Protein AF-A0A2H5PYJ0-F1 (afdb_monomer_lite)

Structure (mmCIF, N/CA/C/O backbone):
data_AF-A0A2H5PYJ0-F1
#
_entry.id   AF-A0A2H5PYJ0-F1
#
loop_
_atom_site.group_PDB
_atom_site.id
_atom_site.type_symbol
_atom_site.label_atom_id
_atom_site.label_alt_id
_atom_site.label_comp_id
_atom_site.label_asym_id
_atom_site.label_entity_id
_atom_site.label_seq_id
_atom_site.pdbx_PDB_ins_code
_atom_site.Cartn_x
_atom_site.Cartn_y
_atom_site.Cartn_z
_atom_site.occupancy
_atom_site.B_iso_or_equiv
_atom_site.auth_seq_id
_atom_site.auth_comp_id
_atom_site.auth_asym_id
_atom_site.auth_atom_id
_atom_site.pdbx_PDB_model_num
ATOM 1 N N . MET A 1 1 ? -25.445 28.664 -11.508 1.00 28.44 1 MET A N 1
ATOM 2 C CA . MET A 1 1 ? -26.867 28.718 -11.900 1.00 28.44 1 MET A CA 1
ATOM 3 C C . MET A 1 1 ? -27.697 28.404 -10.662 1.00 28.44 1 MET A C 1
ATOM 5 O O . MET A 1 1 ? -27.507 27.347 -10.082 1.00 28.44 1 MET A O 1
ATOM 9 N N . SER A 1 2 ? -28.430 29.422 -10.210 1.00 24.03 2 SER A N 1
ATOM 10 C CA . SER A 1 2 ? -29.546 29.495 -9.246 1.00 24.03 2 SER A CA 1
ATOM 11 C C . SER A 1 2 ? -30.008 28.268 -8.427 1.00 24.03 2 SER A C 1
ATOM 13 O O . SER A 1 2 ? -30.405 27.252 -8.981 1.00 24.03 2 SER A O 1
ATOM 15 N N . GLU A 1 3 ? -30.085 28.520 -7.110 1.00 25.08 3 GLU A N 1
ATOM 16 C CA . GLU A 1 3 ? -31.180 28.226 -6.157 1.00 25.08 3 GLU A CA 1
ATOM 17 C C . GLU A 1 3 ? -31.718 26.798 -5.971 1.00 25.08 3 GLU A C 1
ATOM 19 O O . GLU A 1 3 ? -32.471 26.318 -6.803 1.00 25.08 3 GLU A O 1
ATOM 24 N N . ILE A 1 4 ? -31.533 26.249 -4.756 1.00 24.58 4 ILE A N 1
ATOM 25 C CA . ILE A 1 4 ? -32.622 25.641 -3.960 1.00 24.58 4 ILE A CA 1
ATOM 26 C C . ILE A 1 4 ? -32.411 26.008 -2.475 1.00 24.58 4 ILE A C 1
ATOM 28 O O . ILE A 1 4 ? -31.531 25.474 -1.798 1.00 24.58 4 ILE A O 1
ATOM 32 N N . LYS A 1 5 ? -33.220 26.953 -1.976 1.00 25.03 5 LYS A N 1
ATOM 33 C CA . LYS A 1 5 ? -33.470 27.210 -0.545 1.00 25.03 5 LYS A CA 1
ATOM 34 C C . LYS A 1 5 ? -34.418 26.126 -0.017 1.00 25.03 5 LYS A C 1
ATOM 36 O O . LYS A 1 5 ? -35.420 25.846 -0.664 1.00 25.03 5 LYS A O 1
ATOM 41 N N . ALA A 1 6 ? -34.141 25.567 1.160 1.00 24.64 6 ALA A N 1
ATOM 42 C CA . ALA A 1 6 ? -35.077 24.702 1.878 1.00 24.64 6 ALA A CA 1
ATOM 43 C C . ALA A 1 6 ? -35.761 25.493 3.003 1.00 24.64 6 ALA A C 1
ATOM 45 O O . ALA A 1 6 ? -35.098 26.096 3.849 1.00 24.64 6 ALA A O 1
ATOM 46 N N . GLU A 1 7 ? -37.090 25.492 2.958 1.00 23.39 7 GLU A N 1
ATOM 47 C CA . GLU A 1 7 ? -38.014 26.178 3.852 1.00 23.39 7 GLU A CA 1
ATOM 48 C C . GLU A 1 7 ? -37.918 25.686 5.301 1.00 23.39 7 GLU A C 1
ATOM 50 O O . GLU A 1 7 ? -37.944 24.494 5.606 1.00 23.39 7 GLU A O 1
ATOM 55 N N . THR A 1 8 ? -37.871 26.648 6.214 1.00 28.30 8 THR A N 1
ATOM 56 C CA . THR A 1 8 ? -38.185 26.488 7.632 1.00 28.30 8 THR A CA 1
ATOM 57 C C . THR A 1 8 ? -39.586 27.025 7.878 1.00 28.30 8 THR A C 1
ATOM 59 O O . THR A 1 8 ? -39.792 28.216 7.657 1.00 28.30 8 THR A O 1
ATOM 62 N N . THR A 1 9 ? -40.518 26.215 8.388 1.00 26.34 9 THR A N 1
ATOM 63 C CA . THR A 1 9 ? -41.603 26.667 9.291 1.00 26.34 9 THR A CA 1
ATOM 64 C C . THR A 1 9 ? -42.444 25.490 9.802 1.00 26.34 9 THR A C 1
ATOM 66 O O . THR A 1 9 ? -42.980 24.713 9.025 1.00 26.34 9 THR A O 1
ATOM 69 N N . HIS A 1 10 ? -42.533 25.335 11.129 1.00 25.16 10 HIS A N 1
ATOM 70 C CA . HIS A 1 10 ? -43.748 25.585 11.927 1.00 25.16 10 HIS A CA 1
ATOM 71 C C . HIS A 1 10 ? -43.595 24.986 13.339 1.00 25.16 10 HIS A C 1
ATOM 73 O O . HIS A 1 10 ? -43.701 23.783 13.554 1.00 25.16 10 HIS A O 1
ATOM 79 N N . HIS A 1 11 ? -43.359 25.864 14.317 1.00 24.91 11 HIS A N 1
ATOM 80 C CA . HIS A 1 11 ? -43.562 25.606 15.742 1.00 24.91 11 HIS A CA 1
ATOM 81 C C . HIS A 1 11 ? -44.824 26.360 16.178 1.00 24.91 11 HIS A C 1
ATOM 83 O O . HIS A 1 11 ? -44.899 27.572 15.982 1.00 24.91 11 HIS A O 1
ATOM 89 N N . HIS A 1 12 ? -45.785 25.668 16.792 1.00 24.06 12 HIS A N 1
ATOM 90 C CA . HIS A 1 12 ? -46.825 26.303 17.605 1.00 24.06 12 HIS A CA 1
ATOM 91 C C . HIS A 1 12 ? -46.361 26.360 19.074 1.00 24.06 12 HIS A C 1
ATOM 93 O O . HIS A 1 12 ? -45.886 25.342 19.585 1.00 24.06 12 HIS A O 1
ATOM 99 N N . PRO A 1 13 ? -46.473 27.512 19.761 1.00 29.36 13 PRO A N 1
ATOM 100 C CA . PRO A 1 13 ? -46.169 27.638 21.182 1.00 29.36 13 PRO A CA 1
ATOM 101 C C . PRO A 1 13 ? -47.412 27.337 22.034 1.00 29.36 13 PRO A C 1
ATOM 103 O O . PRO A 1 13 ? -48.515 27.761 21.694 1.00 29.36 13 PRO A O 1
ATOM 106 N N . LEU A 1 14 ? -47.232 26.650 23.165 1.00 25.52 14 LEU A N 1
ATOM 107 C CA . LEU A 1 14 ? -48.246 26.543 24.219 1.00 25.52 14 LEU A CA 1
ATOM 108 C C . LEU A 1 14 ? -47.719 27.180 25.509 1.00 25.52 14 LEU A C 1
ATOM 110 O O . LEU A 1 14 ? -46.610 26.895 25.959 1.00 25.52 14 LEU A O 1
ATOM 114 N N . ILE A 1 15 ? -48.540 28.087 26.034 1.00 29.20 15 ILE A N 1
ATOM 115 C CA . ILE A 1 15 ? -48.351 28.941 27.209 1.00 29.20 15 ILE A CA 1
ATOM 116 C C . ILE A 1 15 ? -48.801 28.176 28.460 1.00 29.20 15 ILE A C 1
ATOM 118 O O . ILE A 1 15 ? -49.862 27.556 28.441 1.00 29.20 15 ILE A O 1
ATOM 122 N N . ILE A 1 16 ? -48.054 28.296 29.560 1.00 27.55 16 ILE A N 1
ATOM 123 C CA . ILE A 1 16 ? -48.601 28.199 30.920 1.00 27.55 16 ILE A CA 1
ATOM 124 C C . ILE A 1 16 ? -48.128 29.449 31.673 1.00 27.55 16 ILE A C 1
ATOM 126 O O . ILE A 1 16 ? -46.937 29.757 31.697 1.00 27.55 16 ILE A O 1
ATOM 130 N N . SER A 1 17 ? -49.097 30.191 32.198 1.00 24.03 17 SER A N 1
ATOM 131 C CA . SER A 1 17 ? -49.007 31.473 32.901 1.00 24.03 17 SER A CA 1
ATOM 132 C C . SER A 1 17 ? -48.953 31.294 34.418 1.00 24.03 17 SER A C 1
ATOM 134 O O . SER A 1 17 ? -49.726 30.478 34.906 1.00 24.03 17 SER A O 1
ATOM 136 N N . GLU A 1 18 ? -48.129 32.090 35.124 1.00 25.47 18 GLU A N 1
ATOM 137 C CA . GLU A 1 18 ? -48.447 32.866 36.357 1.00 25.47 18 GLU A CA 1
ATOM 138 C C . GLU A 1 18 ? -47.185 33.579 36.942 1.00 25.47 18 GLU A C 1
ATOM 140 O O . GLU A 1 18 ? -46.086 33.272 36.477 1.00 25.47 18 GLU A O 1
ATOM 145 N N . PRO A 1 19 ? -47.293 34.614 37.816 1.00 30.59 19 PRO A N 1
ATOM 146 C CA . PRO A 1 19 ? -47.070 36.023 37.456 1.00 30.59 19 PRO A CA 1
ATOM 147 C C . PRO A 1 19 ? -45.845 36.708 38.115 1.00 30.59 19 PRO A C 1
ATOM 149 O O . PRO A 1 19 ? -45.272 36.199 39.071 1.00 30.59 19 PRO A O 1
ATOM 152 N N . ASP A 1 20 ? -45.499 37.880 37.558 1.00 24.80 20 ASP A N 1
ATOM 153 C CA . ASP A 1 20 ? -44.769 39.052 38.096 1.00 24.80 20 ASP A CA 1
ATOM 154 C C . ASP A 1 20 ? -43.608 38.873 39.100 1.00 24.80 20 ASP A C 1
ATOM 156 O O . ASP A 1 20 ? -43.788 38.455 40.237 1.00 24.80 20 ASP A O 1
ATOM 160 N N . VAL A 1 21 ? -42.401 39.329 38.729 1.00 28.47 21 VAL A N 1
ATOM 161 C CA . VAL A 1 21 ? -41.906 40.717 38.917 1.00 28.47 21 VAL A CA 1
ATOM 162 C C . VAL A 1 21 ? -40.569 40.867 38.149 1.00 28.47 21 VAL A C 1
ATOM 164 O O . VAL A 1 21 ? -39.747 39.952 38.126 1.00 28.47 21 VAL A O 1
ATOM 167 N N . SER A 1 22 ? -40.408 42.019 37.486 1.00 26.52 22 SER A N 1
ATOM 168 C CA . SER A 1 22 ? -39.234 42.581 36.775 1.00 26.52 22 SER A CA 1
ATOM 169 C C . SER A 1 22 ? -37.854 42.129 37.293 1.00 26.52 22 SER A C 1
ATOM 171 O O . SER A 1 22 ? -37.615 42.141 38.493 1.00 26.52 22 SER A O 1
ATOM 173 N N . ASP A 1 23 ? -36.887 41.754 36.450 1.00 26.88 23 ASP A N 1
ATOM 174 C CA . ASP A 1 23 ? -36.163 42.713 35.606 1.00 26.88 23 ASP A CA 1
ATOM 175 C C . ASP A 1 23 ? -35.525 42.090 34.349 1.00 26.88 23 ASP A C 1
ATOM 177 O O . ASP A 1 23 ? -35.084 40.938 34.318 1.00 26.88 23 ASP A O 1
ATOM 181 N N . GLN A 1 24 ? -35.481 42.897 33.292 1.00 27.41 24 GLN A N 1
ATOM 182 C CA . GLN A 1 24 ? -34.903 42.595 31.986 1.00 27.41 24 GLN A CA 1
ATOM 183 C C . GLN A 1 24 ? -33.370 42.719 32.007 1.00 27.41 24 GLN A C 1
ATOM 185 O O . GLN A 1 24 ? -32.868 43.813 32.219 1.00 27.41 24 GLN A O 1
ATOM 190 N N . GLN A 1 25 ? -32.638 41.650 31.668 1.00 27.12 25 GLN A N 1
ATOM 191 C CA . GLN A 1 25 ? -31.604 41.596 30.609 1.00 27.12 25 GLN A CA 1
ATOM 192 C C . GLN A 1 25 ? -30.800 40.281 30.684 1.00 27.12 25 GLN A C 1
ATOM 194 O O . GLN A 1 25 ? -30.531 39.760 31.754 1.00 27.12 25 GLN A O 1
ATOM 199 N N . GLU A 1 26 ? -30.440 39.756 29.505 1.00 25.61 26 GLU A N 1
ATOM 200 C CA . GLU A 1 26 ? -29.664 38.525 29.231 1.00 25.61 26 GLU A CA 1
ATOM 201 C C . GLU A 1 26 ? -30.399 37.169 29.211 1.00 25.61 26 GLU A C 1
ATOM 203 O O . GLU A 1 26 ? -29.967 36.168 29.779 1.00 25.61 26 GLU A O 1
ATOM 208 N N . LYS A 1 27 ? -31.424 37.051 28.357 1.00 25.94 27 LYS A N 1
ATOM 209 C CA . LYS A 1 27 ? -31.661 35.780 27.644 1.00 25.94 27 LYS A CA 1
ATOM 210 C C . LYS A 1 27 ? -30.723 35.694 26.438 1.00 25.94 27 LYS A C 1
ATOM 212 O O . LYS A 1 27 ? -31.136 35.900 25.299 1.00 25.94 27 LYS A O 1
ATOM 217 N N . SER A 1 28 ? -29.449 35.387 26.684 1.00 25.05 28 SER A N 1
ATOM 218 C CA . SER A 1 28 ? -28.600 34.850 25.621 1.00 25.05 28 SER A CA 1
ATOM 219 C C . SER A 1 28 ? -29.143 33.472 25.228 1.00 25.05 28 SER A C 1
ATOM 221 O O . SER A 1 28 ? -29.499 32.650 26.074 1.00 25.05 28 SER A O 1
ATOM 223 N N . HIS A 1 29 ? -29.273 33.230 23.925 1.00 29.09 29 HIS A N 1
ATOM 224 C CA . HIS A 1 29 ? -29.558 31.914 23.364 1.00 29.09 29 HIS A CA 1
ATOM 225 C C . HIS A 1 29 ? -28.596 30.876 23.971 1.00 29.09 29 HIS A C 1
ATOM 227 O O . HIS A 1 29 ? -27.452 30.760 23.528 1.00 29.09 29 HIS A O 1
ATOM 233 N N . LEU A 1 30 ? -29.050 30.081 24.945 1.00 32.91 30 LEU A N 1
ATOM 234 C CA . LEU A 1 30 ? -28.343 28.882 25.394 1.00 32.91 30 LEU A CA 1
ATOM 235 C C . LEU A 1 30 ? -28.396 27.850 24.259 1.00 32.91 30 LEU A C 1
ATOM 237 O O . LEU A 1 30 ? -29.204 26.923 24.250 1.00 32.91 30 LEU A O 1
ATOM 241 N N . LYS A 1 31 ? -27.528 28.029 23.255 1.00 30.61 31 LYS A N 1
ATOM 242 C CA . LYS A 1 31 ? -27.145 26.977 22.313 1.00 30.61 31 LYS A CA 1
ATOM 243 C C . LYS A 1 31 ? -26.709 25.789 23.159 1.00 30.61 31 LYS A C 1
ATOM 245 O O . LYS A 1 31 ? -25.716 25.881 23.874 1.00 30.61 31 LYS A O 1
ATOM 250 N N . THR A 1 32 ? -27.444 24.684 23.073 1.00 42.75 32 THR A N 1
ATOM 251 C CA . THR A 1 32 ? -27.099 23.410 23.710 1.00 42.75 32 THR A CA 1
ATOM 252 C C . THR A 1 32 ? -25.638 23.068 23.392 1.00 42.75 32 THR A C 1
ATOM 254 O O . THR A 1 32 ? -25.332 22.657 22.270 1.00 42.75 32 THR A O 1
ATOM 257 N N . GLN A 1 33 ? -24.722 23.302 24.338 1.00 54.53 33 GLN A N 1
ATOM 258 C CA . GLN A 1 33 ? -23.288 23.176 24.090 1.00 54.53 33 GLN A CA 1
ATOM 259 C C . GLN A 1 33 ? -22.954 21.710 23.802 1.00 54.53 33 GLN A C 1
ATOM 261 O O . GLN A 1 33 ? -23.284 20.797 24.562 1.00 54.53 33 GLN A O 1
ATOM 266 N N . ARG A 1 34 ? -22.353 21.479 22.639 1.00 69.69 34 ARG A N 1
ATOM 267 C CA . ARG A 1 34 ? -21.836 20.180 22.217 1.00 69.69 34 ARG A CA 1
ATOM 268 C C . ARG A 1 34 ? -20.555 19.904 23.011 1.00 69.69 34 ARG A C 1
ATOM 270 O O . ARG A 1 34 ? -19.746 20.811 23.180 1.00 69.69 34 ARG A O 1
ATOM 277 N N . LEU A 1 35 ? -20.401 18.689 23.537 1.00 84.25 35 LEU A N 1
ATOM 278 C CA . LEU A 1 35 ? -19.254 18.334 24.375 1.00 84.25 35 LEU A CA 1
ATOM 279 C C . LEU A 1 35 ? -17.981 18.269 23.519 1.00 84.25 35 LEU A C 1
ATOM 281 O O . LEU A 1 35 ? -17.879 17.407 22.646 1.00 84.25 35 LEU A O 1
ATOM 285 N N . ALA A 1 36 ? -17.026 19.168 23.763 1.00 86.75 36 ALA A N 1
ATOM 286 C CA . ALA A 1 36 ? -15.850 19.323 22.908 1.00 86.75 36 ALA A CA 1
ATOM 287 C C . ALA A 1 36 ? -14.918 18.103 22.975 1.00 86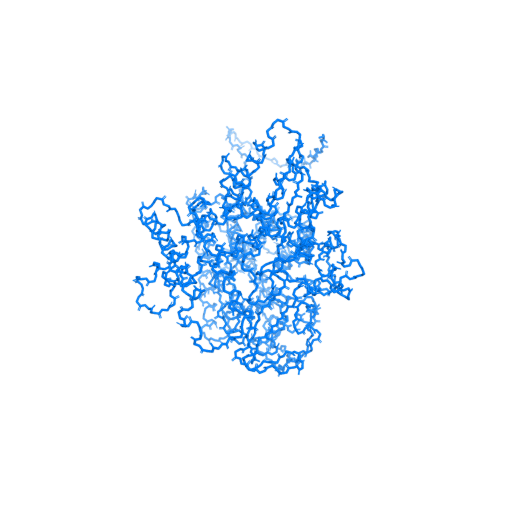.75 36 ALA A C 1
ATOM 289 O O . ALA A 1 36 ? -14.443 17.639 21.938 1.00 86.75 36 ALA A O 1
ATOM 290 N N . SER A 1 37 ? -14.719 17.526 24.165 1.00 90.88 37 SER A N 1
ATOM 291 C CA . SER A 1 37 ? -13.920 16.302 24.335 1.00 90.88 37 SER A CA 1
ATOM 292 C C . SER A 1 37 ? -14.446 15.110 23.537 1.00 90.88 37 SER A C 1
ATOM 294 O O . SER A 1 37 ? -13.651 14.295 23.074 1.00 90.88 37 SER A O 1
ATOM 296 N N . LEU A 1 38 ? -15.763 15.020 23.317 1.00 91.62 38 LEU A N 1
ATOM 297 C CA . LEU A 1 38 ? -16.367 13.944 22.529 1.00 91.62 38 LEU A CA 1
ATOM 298 C C . LEU A 1 38 ? -15.978 14.040 21.055 1.00 91.62 38 LEU A C 1
ATOM 300 O O . LEU A 1 38 ? -15.612 13.033 20.447 1.00 91.62 38 LEU A O 1
ATOM 304 N N . ASP A 1 39 ? -16.041 15.241 20.481 1.00 92.19 39 ASP A N 1
ATOM 305 C CA . ASP A 1 39 ? -15.623 15.453 19.097 1.00 92.19 39 ASP A CA 1
ATOM 306 C C . ASP A 1 39 ? -14.109 15.259 18.944 1.00 92.19 39 ASP A C 1
ATOM 308 O O . ASP A 1 39 ? -13.690 14.577 18.016 1.00 92.19 39 ASP A O 1
ATOM 312 N N . ILE A 1 40 ? -13.296 15.746 19.885 1.00 94.25 40 ILE A N 1
ATOM 313 C CA . ILE A 1 40 ? -11.833 15.587 19.846 1.00 94.25 40 ILE A CA 1
ATOM 314 C C . ILE A 1 40 ? -11.421 14.118 19.958 1.00 94.25 40 ILE A C 1
ATOM 316 O O . ILE A 1 40 ? -10.598 13.664 19.169 1.00 94.25 40 ILE A O 1
ATOM 320 N N . PHE A 1 41 ? -12.002 13.352 20.886 1.00 95.25 41 PHE A N 1
ATOM 321 C CA . PHE A 1 41 ? -11.697 11.925 21.026 1.00 95.25 41 PHE A CA 1
ATOM 322 C C . PHE A 1 41 ? -12.094 11.145 19.767 1.00 95.25 41 PHE A C 1
ATOM 324 O O . PHE A 1 41 ? -11.344 10.299 19.284 1.00 95.25 41 PHE A O 1
ATOM 331 N N . ARG A 1 42 ? -13.259 11.458 19.188 1.00 92.94 42 ARG A N 1
ATOM 332 C CA . ARG A 1 42 ? -13.680 10.868 17.914 1.00 92.94 42 ARG A CA 1
ATOM 333 C C . ARG A 1 42 ? -12.723 11.235 16.778 1.00 92.94 42 ARG A C 1
ATOM 335 O O . ARG A 1 42 ? -12.401 10.374 15.969 1.00 92.94 42 ARG A O 1
ATOM 342 N N . GLY A 1 43 ? -12.259 12.481 16.727 1.00 92.56 43 GLY A N 1
ATOM 343 C CA . GLY A 1 43 ? -11.255 12.921 15.764 1.00 92.56 43 GLY A CA 1
ATOM 344 C C . GLY A 1 43 ? -9.908 12.235 15.945 1.00 92.56 43 GLY A C 1
ATOM 345 O O . GLY A 1 43 ? -9.286 11.874 14.955 1.00 92.56 43 GLY A O 1
ATOM 346 N N . LEU A 1 44 ? -9.495 11.982 17.190 1.00 94.56 44 LEU A N 1
ATOM 347 C CA . LEU A 1 44 ? -8.292 11.213 17.511 1.00 94.56 44 LEU A CA 1
ATOM 348 C C . LEU A 1 44 ? -8.396 9.780 16.990 1.00 94.56 44 LEU A C 1
ATOM 350 O O . LEU A 1 44 ? -7.447 9.293 16.388 1.00 94.56 44 LEU A O 1
ATOM 354 N N . ALA A 1 45 ? -9.545 9.125 17.168 1.00 91.88 45 ALA A N 1
ATOM 355 C CA . ALA A 1 45 ? -9.765 7.782 16.636 1.00 91.88 45 ALA A CA 1
ATOM 356 C C . ALA A 1 45 ? -9.672 7.749 15.096 1.00 91.88 45 ALA A C 1
ATOM 358 O O . ALA A 1 45 ? -9.016 6.866 14.552 1.00 91.88 45 ALA A O 1
ATOM 359 N N . VAL A 1 46 ? -10.251 8.740 14.397 1.00 90.12 46 VAL A N 1
ATOM 360 C CA . VAL A 1 46 ? -10.116 8.881 12.930 1.00 90.12 46 VAL A CA 1
ATOM 361 C C . VAL A 1 46 ? -8.665 9.156 12.531 1.00 90.12 46 VAL A C 1
ATOM 363 O O . VAL A 1 46 ? -8.164 8.537 11.602 1.00 90.12 46 VAL A O 1
ATOM 366 N N . ALA A 1 47 ? -7.968 10.053 13.227 1.00 89.50 47 ALA A N 1
ATOM 367 C CA . ALA A 1 47 ? -6.580 10.389 12.917 1.00 89.50 47 ALA A CA 1
ATOM 368 C C . ALA A 1 47 ? -5.635 9.193 13.119 1.00 89.50 47 ALA A C 1
ATOM 370 O O . ALA A 1 47 ? -4.775 8.947 12.278 1.00 89.50 47 ALA A O 1
ATOM 371 N N . LEU A 1 48 ? -5.821 8.422 14.196 1.00 89.75 48 LEU A N 1
ATOM 372 C CA . LEU A 1 48 ? -5.070 7.189 14.445 1.00 89.75 48 LEU A CA 1
ATOM 373 C C . LEU A 1 48 ? -5.347 6.125 13.382 1.00 89.75 48 LEU A C 1
ATOM 375 O O . LEU A 1 48 ? -4.418 5.445 12.966 1.00 89.75 48 LEU A O 1
ATOM 379 N N . MET A 1 49 ? -6.596 6.001 12.925 1.00 86.62 49 MET A N 1
ATOM 380 C CA . MET A 1 49 ? -6.947 5.116 11.813 1.00 86.62 49 MET A CA 1
ATOM 381 C C . MET A 1 49 ? -6.161 5.483 10.548 1.00 86.62 49 MET A C 1
ATOM 383 O O . MET A 1 49 ? -5.465 4.636 10.008 1.00 86.62 49 MET A O 1
ATOM 387 N N . ILE A 1 50 ? -6.188 6.760 10.144 1.00 80.62 50 ILE A N 1
ATOM 388 C CA . ILE A 1 50 ? -5.459 7.250 8.961 1.00 80.62 50 ILE A CA 1
ATOM 389 C C . ILE A 1 50 ? -3.956 6.995 9.100 1.00 80.62 50 ILE A C 1
ATOM 391 O O . ILE A 1 50 ? -3.326 6.524 8.156 1.00 80.62 50 ILE A O 1
ATOM 395 N N . LEU A 1 51 ? -3.387 7.294 10.273 1.00 81.88 51 LEU A N 1
ATOM 396 C CA . LEU A 1 51 ? -1.970 7.077 10.558 1.00 81.88 51 LEU A CA 1
ATOM 397 C C . LEU A 1 51 ? -1.585 5.606 10.385 1.00 81.88 51 LEU A C 1
ATOM 399 O O . LEU A 1 51 ? -0.586 5.306 9.745 1.00 81.88 51 LEU A O 1
ATOM 403 N N . VAL A 1 52 ? -2.370 4.694 10.954 1.00 81.00 52 VAL A N 1
ATOM 404 C CA . VAL A 1 52 ? -2.103 3.255 10.901 1.00 81.00 52 VAL A CA 1
ATOM 405 C C . VAL A 1 52 ? -2.305 2.699 9.492 1.00 81.00 52 VAL A C 1
ATOM 407 O O . VAL A 1 52 ? -1.515 1.859 9.073 1.00 81.00 52 VAL A O 1
ATOM 410 N N . ASP A 1 53 ? -3.303 3.180 8.749 1.00 74.00 53 ASP A N 1
ATOM 411 C CA . ASP A 1 53 ? -3.558 2.734 7.375 1.00 74.00 53 ASP A CA 1
ATOM 412 C C . ASP A 1 53 ? -2.419 3.132 6.417 1.00 74.00 53 ASP A C 1
ATOM 414 O O . ASP A 1 53 ? -2.118 2.384 5.492 1.00 74.00 53 ASP A O 1
ATOM 418 N N . HIS A 1 54 ? -1.744 4.267 6.658 1.00 66.38 54 HIS A N 1
ATOM 419 C CA . HIS A 1 54 ? -0.645 4.746 5.803 1.00 66.38 54 HIS A CA 1
ATOM 420 C C . HIS A 1 54 ? 0.751 4.338 6.298 1.00 66.38 54 HIS A C 1
ATOM 422 O O . HIS A 1 54 ? 1.615 4.049 5.483 1.00 66.38 54 HIS A O 1
ATOM 428 N N . ALA A 1 55 ? 0.996 4.314 7.613 1.00 67.19 55 ALA A N 1
ATOM 429 C CA . ALA A 1 55 ? 2.316 4.025 8.193 1.00 67.19 55 ALA A CA 1
ATOM 430 C C . ALA A 1 55 ? 2.450 2.594 8.744 1.00 67.19 55 ALA A C 1
ATOM 432 O O . ALA A 1 55 ? 3.547 2.149 9.080 1.00 67.19 55 ALA A O 1
ATOM 433 N N . GLY A 1 56 ? 1.344 1.853 8.871 1.00 59.03 56 GLY A N 1
ATOM 434 C CA . GLY A 1 56 ? 1.331 0.523 9.483 1.00 59.03 56 GLY A CA 1
ATOM 435 C C . GLY A 1 56 ? 1.977 -0.575 8.635 1.00 59.03 56 GLY A C 1
ATOM 436 O O . GLY A 1 56 ? 2.220 -1.659 9.162 1.00 59.03 56 GLY A O 1
ATOM 437 N N . GLY A 1 57 ? 2.245 -0.339 7.348 1.00 60.66 57 GLY A N 1
ATOM 438 C CA . GLY A 1 57 ? 3.039 -1.252 6.517 1.00 60.66 57 GLY A CA 1
ATOM 439 C C . GLY A 1 57 ? 4.527 -1.216 6.872 1.00 60.66 57 GLY A C 1
ATOM 440 O O . GLY A 1 57 ? 5.166 -2.265 6.944 1.00 60.66 57 GLY A O 1
ATOM 441 N N . ASP A 1 58 ? 5.036 -0.021 7.177 1.00 65.50 58 ASP A N 1
ATOM 442 C CA . ASP A 1 58 ? 6.466 0.231 7.375 1.00 65.50 58 ASP A CA 1
ATOM 443 C C . ASP A 1 58 ? 6.910 0.025 8.835 1.00 65.50 58 ASP A C 1
ATOM 445 O O . ASP A 1 58 ? 8.063 -0.315 9.093 1.00 65.50 58 ASP A O 1
ATOM 449 N N . TRP A 1 59 ? 5.991 0.186 9.799 1.00 71.31 59 TRP A N 1
ATOM 450 C CA . TRP A 1 59 ? 6.278 0.118 11.241 1.00 71.31 59 TRP A CA 1
ATOM 451 C C . TRP A 1 59 ? 5.433 -0.972 11.932 1.00 71.31 59 TRP A C 1
ATOM 453 O O . TRP A 1 59 ? 4.236 -0.762 12.180 1.00 71.31 59 TRP A O 1
ATOM 463 N N . PRO A 1 60 ? 6.015 -2.131 12.300 1.00 72.19 60 PRO A N 1
ATOM 464 C CA . PRO A 1 60 ? 5.285 -3.245 12.913 1.00 72.19 60 PRO A CA 1
ATOM 465 C C . PRO A 1 60 ? 4.546 -2.899 14.207 1.00 72.19 60 PRO A C 1
ATOM 467 O O . PRO A 1 60 ? 3.465 -3.433 14.456 1.00 72.19 60 PRO A O 1
ATOM 470 N N . GLU A 1 61 ? 5.104 -2.006 15.024 1.00 79.25 61 GLU A N 1
ATOM 471 C CA . GLU A 1 61 ? 4.539 -1.546 16.297 1.00 79.25 61 GLU A CA 1
ATOM 472 C C . GLU A 1 61 ? 3.281 -0.692 16.095 1.00 79.25 61 GLU A C 1
ATOM 474 O O . GLU A 1 61 ? 2.387 -0.666 16.950 1.00 79.25 61 GLU A O 1
ATOM 479 N N . ILE A 1 62 ? 3.203 -0.000 14.953 1.00 81.50 62 ILE A N 1
ATOM 480 C CA . ILE A 1 62 ? 2.042 0.795 14.551 1.00 81.50 62 ILE A CA 1
ATOM 481 C C . ILE A 1 62 ? 0.995 -0.101 13.881 1.00 81.50 62 ILE A C 1
ATOM 483 O O . ILE A 1 62 ? -0.195 0.156 14.029 1.00 81.50 62 ILE A O 1
ATOM 487 N N . SER A 1 63 ? 1.420 -1.179 13.218 1.00 82.50 63 SER A N 1
ATOM 488 C CA . SER A 1 63 ? 0.567 -2.165 12.548 1.00 82.50 63 SER A CA 1
ATOM 489 C C . SER A 1 63 ? -0.225 -3.073 13.494 1.00 82.50 63 SER A C 1
ATOM 491 O O . SER A 1 63 ? 0.104 -3.204 14.665 1.00 82.50 63 SER A O 1
ATOM 493 N N . HIS A 1 64 ? -1.231 -3.790 12.982 1.00 88.50 64 HIS A N 1
ATOM 494 C CA . HIS A 1 64 ? -1.982 -4.793 13.758 1.00 88.50 64 HIS A CA 1
ATOM 495 C C . HIS A 1 64 ? -1.089 -5.919 14.301 1.00 88.50 64 HIS A C 1
ATOM 497 O O . HIS A 1 64 ? -0.198 -6.394 13.595 1.00 88.50 64 HIS A O 1
ATOM 503 N N . ALA A 1 65 ? -1.378 -6.442 15.496 1.00 88.88 65 ALA A N 1
ATOM 504 C CA . ALA A 1 65 ? -0.722 -7.660 15.969 1.00 88.88 65 ALA A CA 1
ATOM 505 C C . ALA A 1 65 ? -1.053 -8.864 15.045 1.00 88.88 65 ALA A C 1
ATOM 507 O O . ALA A 1 65 ? -2.206 -9.015 14.620 1.00 88.88 65 ALA A O 1
ATOM 508 N N . PRO A 1 66 ? -0.095 -9.767 14.732 1.00 87.00 66 PRO A N 1
ATOM 509 C CA . PRO A 1 66 ? -0.352 -10.897 13.831 1.00 87.00 66 PRO A CA 1
ATOM 510 C C . PRO A 1 66 ? -1.455 -11.853 14.313 1.00 87.00 66 PRO A C 1
ATOM 512 O O . PRO A 1 66 ? -2.206 -12.384 13.497 1.00 87.00 66 PRO A O 1
ATOM 515 N N . TRP A 1 67 ? -1.565 -12.090 15.627 1.00 90.69 67 TRP A N 1
ATOM 516 C CA . TRP A 1 67 ? -2.668 -12.871 16.202 1.00 90.69 67 TRP A CA 1
ATOM 517 C C . TRP A 1 67 ? -2.965 -12.487 17.655 1.00 90.69 67 TRP A C 1
ATOM 519 O O . TRP A 1 67 ? -3.941 -11.793 17.926 1.00 90.69 67 TRP A O 1
ATOM 529 N N . ASN A 1 68 ? -2.111 -12.930 18.582 1.00 91.56 68 ASN A N 1
ATOM 530 C CA . ASN A 1 68 ? -2.170 -12.541 19.988 1.00 91.56 68 ASN A CA 1
ATOM 531 C C . ASN A 1 68 ? -1.271 -11.322 20.216 1.00 91.56 68 ASN A C 1
ATOM 533 O O . ASN A 1 68 ? -0.198 -11.233 19.620 1.00 91.56 68 ASN A O 1
ATOM 537 N N . GLY A 1 69 ? -1.698 -10.430 21.102 1.00 90.12 69 GLY A N 1
ATOM 538 C CA . GLY A 1 69 ? -1.047 -9.150 21.362 1.00 90.12 69 GLY A CA 1
ATOM 539 C C . GLY A 1 69 ? -1.974 -7.974 21.072 1.00 90.12 69 GLY A C 1
ATOM 540 O O . GLY A 1 69 ? -3.137 -8.152 20.706 1.00 90.12 69 GLY A O 1
ATOM 541 N N . CYS A 1 70 ? -1.458 -6.769 21.288 1.00 90.25 70 CYS A N 1
ATOM 542 C CA . CYS A 1 70 ? -2.165 -5.524 21.028 1.00 90.25 70 CYS A CA 1
ATOM 543 C C . CYS A 1 70 ? -1.135 -4.456 20.656 1.00 90.25 70 CYS A C 1
ATOM 545 O O . CYS A 1 70 ? -0.326 -4.071 21.499 1.00 90.25 70 CYS A O 1
ATOM 547 N N . ASN A 1 71 ? -1.181 -3.993 19.412 1.00 91.56 71 ASN A N 1
ATOM 548 C CA . ASN A 1 71 ? -0.357 -2.902 18.897 1.00 91.56 71 ASN A CA 1
ATOM 549 C C . ASN A 1 71 ? -1.195 -1.619 18.761 1.00 91.56 71 ASN A C 1
ATOM 551 O O . ASN A 1 71 ? -2.390 -1.624 19.069 1.00 91.56 71 ASN A O 1
ATOM 555 N N . LEU A 1 72 ? -0.602 -0.513 18.296 1.00 90.19 72 LEU A N 1
ATOM 556 C CA . LEU A 1 72 ? -1.302 0.778 18.215 1.00 90.19 72 LEU A CA 1
ATOM 557 C C . LEU A 1 72 ? -2.569 0.711 17.340 1.00 90.19 72 LEU A C 1
ATOM 559 O O . LEU A 1 72 ? -3.629 1.180 17.762 1.00 90.19 72 LEU A O 1
ATOM 563 N N . ALA A 1 73 ? -2.488 0.052 16.179 1.00 89.25 73 ALA A N 1
ATOM 564 C CA . ALA A 1 73 ? -3.623 -0.215 15.290 1.00 89.25 73 ALA A CA 1
ATOM 565 C C . ALA A 1 73 ? -4.828 -0.853 15.992 1.00 89.25 73 ALA A C 1
ATOM 567 O O . ALA A 1 73 ? -5.986 -0.580 15.665 1.00 89.25 73 ALA A O 1
ATOM 568 N N . ASP A 1 74 ? -4.566 -1.716 16.973 1.00 92.88 74 ASP A N 1
ATOM 569 C CA . ASP A 1 74 ? -5.594 -2.516 17.626 1.00 92.88 74 ASP A CA 1
ATOM 570 C C . ASP A 1 74 ? -6.448 -1.690 18.605 1.00 92.88 74 ASP A C 1
ATOM 572 O O . ASP A 1 74 ? -7.480 -2.176 19.059 1.00 92.88 74 ASP A O 1
ATOM 576 N N . PHE A 1 75 ? -6.092 -0.434 18.901 1.00 94.44 75 PHE A N 1
ATOM 577 C CA . PHE A 1 75 ? -6.901 0.465 19.739 1.00 94.44 75 PHE A CA 1
ATOM 578 C C . PHE A 1 75 ? -7.944 1.272 18.959 1.00 94.44 75 PHE A C 1
ATOM 580 O O . PHE A 1 75 ? -8.936 1.712 19.545 1.00 94.44 75 PHE A O 1
ATOM 587 N N . VAL A 1 76 ? -7.760 1.442 17.646 1.00 92.88 76 VAL A N 1
ATOM 588 C CA . VAL A 1 76 ? -8.580 2.331 16.805 1.00 92.88 76 VAL A CA 1
ATOM 589 C C . VAL A 1 76 ? -10.064 1.962 16.876 1.00 92.88 76 VAL A C 1
ATOM 591 O O . VAL A 1 76 ? -10.908 2.790 17.225 1.00 92.88 76 VAL A O 1
ATOM 594 N N . MET A 1 77 ? -10.396 0.699 16.595 1.00 92.38 77 MET A N 1
ATOM 595 C CA . MET A 1 77 ? -11.790 0.254 16.517 1.00 92.38 77 MET A CA 1
ATOM 596 C C . MET A 1 77 ? -12.518 0.273 17.878 1.00 92.38 77 MET A C 1
ATOM 598 O O . MET A 1 77 ? -13.617 0.832 17.957 1.00 92.38 77 MET A O 1
ATOM 602 N N . PRO A 1 78 ? -11.936 -0.241 18.980 1.00 94.56 78 PRO A N 1
ATOM 603 C CA . PRO A 1 78 ? -12.541 -0.098 20.304 1.00 94.56 78 PRO A CA 1
ATOM 604 C C . PRO A 1 78 ? -12.759 1.356 20.731 1.00 94.56 78 PRO A C 1
ATOM 606 O O . PRO A 1 78 ? -13.786 1.656 21.340 1.00 94.56 78 PRO A O 1
ATOM 609 N N . PHE A 1 79 ? -11.846 2.276 20.388 1.00 95.44 79 PHE A N 1
ATOM 610 C CA . PHE A 1 79 ? -12.013 3.703 20.686 1.00 95.44 79 PHE A CA 1
ATOM 611 C C . PHE A 1 79 ? -13.240 4.273 19.961 1.00 95.44 79 PHE A C 1
ATOM 613 O O . PHE A 1 79 ? -14.048 4.979 20.572 1.00 95.44 79 PHE A O 1
ATOM 620 N N . PHE A 1 80 ? -13.446 3.907 18.693 1.00 92.88 80 PHE A N 1
ATOM 621 C CA . PHE A 1 80 ? -14.655 4.275 17.955 1.00 92.88 80 PHE A CA 1
ATOM 622 C C . PHE A 1 80 ? -15.934 3.718 18.584 1.00 92.88 80 PHE A C 1
ATOM 624 O O . PHE A 1 80 ? -16.895 4.461 18.788 1.00 92.88 80 PHE A O 1
ATOM 631 N N . LEU A 1 81 ? -15.967 2.428 18.920 1.00 95.25 81 LEU A N 1
ATOM 632 C CA . LEU A 1 81 ? -17.155 1.806 19.513 1.00 95.25 81 LEU A CA 1
ATOM 633 C C . LEU A 1 81 ? -17.491 2.393 20.887 1.00 95.25 81 LEU A C 1
ATOM 635 O O . LEU A 1 81 ? -18.668 2.616 21.186 1.00 95.25 81 LEU A O 1
ATOM 639 N N . PHE A 1 82 ? -16.468 2.696 21.687 1.00 96.69 82 PHE A N 1
ATOM 640 C CA . PHE A 1 82 ? -16.609 3.370 22.971 1.00 96.69 82 PHE A CA 1
ATOM 641 C C . PHE A 1 82 ? -17.224 4.766 22.804 1.00 96.69 82 PHE A C 1
ATOM 643 O O . PHE A 1 82 ? -18.236 5.075 23.437 1.00 96.69 82 PHE A O 1
ATOM 650 N N . ILE A 1 83 ? -16.685 5.606 21.909 1.00 94.62 83 ILE A N 1
ATOM 651 C CA . ILE A 1 83 ? -17.198 6.975 21.736 1.00 94.62 83 ILE A CA 1
ATOM 652 C C . ILE A 1 83 ? -18.588 7.007 21.086 1.00 94.62 83 ILE A C 1
ATOM 654 O O . ILE A 1 83 ? -19.399 7.878 21.409 1.00 94.62 83 ILE A O 1
ATOM 658 N N . VAL A 1 84 ? -18.908 6.033 20.222 1.00 94.06 84 VAL A N 1
ATOM 659 C CA . VAL A 1 84 ? -20.274 5.818 19.719 1.00 94.06 84 VAL A CA 1
ATOM 660 C C . VAL A 1 84 ? -21.227 5.550 20.883 1.00 94.06 84 VAL A C 1
ATOM 662 O O . VAL A 1 84 ? -22.293 6.162 20.928 1.00 94.06 84 VAL A O 1
ATOM 665 N N . GLY A 1 85 ? -20.827 4.727 21.856 1.00 94.62 85 GLY A N 1
ATOM 666 C CA . GLY A 1 85 ? -21.594 4.488 23.080 1.00 94.62 85 GLY A CA 1
ATOM 667 C C . GLY A 1 85 ? -21.878 5.770 23.867 1.00 94.62 85 GLY A C 1
ATOM 668 O O . GLY A 1 85 ? -23.035 6.073 24.158 1.00 94.62 85 GLY A O 1
ATOM 669 N N . VAL A 1 86 ? -20.850 6.585 24.130 1.00 93.56 86 VAL A N 1
ATOM 670 C CA . VAL A 1 86 ? -21.017 7.878 24.828 1.00 93.56 86 VAL A CA 1
ATOM 671 C C . VAL A 1 86 ? -22.017 8.775 24.084 1.00 93.56 86 VAL A C 1
ATOM 673 O O . VAL A 1 86 ? -22.877 9.415 24.694 1.00 93.56 86 VAL A O 1
ATOM 676 N N . ALA A 1 87 ? -21.933 8.808 22.751 1.00 91.81 87 ALA A N 1
ATOM 677 C CA . ALA A 1 87 ? -22.810 9.615 21.913 1.00 91.81 87 ALA A CA 1
ATOM 678 C C . ALA A 1 87 ? -24.270 9.125 21.901 1.00 91.81 87 ALA A C 1
ATOM 680 O O . ALA A 1 87 ? -25.167 9.966 21.830 1.00 91.81 87 ALA A O 1
ATOM 681 N N . ILE A 1 88 ? -24.526 7.810 21.980 1.00 92.00 88 ILE A N 1
ATOM 682 C CA . ILE A 1 88 ? -25.884 7.230 22.038 1.00 92.00 88 ILE A CA 1
ATOM 683 C C . ILE A 1 88 ? -26.651 7.801 23.235 1.00 92.00 88 ILE A C 1
ATOM 685 O O . ILE A 1 88 ? -27.718 8.389 23.042 1.00 92.00 88 ILE A O 1
ATOM 689 N N . ALA A 1 89 ? -26.068 7.713 24.435 1.00 89.44 89 ALA A N 1
ATOM 690 C CA . ALA A 1 89 ? -26.690 8.193 25.671 1.00 89.44 89 ALA A CA 1
ATOM 691 C C . ALA A 1 89 ? -27.048 9.691 25.593 1.00 89.44 89 ALA A C 1
ATOM 693 O O . ALA A 1 89 ? -28.140 10.117 25.970 1.00 89.44 89 ALA A O 1
ATOM 694 N N . LEU A 1 90 ? -26.148 10.516 25.041 1.00 88.12 90 LEU A N 1
ATOM 695 C CA . LEU A 1 90 ? -26.369 11.962 24.912 1.00 88.12 90 LEU A CA 1
ATOM 696 C C . LEU A 1 90 ? -27.383 12.327 23.817 1.00 88.12 90 LEU A C 1
ATOM 698 O O . LEU A 1 90 ? -28.126 13.300 23.969 1.00 88.12 90 LEU A O 1
ATOM 702 N N . ALA A 1 91 ? -27.396 11.595 22.700 1.00 86.81 91 ALA A N 1
ATOM 703 C CA . ALA A 1 91 ? -28.248 11.897 21.554 1.00 86.81 91 ALA A CA 1
ATOM 704 C C . ALA A 1 91 ? -29.703 11.468 21.785 1.00 86.81 91 ALA A C 1
ATOM 706 O O . ALA A 1 91 ? -30.615 12.252 21.519 1.00 86.81 91 ALA A O 1
ATOM 707 N N . LEU A 1 92 ? -29.926 10.254 22.297 1.00 86.06 92 LEU A N 1
ATOM 708 C CA . LEU A 1 92 ? -31.271 9.700 22.482 1.00 86.06 92 LEU A CA 1
ATOM 709 C C . LEU A 1 92 ? -32.025 10.354 23.639 1.00 86.06 92 LEU A C 1
ATOM 711 O O . LEU A 1 92 ? -33.241 10.519 23.549 1.00 86.06 92 LEU A O 1
ATOM 715 N N . LYS A 1 93 ? -31.315 10.856 24.659 1.00 81.38 93 LYS A N 1
ATOM 716 C CA . LYS A 1 93 ? -31.927 11.668 25.720 1.00 81.38 93 LYS A CA 1
ATOM 717 C C . LYS A 1 93 ? -32.709 12.871 25.169 1.00 81.38 93 LYS A C 1
ATOM 719 O O . LYS A 1 93 ? -33.703 13.278 25.762 1.00 81.38 93 LYS A O 1
ATOM 724 N N . ARG A 1 94 ? -32.280 13.445 24.038 1.00 77.81 94 ARG A N 1
ATOM 725 C CA . ARG A 1 94 ? -32.887 14.652 23.446 1.00 77.81 94 ARG A CA 1
ATOM 726 C C . ARG A 1 94 ? -34.170 14.386 22.659 1.00 77.81 94 ARG A C 1
ATOM 728 O O . ARG A 1 94 ? -34.842 15.344 22.294 1.00 77.81 94 ARG A O 1
ATOM 735 N N . ILE A 1 95 ? -34.490 13.129 22.354 1.00 82.62 95 ILE A N 1
ATOM 736 C CA . ILE A 1 95 ? -35.656 12.775 21.538 1.00 82.62 95 ILE A CA 1
ATOM 737 C C . ILE A 1 95 ? -36.760 12.289 22.484 1.00 82.62 95 ILE A C 1
ATOM 739 O O . ILE A 1 95 ? -36.576 11.244 23.110 1.00 82.62 95 ILE A O 1
ATOM 743 N N . PRO A 1 96 ? -37.870 13.032 22.645 1.00 76.00 96 PRO A N 1
ATOM 744 C CA . PRO A 1 96 ? -38.935 12.651 23.567 1.00 76.00 96 PRO A CA 1
ATOM 745 C C . PRO A 1 96 ? -39.713 11.431 23.062 1.00 76.00 96 PRO A C 1
ATOM 747 O O . PRO A 1 96 ? -39.912 10.499 23.838 1.00 76.00 96 PRO A O 1
ATOM 750 N N . ASP A 1 97 ? -40.070 11.406 21.775 1.00 87.44 97 ASP A N 1
ATOM 751 C CA . ASP A 1 97 ? -40.866 10.334 21.178 1.00 87.44 97 ASP A CA 1
ATOM 752 C C . ASP A 1 97 ? -40.041 9.083 20.820 1.00 87.44 97 ASP A C 1
ATOM 754 O O . ASP A 1 97 ? -38.952 9.153 20.242 1.00 87.44 97 ASP A O 1
ATOM 758 N N . ARG A 1 98 ? -40.592 7.914 21.156 1.00 86.88 98 ARG A N 1
ATOM 759 C CA . ARG A 1 98 ? -39.954 6.610 20.941 1.00 86.88 98 ARG A CA 1
ATOM 760 C C . ARG A 1 98 ? -39.981 6.199 19.476 1.00 86.88 98 ARG A C 1
ATOM 762 O O . ARG A 1 98 ? -38.978 5.679 18.989 1.00 86.88 98 ARG A O 1
ATOM 769 N N . ALA A 1 99 ? -41.094 6.423 18.779 1.00 88.25 99 ALA A N 1
ATOM 770 C CA . ALA A 1 99 ? -41.228 6.014 17.383 1.00 88.25 99 ALA A CA 1
ATOM 771 C C . ALA A 1 99 ? -40.247 6.796 16.496 1.00 88.25 99 ALA A C 1
ATOM 773 O O . ALA A 1 99 ? -39.516 6.204 15.697 1.00 88.25 99 ALA A O 1
ATOM 774 N N . ASP A 1 100 ? -40.133 8.104 16.722 1.00 88.31 100 ASP A N 1
ATOM 775 C CA . ASP A 1 100 ? -39.156 8.965 16.061 1.00 88.31 100 ASP A CA 1
ATOM 776 C C . ASP A 1 100 ? -37.706 8.578 16.375 1.00 88.31 100 ASP A C 1
ATOM 778 O O . ASP A 1 100 ? -36.845 8.605 15.485 1.00 88.31 100 ASP A O 1
ATOM 782 N N . ALA A 1 101 ? -37.413 8.198 17.623 1.00 90.50 101 ALA A N 1
ATOM 783 C CA . ALA A 1 101 ? -36.089 7.716 18.009 1.00 90.50 101 ALA A CA 1
ATOM 784 C C . ALA A 1 101 ? -35.726 6.423 17.261 1.00 90.50 101 ALA A C 1
ATOM 786 O O . ALA A 1 101 ? -34.653 6.350 16.657 1.00 90.50 101 ALA A O 1
ATOM 787 N N . VAL A 1 102 ? -36.637 5.442 17.222 1.00 93.75 102 VAL A N 1
ATOM 788 C CA . VAL A 1 102 ? -36.445 4.176 16.493 1.00 93.75 102 VAL A CA 1
ATOM 789 C C . VAL A 1 102 ? -36.249 4.435 15.000 1.00 93.75 102 VAL A C 1
ATOM 791 O O . VAL A 1 102 ? -35.290 3.934 14.413 1.00 93.75 102 VAL A O 1
ATOM 794 N N . LYS A 1 103 ? -37.085 5.282 14.386 1.00 92.44 103 LYS A N 1
ATOM 795 C CA . LYS A 1 103 ? -36.974 5.641 12.965 1.00 92.44 103 LYS A CA 1
ATOM 796 C C . LYS A 1 103 ? -35.609 6.252 12.633 1.00 92.44 103 LYS A C 1
ATOM 798 O O . LYS A 1 103 ? -34.979 5.858 11.650 1.00 92.44 103 LYS A O 1
ATOM 803 N N . LYS A 1 104 ? -35.120 7.184 13.461 1.00 90.81 104 LYS A N 1
ATOM 804 C CA . LYS A 1 104 ? -33.795 7.809 13.285 1.00 90.81 104 LYS A CA 1
ATOM 805 C C . LYS A 1 104 ? -32.656 6.805 13.429 1.00 90.81 104 LYS A C 1
ATOM 807 O O . LYS A 1 104 ? -31.713 6.857 12.637 1.00 90.81 104 LYS A O 1
ATOM 812 N N . VAL A 1 105 ? -32.743 5.904 14.409 1.00 94.06 105 VAL A N 1
ATOM 813 C CA . VAL A 1 105 ? -31.747 4.845 14.617 1.00 94.06 105 VAL A CA 1
ATOM 814 C C . VAL A 1 105 ? -31.702 3.922 13.402 1.00 94.06 105 VAL A C 1
ATOM 816 O O . VAL A 1 105 ? -30.632 3.766 12.823 1.00 94.06 105 VAL A O 1
ATOM 819 N N . ILE A 1 106 ? -32.848 3.400 12.951 1.00 94.19 106 ILE A N 1
ATOM 820 C CA . ILE A 1 106 ? -32.932 2.502 11.786 1.00 94.19 106 ILE A CA 1
ATOM 821 C C . ILE A 1 106 ? -32.337 3.166 10.542 1.00 94.19 106 ILE A C 1
ATOM 823 O O . ILE A 1 106 ? -31.477 2.585 9.885 1.00 94.19 106 ILE A O 1
ATOM 827 N N . PHE A 1 107 ? -32.738 4.401 10.234 1.00 93.19 107 PHE A N 1
ATOM 828 C CA . PHE A 1 107 ? -32.249 5.093 9.042 1.00 93.19 107 PHE A CA 1
ATOM 829 C C . PHE A 1 107 ? -30.736 5.339 9.084 1.00 93.19 107 PHE A C 1
ATOM 831 O O . PHE A 1 107 ? -30.045 5.204 8.073 1.00 93.19 107 PHE A O 1
ATOM 838 N N . ARG A 1 108 ? -30.192 5.667 10.261 1.00 90.75 108 ARG A N 1
ATOM 839 C CA . ARG A 1 108 ? -28.746 5.815 10.439 1.00 90.75 108 ARG A CA 1
ATOM 840 C C . ARG A 1 108 ? -28.017 4.480 10.288 1.00 90.75 108 ARG A C 1
ATOM 842 O O . ARG A 1 108 ? -26.985 4.451 9.626 1.00 90.75 108 ARG A O 1
ATOM 849 N N . THR A 1 109 ? -28.553 3.398 10.847 1.00 93.62 109 THR A N 1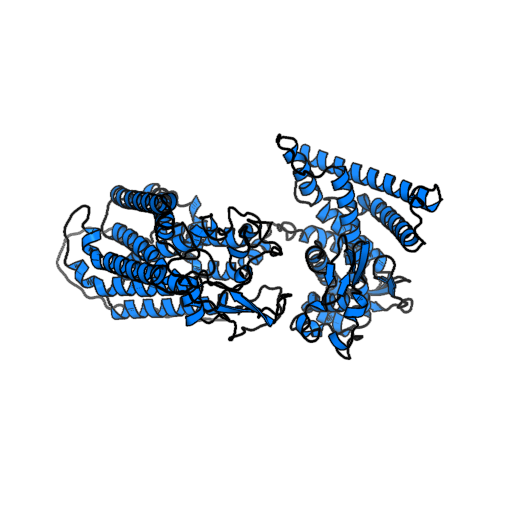
ATOM 850 C CA . THR A 1 109 ? -28.002 2.045 10.690 1.00 93.62 109 THR A CA 1
ATOM 851 C C . THR A 1 109 ? -27.973 1.629 9.220 1.00 93.62 109 THR A C 1
ATOM 853 O O . THR A 1 109 ? -26.931 1.195 8.743 1.00 93.62 109 THR A O 1
ATOM 856 N N . LEU A 1 110 ? -29.061 1.842 8.471 1.00 93.94 110 LEU A N 1
ATOM 857 C CA . LEU A 1 110 ? -29.119 1.537 7.036 1.00 93.94 110 LEU A CA 1
ATOM 858 C C . LEU A 1 110 ? -28.084 2.329 6.229 1.00 93.94 110 LEU A C 1
ATOM 860 O O . LEU A 1 110 ? -27.422 1.762 5.366 1.00 93.94 110 LEU A O 1
ATOM 864 N N . LYS A 1 111 ? -27.883 3.616 6.545 1.00 90.00 111 LYS A N 1
ATOM 865 C CA . LYS A 1 111 ? -26.820 4.422 5.922 1.00 90.00 111 LYS A CA 1
ATOM 866 C C . LYS A 1 111 ? -25.431 3.849 6.188 1.00 90.00 111 LYS A C 1
ATOM 868 O O . LYS A 1 111 ? -24.630 3.783 5.265 1.00 90.00 111 LYS A O 1
ATOM 873 N N . LEU A 1 112 ? -25.141 3.453 7.428 1.00 89.94 112 LEU A N 1
ATOM 874 C CA . LEU A 1 112 ? -23.847 2.861 7.783 1.00 89.94 112 LEU A CA 1
ATOM 875 C C . LEU A 1 112 ? -23.613 1.534 7.052 1.00 89.94 112 LEU A C 1
ATOM 877 O O . LEU A 1 112 ? -22.520 1.319 6.544 1.00 89.94 112 LEU A O 1
ATOM 881 N N . LEU A 1 113 ? -24.638 0.682 6.956 1.00 91.25 113 LEU A N 1
ATOM 882 C CA . LEU A 1 113 ? -24.562 -0.573 6.205 1.00 91.25 113 LEU A CA 1
ATOM 883 C C . LEU A 1 113 ? -24.321 -0.326 4.711 1.00 91.25 113 LEU A C 1
ATOM 885 O O . LEU A 1 113 ? -23.447 -0.959 4.130 1.00 91.25 113 LEU A O 1
ATOM 889 N N . PHE A 1 114 ? -25.046 0.623 4.112 1.00 88.81 114 PHE A N 1
ATOM 890 C CA . PHE A 1 114 ? -24.887 0.989 2.704 1.00 88.81 114 PHE A CA 1
ATOM 891 C C . PHE A 1 114 ? -23.469 1.485 2.394 1.00 88.81 114 PHE A C 1
ATOM 893 O O . PHE A 1 114 ? -22.808 0.931 1.520 1.00 88.81 114 PHE A O 1
ATOM 900 N N . TRP A 1 115 ? -22.976 2.478 3.143 1.00 85.00 115 TRP A N 1
ATOM 901 C CA . TRP A 1 115 ? -21.616 2.995 2.953 1.00 85.00 115 TRP A CA 1
ATOM 902 C C . TRP A 1 115 ? -20.548 1.939 3.262 1.00 85.00 115 TRP A C 1
ATOM 904 O O . TRP A 1 115 ? -19.530 1.899 2.584 1.00 85.00 115 TRP A O 1
ATOM 914 N N . GLY A 1 116 ? -20.791 1.052 4.232 1.00 85.12 116 GLY A N 1
ATOM 915 C CA . GLY A 1 116 ? -19.909 -0.078 4.529 1.00 85.12 116 GLY A CA 1
ATOM 916 C C . GLY A 1 116 ? -19.740 -1.023 3.347 1.00 85.12 116 GLY A C 1
ATOM 917 O O . GLY A 1 116 ? -18.613 -1.343 2.984 1.00 85.12 116 GLY A O 1
ATOM 918 N N . ILE A 1 117 ? -20.846 -1.425 2.720 1.00 85.69 117 ILE A N 1
ATOM 919 C CA . ILE A 1 117 ? -20.820 -2.302 1.543 1.00 85.69 117 ILE A CA 1
ATOM 920 C C . ILE A 1 117 ? -20.177 -1.587 0.350 1.00 85.69 117 ILE A C 1
ATOM 922 O O . ILE A 1 117 ? -19.414 -2.211 -0.377 1.00 85.69 117 ILE A O 1
ATOM 926 N N . LEU A 1 118 ? -20.444 -0.292 0.162 1.00 81.81 118 LEU A N 1
ATOM 927 C CA . LEU A 1 118 ? -19.888 0.475 -0.953 1.00 81.81 118 LEU A CA 1
ATOM 928 C C . LEU A 1 118 ? -18.356 0.586 -0.872 1.00 81.81 118 LEU A C 1
ATOM 930 O O . LEU A 1 118 ? -17.666 0.228 -1.821 1.00 81.81 118 LEU A O 1
ATOM 934 N N . LEU A 1 119 ? -17.834 1.040 0.271 1.00 76.44 119 LEU A N 1
ATOM 935 C CA . LEU A 1 119 ? -16.399 1.294 0.456 1.00 76.44 119 LEU A CA 1
ATOM 936 C C . LEU A 1 119 ? -15.592 -0.007 0.507 1.00 76.44 119 LEU A C 1
ATOM 938 O O . LEU A 1 119 ? -14.507 -0.107 -0.048 1.00 76.44 119 LEU A O 1
ATOM 942 N N . GLN A 1 120 ? -16.118 -1.028 1.182 1.00 73.94 120 GLN A N 1
ATOM 943 C CA . GLN A 1 120 ? -15.395 -2.279 1.402 1.00 73.94 120 GLN A CA 1
ATOM 944 C C . GLN A 1 120 ? -15.628 -3.317 0.303 1.00 73.94 120 GLN A C 1
ATOM 946 O O . GLN A 1 120 ? -14.816 -4.224 0.122 1.00 73.94 120 GLN A O 1
ATOM 951 N N . GLY A 1 121 ? -16.745 -3.204 -0.415 1.00 63.72 121 GLY A N 1
ATOM 952 C CA . GLY A 1 121 ? -17.090 -4.079 -1.525 1.00 63.72 121 GLY A CA 1
ATOM 953 C C . GLY A 1 121 ? -16.250 -3.847 -2.778 1.00 63.72 121 GLY A C 1
ATOM 954 O O . GLY A 1 121 ? -16.465 -4.551 -3.755 1.00 63.72 121 GLY A O 1
ATOM 955 N N . GLY A 1 122 ? -15.310 -2.894 -2.757 1.00 59.53 122 GLY A N 1
ATOM 956 C CA . GLY A 1 122 ? -14.442 -2.587 -3.893 1.00 59.53 122 GLY A CA 1
ATOM 957 C C . GLY A 1 122 ? -15.156 -1.802 -4.991 1.00 59.53 122 GLY A C 1
ATOM 958 O O . GLY A 1 122 ? -14.866 -2.002 -6.162 1.00 59.53 122 GLY A O 1
ATOM 959 N N . PHE A 1 123 ? -16.142 -0.961 -4.645 1.00 59.84 123 PHE A N 1
ATOM 960 C CA . PHE A 1 123 ? -16.801 -0.103 -5.640 1.00 59.84 123 PHE A CA 1
ATOM 961 C C . PHE A 1 123 ? -15.884 1.033 -6.112 1.00 59.84 123 PHE A C 1
ATOM 963 O O . PHE A 1 123 ? -15.948 1.440 -7.270 1.00 59.84 123 PHE A O 1
ATOM 970 N N . SER A 1 124 ? -15.011 1.497 -5.221 1.00 51.94 124 SER A N 1
ATOM 971 C CA . SER A 1 124 ? -13.927 2.417 -5.521 1.00 51.94 124 SER A CA 1
ATOM 972 C C . SER A 1 124 ? -12.604 1.673 -5.404 1.00 51.94 124 SER A C 1
ATOM 974 O O . SER A 1 124 ? -12.165 1.342 -4.303 1.00 51.94 124 SER A O 1
ATOM 976 N N . HIS A 1 125 ? -11.995 1.356 -6.542 1.00 46.50 125 HIS A N 1
ATOM 977 C CA . HIS A 1 125 ? -10.638 0.816 -6.573 1.00 46.50 125 HIS A CA 1
ATOM 978 C C . HIS A 1 125 ? -9.623 1.936 -6.341 1.00 46.50 125 HIS A C 1
ATOM 980 O O . HIS A 1 125 ? -9.951 3.120 -6.475 1.00 46.50 125 HIS A O 1
ATOM 986 N N . ALA A 1 126 ? -8.385 1.572 -5.997 1.00 44.41 126 ALA A N 1
ATOM 987 C CA . ALA A 1 126 ? -7.277 2.521 -6.041 1.00 44.41 126 ALA A CA 1
ATOM 988 C C . ALA A 1 126 ? -7.267 3.235 -7.413 1.00 44.41 126 ALA A C 1
ATOM 990 O O . ALA A 1 126 ? -7.652 2.614 -8.408 1.00 44.41 126 ALA A O 1
ATOM 991 N N . PRO A 1 127 ? -6.793 4.494 -7.510 1.00 41.47 127 PRO A N 1
ATOM 992 C CA . PRO A 1 127 ? -6.716 5.241 -8.777 1.00 41.47 127 PRO A CA 1
ATOM 993 C C . PRO A 1 127 ? -5.960 4.522 -9.913 1.00 41.47 127 PRO A C 1
ATOM 995 O O . PRO A 1 127 ? -5.966 4.985 -11.054 1.00 41.47 127 PRO A O 1
ATOM 998 N N . ASP A 1 128 ? -5.300 3.413 -9.584 1.00 37.75 128 ASP A N 1
ATOM 999 C CA . ASP A 1 128 ? -4.366 2.660 -10.404 1.00 37.75 128 ASP A CA 1
ATOM 1000 C C . ASP A 1 128 ? -5.006 1.415 -11.067 1.00 37.75 128 ASP A C 1
ATOM 1002 O O . ASP A 1 128 ? -4.396 0.828 -11.962 1.00 37.75 128 ASP A O 1
ATOM 1006 N N . GLU A 1 129 ? -6.232 1.017 -10.685 1.00 41.81 129 GLU A N 1
ATOM 1007 C CA . GLU A 1 129 ? -6.959 -0.131 -11.260 1.00 41.81 129 GLU A CA 1
ATOM 1008 C C . GLU A 1 129 ? -8.161 0.327 -12.113 1.00 41.81 129 GLU A C 1
ATOM 1010 O O . GLU A 1 129 ? -9.141 0.881 -11.624 1.00 41.81 129 GLU A O 1
ATOM 1015 N N . LEU A 1 130 ? -8.094 0.079 -13.426 1.00 36.97 130 LEU A N 1
ATOM 1016 C CA . LEU A 1 130 ? -9.053 0.567 -14.436 1.00 36.97 130 LEU A CA 1
ATOM 1017 C C . LEU A 1 130 ? -10.373 -0.235 -14.526 1.00 36.97 130 LEU A C 1
ATOM 1019 O O . LEU A 1 130 ? -11.202 0.029 -15.397 1.00 36.97 130 LEU A O 1
ATOM 1023 N N . THR A 1 131 ? -10.611 -1.226 -13.662 1.00 42.62 131 THR A N 1
ATOM 1024 C CA . THR A 1 131 ? -11.850 -2.024 -13.689 1.00 42.62 131 THR A CA 1
ATOM 1025 C C . THR A 1 131 ? -12.953 -1.383 -12.852 1.00 42.62 131 THR A C 1
ATOM 1027 O O . THR A 1 131 ? -12.996 -1.563 -11.644 1.00 42.62 131 THR A O 1
ATOM 1030 N N . TYR A 1 132 ? -13.900 -0.683 -13.478 1.00 47.25 132 TYR A N 1
ATOM 1031 C CA . TYR A 1 132 ? -15.075 -0.152 -12.775 1.00 47.25 132 TYR A CA 1
ATOM 1032 C C . TYR A 1 132 ? -16.119 -1.258 -12.524 1.00 47.25 132 TYR A C 1
ATOM 1034 O O . TYR A 1 132 ? -16.699 -1.795 -13.469 1.00 47.25 132 TYR A O 1
ATOM 1042 N N . GLY A 1 133 ? -16.371 -1.613 -11.259 1.00 53.34 133 GLY A N 1
ATOM 1043 C CA . GLY A 1 133 ? -17.407 -2.580 -10.872 1.00 53.34 133 GLY A CA 1
ATOM 1044 C C . GLY A 1 133 ? -17.056 -3.434 -9.649 1.00 53.34 133 GLY A C 1
ATOM 1045 O O . GLY A 1 133 ? -15.900 -3.519 -9.245 1.00 53.34 133 GLY A O 1
ATOM 1046 N N . VAL A 1 134 ? -18.075 -4.084 -9.074 1.00 66.88 134 VAL A N 1
ATOM 1047 C CA . VAL A 1 134 ? -17.962 -4.974 -7.904 1.00 66.88 134 VAL A CA 1
ATOM 1048 C C . VAL A 1 134 ? -18.359 -6.394 -8.293 1.00 66.88 134 VAL A C 1
ATOM 1050 O O . VAL A 1 134 ? -19.481 -6.615 -8.755 1.00 66.88 134 VAL A O 1
ATOM 1053 N N . ASP A 1 135 ? -17.482 -7.375 -8.059 1.00 72.69 135 ASP A N 1
ATOM 1054 C CA . ASP A 1 135 ? -17.869 -8.785 -8.147 1.00 72.69 135 ASP A CA 1
ATOM 1055 C C . ASP A 1 135 ? -18.746 -9.157 -6.946 1.00 72.69 135 ASP A C 1
ATOM 1057 O O . ASP A 1 135 ? -18.276 -9.442 -5.843 1.00 72.69 135 ASP A O 1
ATOM 1061 N N . VAL A 1 136 ? -20.059 -9.184 -7.176 1.00 79.88 136 VAL A N 1
ATOM 1062 C CA . VAL A 1 136 ? -21.068 -9.523 -6.165 1.00 79.88 136 VAL A CA 1
ATOM 1063 C C . VAL A 1 136 ? -20.846 -10.921 -5.567 1.00 79.88 136 VAL A C 1
ATOM 1065 O O . VAL A 1 136 ? -21.255 -11.162 -4.434 1.00 79.88 136 VAL A O 1
ATOM 1068 N N . ARG A 1 137 ? -20.179 -11.848 -6.273 1.00 80.69 137 ARG A N 1
ATOM 1069 C CA . ARG A 1 137 ? -19.886 -13.199 -5.757 1.00 80.69 137 ARG A CA 1
ATOM 1070 C C . ARG A 1 137 ? -18.724 -13.232 -4.766 1.00 80.69 137 ARG A C 1
ATOM 1072 O O . ARG A 1 137 ? -18.609 -14.206 -4.027 1.00 80.69 137 ARG A O 1
ATOM 1079 N N . MET A 1 138 ? -17.891 -12.195 -4.759 1.00 78.44 138 MET A N 1
ATOM 1080 C CA . MET A 1 138 ? -16.684 -12.083 -3.932 1.00 78.44 138 MET A CA 1
ATOM 1081 C C . MET A 1 138 ? -16.718 -10.847 -3.020 1.00 78.44 138 MET A C 1
ATOM 1083 O O . MET A 1 138 ? -15.741 -10.536 -2.342 1.00 78.44 138 MET A O 1
ATOM 1087 N N . ILE A 1 139 ? -17.844 -10.127 -2.989 1.00 84.75 139 ILE A N 1
ATOM 1088 C CA . ILE A 1 139 ? -17.988 -8.909 -2.196 1.00 84.75 139 ILE A CA 1
ATOM 1089 C C . ILE A 1 139 ? -17.801 -9.214 -0.705 1.00 84.75 139 ILE A C 1
ATOM 1091 O O . ILE A 1 139 ? -18.418 -10.133 -0.157 1.00 84.75 139 ILE A O 1
ATOM 1095 N N . ARG A 1 140 ? -16.967 -8.426 -0.024 1.00 86.31 140 ARG A N 1
ATOM 1096 C CA . ARG A 1 140 ? -16.776 -8.544 1.423 1.00 86.31 140 ARG A CA 1
ATOM 1097 C C . ARG A 1 140 ? -17.972 -7.936 2.152 1.00 86.31 140 ARG A C 1
ATOM 1099 O O . ARG A 1 140 ? -18.200 -6.732 2.093 1.00 86.31 140 ARG A O 1
ATOM 1106 N N . LEU A 1 141 ? -18.741 -8.775 2.846 1.00 85.38 141 LEU A N 1
ATOM 1107 C CA . LEU A 1 141 ? -20.007 -8.360 3.468 1.00 85.38 141 LEU A CA 1
ATOM 1108 C C . LEU A 1 141 ? -19.827 -7.703 4.844 1.00 85.38 141 LEU A C 1
ATOM 1110 O O . LEU A 1 141 ? -20.594 -6.808 5.206 1.00 85.38 141 LEU A O 1
ATOM 1114 N N . CYS A 1 142 ? -18.835 -8.148 5.618 1.00 88.12 142 CYS A N 1
ATOM 1115 C CA . CYS A 1 142 ? -18.597 -7.685 6.984 1.00 88.12 142 CYS A CA 1
ATOM 1116 C C . CYS A 1 142 ? -17.342 -6.810 7.078 1.00 88.12 142 CYS A C 1
ATOM 1118 O O . CYS A 1 142 ? -16.258 -7.194 6.641 1.00 88.12 142 CYS A O 1
ATOM 1120 N N . GLY A 1 143 ? -17.485 -5.650 7.719 1.00 88.25 143 GLY A N 1
ATOM 1121 C CA . GLY A 1 143 ? -16.407 -4.697 7.953 1.00 88.25 143 GLY A CA 1
ATOM 1122 C C . GLY A 1 143 ? -16.667 -3.744 9.097 1.00 88.25 143 GLY A C 1
ATOM 1123 O O . GLY A 1 143 ? -17.601 -3.905 9.885 1.00 88.25 143 GLY A O 1
ATOM 1124 N N . VAL A 1 144 ? -15.818 -2.719 9.160 1.00 88.25 144 VAL A N 1
ATOM 1125 C CA . VAL A 1 144 ? -15.786 -1.729 10.241 1.00 88.25 144 VAL A CA 1
ATOM 1126 C C . VAL A 1 144 ? -17.138 -1.022 10.381 1.00 88.25 144 VAL A C 1
ATOM 1128 O O . VAL A 1 144 ? -17.713 -0.986 11.471 1.00 88.25 144 VAL A O 1
ATOM 1131 N N . LEU A 1 145 ? -17.704 -0.505 9.285 1.00 88.94 145 LEU A N 1
ATOM 1132 C CA . LEU A 1 145 ? -18.981 0.213 9.331 1.00 88.94 145 LEU A CA 1
ATOM 1133 C C . LEU A 1 145 ? -20.159 -0.702 9.694 1.00 88.94 145 LEU A C 1
ATOM 1135 O O . LEU A 1 145 ? -21.048 -0.282 10.433 1.00 88.94 145 LEU A O 1
ATOM 1139 N N . GLN A 1 146 ? -20.147 -1.956 9.246 1.00 91.25 146 GLN A N 1
ATOM 1140 C CA . GLN A 1 146 ? -21.171 -2.956 9.542 1.00 91.25 146 GLN A CA 1
ATOM 1141 C C . GLN A 1 146 ? -21.142 -3.350 11.021 1.00 91.25 146 GLN A C 1
ATOM 1143 O O . GLN A 1 146 ? -22.191 -3.395 11.669 1.00 91.25 146 GLN A O 1
ATOM 1148 N N . ARG A 1 147 ? -19.945 -3.545 11.588 1.00 93.19 147 ARG A N 1
ATOM 1149 C CA . ARG A 1 147 ? -19.756 -3.776 13.025 1.00 93.19 147 ARG A CA 1
ATOM 1150 C C . ARG A 1 147 ? -20.278 -2.598 13.851 1.00 93.19 147 ARG A C 1
ATOM 1152 O O . ARG A 1 147 ? -21.037 -2.801 14.798 1.00 93.19 147 ARG A O 1
ATOM 1159 N N . ILE A 1 148 ? -19.935 -1.363 13.469 1.00 92.56 148 ILE A N 1
ATOM 1160 C CA . ILE A 1 148 ? -20.443 -0.153 14.138 1.00 92.56 148 ILE A CA 1
ATOM 1161 C C . ILE A 1 148 ? -21.970 -0.071 14.025 1.00 92.56 148 ILE A C 1
ATOM 1163 O O . ILE A 1 148 ? -22.631 0.257 15.009 1.00 92.56 148 ILE A O 1
ATOM 1167 N N . ALA A 1 149 ? -22.540 -0.383 12.859 1.00 93.94 149 ALA A N 1
ATOM 1168 C CA . ALA A 1 149 ? -23.981 -0.360 12.628 1.00 93.94 149 ALA A CA 1
ATOM 1169 C C . ALA A 1 149 ? -24.726 -1.357 13.532 1.00 93.94 149 ALA A C 1
ATOM 1171 O O . ALA A 1 149 ? -25.735 -0.987 14.138 1.00 93.94 149 ALA A O 1
ATOM 1172 N N . LEU A 1 150 ? -24.210 -2.584 13.673 1.00 94.25 150 LEU A N 1
ATOM 1173 C CA . LEU A 1 150 ? -24.777 -3.616 14.545 1.00 94.25 150 LEU A CA 1
ATOM 1174 C C . LEU A 1 150 ? -24.770 -3.177 16.015 1.00 94.25 150 LEU A C 1
ATOM 1176 O O . LEU A 1 150 ? -25.816 -3.183 16.670 1.00 94.25 150 LEU A O 1
ATOM 1180 N N . SER A 1 151 ? -23.609 -2.750 16.518 1.00 94.81 151 SER A N 1
ATOM 1181 C CA . SER A 1 151 ? -23.461 -2.296 17.905 1.00 94.81 151 SER A CA 1
ATOM 1182 C C . SER A 1 151 ? -24.312 -1.056 18.189 1.00 94.81 151 SER A C 1
ATOM 1184 O O . SER A 1 151 ? -24.984 -0.988 19.218 1.00 94.81 151 SER A O 1
ATOM 1186 N N . TYR A 1 152 ? -24.358 -0.101 17.254 1.00 95.12 152 TYR A N 1
ATOM 1187 C CA . TYR A 1 152 ? -25.199 1.089 17.361 1.00 95.12 152 TYR A CA 1
ATOM 1188 C C . TYR A 1 152 ? -26.686 0.736 17.437 1.00 95.12 152 TYR A C 1
ATOM 1190 O O . TYR A 1 152 ? -27.379 1.255 18.313 1.00 95.12 152 TYR A O 1
ATOM 1198 N N . LEU A 1 153 ? -27.177 -0.142 16.555 1.00 95.62 153 LEU A N 1
ATOM 1199 C CA . LEU A 1 153 ? -28.584 -0.538 16.511 1.00 95.62 153 LEU A CA 1
ATOM 1200 C C . LEU A 1 153 ? -29.016 -1.193 17.825 1.00 95.62 153 LEU A C 1
ATOM 1202 O O . LEU A 1 153 ? -29.966 -0.730 18.451 1.00 95.62 153 LEU A O 1
ATOM 1206 N N . LEU A 1 154 ? -28.311 -2.242 18.255 1.00 94.50 154 LEU A N 1
ATOM 1207 C CA . LEU A 1 154 ? -28.722 -3.036 19.413 1.00 94.50 154 LEU A CA 1
ATOM 1208 C C . LEU A 1 154 ? -28.696 -2.216 20.706 1.00 94.50 154 LEU A C 1
ATOM 1210 O O . LEU A 1 154 ? -29.667 -2.222 21.461 1.00 94.50 154 LEU A O 1
ATOM 1214 N N . VAL A 1 155 ? -27.621 -1.457 20.931 1.00 95.25 155 VAL A N 1
ATOM 1215 C CA . VAL A 1 155 ? -27.484 -0.637 22.141 1.00 95.25 155 VAL A CA 1
ATOM 1216 C C . VAL A 1 155 ? -28.476 0.531 22.140 1.00 95.25 155 VAL A C 1
ATOM 1218 O O . VAL A 1 155 ? -29.077 0.824 23.170 1.00 95.25 155 VAL A O 1
ATOM 1221 N N . SER A 1 156 ? -28.724 1.161 20.986 1.00 94.25 156 SER A N 1
ATOM 1222 C CA . SER A 1 156 ? -29.710 2.248 20.889 1.00 94.25 156 SER A CA 1
ATOM 1223 C C . SER A 1 156 ? -31.138 1.772 21.147 1.00 94.25 156 SER A C 1
ATOM 1225 O O . SER A 1 156 ? -31.910 2.494 21.771 1.00 94.25 156 SER A O 1
ATOM 1227 N N . LEU A 1 157 ? -31.511 0.571 20.687 1.00 92.94 157 LEU A N 1
ATOM 1228 C CA . LEU A 1 157 ? -32.839 0.012 20.956 1.00 92.94 157 LEU A CA 1
ATOM 1229 C C . LEU A 1 157 ? -33.043 -0.230 22.455 1.00 92.94 157 LEU A C 1
ATOM 1231 O O . LEU A 1 157 ? -34.083 0.150 22.988 1.00 92.94 157 LEU A O 1
ATOM 1235 N N . VAL A 1 158 ? -32.047 -0.788 23.151 1.00 91.88 158 VAL A N 1
ATOM 1236 C CA . VAL A 1 158 ? -32.122 -0.971 24.610 1.00 91.88 158 VAL A CA 1
ATOM 1237 C C . VAL A 1 158 ? -32.262 0.369 25.330 1.00 91.88 158 VAL A C 1
ATOM 1239 O O . VAL A 1 158 ? -33.140 0.499 26.183 1.00 91.88 158 VAL A O 1
ATOM 1242 N N . GLU A 1 159 ? -31.491 1.389 24.949 1.00 90.25 159 GLU A N 1
ATOM 1243 C CA . GLU A 1 159 ? -31.613 2.737 25.524 1.00 90.25 159 GLU A CA 1
ATOM 1244 C C . GLU A 1 159 ? -33.022 3.331 25.313 1.00 90.25 159 GLU A C 1
ATOM 1246 O O . GLU A 1 159 ? -33.600 3.899 26.237 1.00 90.25 159 GLU A O 1
ATOM 1251 N N . ILE A 1 160 ? -33.628 3.153 24.130 1.00 90.06 160 ILE A N 1
ATOM 1252 C CA . ILE A 1 160 ? -34.984 3.657 23.839 1.00 90.06 160 ILE A CA 1
ATOM 1253 C C . ILE A 1 160 ? -36.048 2.932 24.669 1.00 90.06 160 ILE A C 1
ATOM 1255 O O . ILE A 1 160 ? -36.918 3.578 25.256 1.00 90.06 160 ILE A O 1
ATOM 1259 N N . PHE A 1 161 ? -36.009 1.598 24.713 1.00 87.50 161 PHE A N 1
ATOM 1260 C CA . PHE A 1 161 ? -37.064 0.811 25.359 1.00 87.50 161 PHE A CA 1
ATOM 1261 C C . PHE A 1 161 ? -36.983 0.836 26.887 1.00 87.50 161 PHE A C 1
ATOM 1263 O O . PHE A 1 161 ? -37.996 0.640 27.558 1.00 87.50 161 PHE A O 1
ATOM 1270 N N . THR A 1 162 ? -35.808 1.118 27.451 1.00 83.50 162 THR A N 1
ATOM 1271 C CA . THR A 1 162 ? -35.608 1.167 28.908 1.00 83.50 162 THR A CA 1
ATOM 1272 C C . THR A 1 162 ? -35.836 2.557 29.512 1.00 83.50 162 THR A C 1
ATOM 1274 O O . THR A 1 162 ? -35.852 2.693 30.736 1.00 83.50 162 THR A O 1
ATOM 1277 N N . LYS A 1 163 ? -36.100 3.572 28.678 1.00 75.00 163 LYS A N 1
ATOM 1278 C CA . LYS A 1 163 ? -36.233 4.986 29.062 1.00 75.00 163 LYS A CA 1
ATOM 1279 C C . LYS A 1 163 ? -37.294 5.261 30.145 1.00 75.00 163 LYS A C 1
ATOM 1281 O O . LYS A 1 163 ? -37.017 5.987 31.090 1.00 75.00 163 LYS A O 1
ATOM 1286 N N . ASP A 1 164 ? -38.471 4.628 30.081 1.00 64.12 164 ASP A N 1
ATOM 1287 C CA . ASP A 1 164 ? -39.572 4.902 31.041 1.00 64.12 164 ASP A CA 1
ATOM 1288 C C . ASP A 1 164 ? -39.326 4.308 32.436 1.00 64.12 164 ASP A C 1
ATOM 1290 O O . ASP A 1 164 ? -39.898 4.769 33.423 1.00 64.12 164 ASP A O 1
ATOM 1294 N N . VAL A 1 165 ? -38.501 3.260 32.529 1.00 61.91 165 VAL A N 1
ATOM 1295 C CA . VAL A 1 165 ? -38.117 2.657 33.816 1.00 61.91 165 VAL A CA 1
ATOM 1296 C C . VAL A 1 165 ? -37.133 3.574 34.548 1.00 61.91 165 VAL A C 1
ATOM 1298 O O . VAL A 1 165 ? -37.138 3.636 35.774 1.00 61.91 165 VAL A O 1
ATOM 1301 N N . GLN A 1 166 ? -36.329 4.329 33.797 1.00 60.72 166 GLN A N 1
ATOM 1302 C CA . GLN A 1 166 ? -35.268 5.187 34.322 1.00 60.72 166 GLN A CA 1
ATOM 1303 C C . GLN A 1 166 ? -35.796 6.504 34.909 1.00 60.72 166 GLN A C 1
ATOM 1305 O O . GLN A 1 166 ? -35.260 6.981 35.905 1.00 60.72 166 GLN A O 1
ATOM 1310 N N . ASP A 1 167 ? -36.874 7.076 34.365 1.00 59.09 167 ASP A N 1
ATOM 1311 C CA . ASP A 1 167 ? -37.455 8.318 34.908 1.00 59.09 167 ASP A CA 1
ATOM 1312 C C . ASP A 1 167 ? -38.119 8.125 36.291 1.00 59.09 167 ASP A C 1
ATOM 1314 O O . ASP A 1 167 ? -38.367 9.100 36.999 1.00 59.09 167 ASP A O 1
ATOM 1318 N N . LYS A 1 168 ? -38.374 6.875 36.712 1.00 54.06 168 LYS A N 1
ATOM 1319 C CA . LYS A 1 168 ? -39.062 6.545 37.974 1.00 54.06 168 LYS A CA 1
ATOM 1320 C C . LYS A 1 168 ? -38.141 6.270 39.174 1.00 54.06 168 LYS A C 1
ATOM 1322 O O . LYS A 1 168 ? -38.635 6.288 40.297 1.00 54.06 168 LYS A O 1
ATOM 1327 N N . ASP A 1 169 ? -36.839 6.029 38.983 1.00 53.34 169 ASP A N 1
ATOM 1328 C CA . ASP A 1 169 ? -35.942 5.508 40.037 1.00 53.34 169 ASP A CA 1
ATOM 1329 C C . ASP A 1 169 ? -34.819 6.515 40.402 1.00 53.34 169 ASP A C 1
ATOM 1331 O O . ASP A 1 169 ? -33.647 6.349 40.067 1.00 53.34 169 ASP A O 1
ATOM 1335 N N . GLN A 1 170 ? -35.168 7.617 41.083 1.00 54.66 170 GLN A N 1
ATOM 1336 C CA . GLN A 1 170 ? -34.218 8.639 41.565 1.00 54.66 170 GLN A CA 1
ATOM 1337 C C . GLN A 1 170 ? -33.694 8.319 42.979 1.00 54.66 170 GLN A C 1
ATOM 1339 O O . GLN A 1 170 ? -34.020 9.005 43.945 1.00 54.66 170 GLN A O 1
ATOM 1344 N N . SER A 1 171 ? -32.855 7.291 43.135 1.00 50.66 171 SER A N 1
ATOM 1345 C CA . SER A 1 171 ? -32.133 7.063 44.402 1.00 50.66 171 SER A CA 1
ATOM 1346 C C . SER A 1 171 ? -30.666 7.513 44.325 1.00 50.66 171 SER A C 1
ATOM 1348 O O . SER A 1 171 ? -29.953 7.250 43.356 1.00 50.66 171 SER A O 1
ATOM 1350 N N . VAL A 1 172 ? -30.198 8.229 45.355 1.00 53.88 172 VAL A N 1
ATOM 1351 C CA . VAL A 1 172 ? -28.860 8.846 45.415 1.00 53.88 172 VAL A CA 1
ATOM 1352 C C . VAL A 1 172 ? -27.887 7.910 46.141 1.00 53.88 172 VAL A C 1
ATOM 1354 O O . VAL A 1 172 ? -27.917 7.789 47.361 1.00 53.88 172 VAL A O 1
ATOM 1357 N N . GLY A 1 173 ? -26.998 7.247 45.397 1.00 59.00 173 GLY A N 1
ATOM 1358 C CA . GLY A 1 173 ? -25.938 6.394 45.948 1.00 59.00 173 GLY A CA 1
ATOM 1359 C C . GLY A 1 173 ? -24.786 6.193 44.959 1.00 59.00 173 GLY A C 1
ATOM 1360 O O . GLY A 1 173 ? -24.958 6.363 43.759 1.00 59.00 173 GLY A O 1
ATOM 1361 N N . ARG A 1 174 ? -23.589 5.808 45.432 1.00 56.97 174 ARG A N 1
ATOM 1362 C CA . ARG A 1 174 ? -22.376 5.657 44.585 1.00 56.97 174 ARG A CA 1
ATOM 1363 C C . ARG A 1 174 ? -22.554 4.657 43.425 1.00 56.97 174 ARG A C 1
ATOM 1365 O O . ARG A 1 174 ? -21.905 4.811 42.396 1.00 56.97 174 ARG A O 1
ATOM 1372 N N . PHE A 1 175 ? -23.443 3.675 43.590 1.00 64.31 175 PHE A N 1
ATOM 1373 C CA . PHE A 1 175 ? -23.797 2.658 42.591 1.00 64.31 175 PHE A CA 1
ATOM 1374 C C . PHE A 1 175 ? -25.162 2.897 41.920 1.00 64.31 175 PHE A C 1
ATOM 1376 O O . PHE A 1 175 ? -25.633 2.033 41.183 1.00 64.31 175 PHE A O 1
ATOM 1383 N N . SER A 1 176 ? -25.812 4.045 42.148 1.00 70.25 176 SER A N 1
ATOM 1384 C CA . SER A 1 176 ? -27.170 4.283 41.639 1.00 70.25 176 SER A CA 1
ATOM 1385 C C . SER A 1 176 ? -27.244 4.238 40.115 1.00 70.25 176 SER A C 1
ATOM 1387 O O . SER A 1 176 ? -28.197 3.691 39.581 1.00 70.25 176 SER A O 1
ATOM 1389 N N . ILE A 1 177 ? -26.204 4.696 39.409 1.00 76.81 177 ILE A N 1
ATOM 1390 C CA . ILE A 1 177 ? -26.136 4.651 37.939 1.00 76.81 177 ILE A CA 1
ATOM 1391 C C . ILE A 1 177 ? -26.131 3.201 37.425 1.00 76.81 177 ILE A C 1
ATOM 1393 O O . ILE A 1 177 ? -26.798 2.897 36.442 1.00 76.81 177 ILE A O 1
ATOM 1397 N N . PHE A 1 178 ? -25.436 2.277 38.100 1.00 75.50 178 PHE A N 1
ATOM 1398 C CA . PHE A 1 178 ? -25.441 0.858 37.710 1.00 75.50 178 PHE A CA 1
ATOM 1399 C C . PHE A 1 178 ? -26.814 0.220 37.901 1.00 75.50 178 PHE A C 1
ATOM 1401 O O . PHE A 1 178 ? -27.234 -0.587 37.076 1.00 75.50 178 PHE A O 1
ATOM 1408 N N . ARG A 1 179 ? -27.516 0.600 38.973 1.00 73.94 179 ARG A N 1
ATOM 1409 C CA . ARG A 1 179 ? -28.870 0.122 39.258 1.00 73.94 179 ARG A CA 1
ATOM 1410 C C . ARG A 1 179 ? -29.894 0.707 38.283 1.00 73.94 179 ARG A C 1
ATOM 1412 O O . ARG A 1 179 ? -30.715 -0.039 37.766 1.00 73.94 179 ARG A O 1
ATOM 1419 N N . LEU A 1 180 ? -29.792 2.002 37.987 1.00 75.25 180 LEU A N 1
ATOM 1420 C CA . LEU A 1 180 ? -30.676 2.723 37.068 1.00 75.25 180 LEU A CA 1
ATOM 1421 C C . LEU A 1 180 ?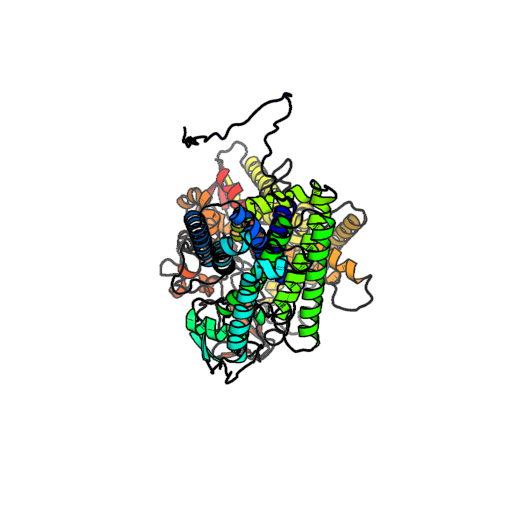 -30.575 2.190 35.633 1.00 75.25 180 LEU A C 1
ATOM 1423 O O . LEU A 1 180 ? -31.574 2.072 34.930 1.00 75.25 180 LEU A O 1
ATOM 1427 N N . TYR A 1 181 ? -29.365 1.812 35.219 1.00 82.25 181 TYR A N 1
ATOM 1428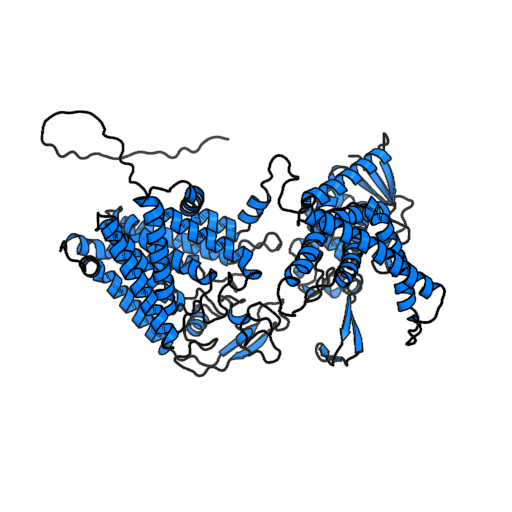 C CA . TYR A 1 181 ? -29.078 1.273 33.890 1.00 82.25 181 TYR A CA 1
ATOM 1429 C C . TYR A 1 181 ? -28.776 -0.230 33.915 1.00 82.25 181 TYR A C 1
ATOM 1431 O O . TYR A 1 181 ? -28.007 -0.730 33.091 1.00 82.25 181 TYR A O 1
ATOM 1439 N N . CYS A 1 182 ? -29.400 -0.972 34.837 1.00 84.50 182 CYS A N 1
ATOM 1440 C CA . CYS A 1 182 ? -29.179 -2.410 35.012 1.00 84.50 182 CYS A CA 1
ATOM 1441 C C . CYS A 1 182 ? -29.441 -3.218 33.731 1.00 84.50 182 CYS A C 1
ATOM 1443 O O . CYS A 1 182 ? -28.728 -4.180 33.465 1.00 84.50 182 CYS A O 1
ATOM 1445 N N . TRP A 1 183 ? -30.391 -2.789 32.895 1.00 87.19 183 TRP A N 1
ATOM 1446 C CA . TRP A 1 183 ? -30.719 -3.437 31.624 1.00 87.19 183 TRP A CA 1
ATOM 1447 C C . TRP A 1 183 ? -29.563 -3.438 30.615 1.00 87.19 183 TRP A C 1
ATOM 1449 O O . TRP A 1 183 ? -29.392 -4.419 29.896 1.00 87.19 183 TRP A O 1
ATOM 1459 N N . HIS A 1 184 ? -28.723 -2.397 30.598 1.00 89.81 184 HIS A N 1
ATOM 1460 C CA . HIS A 1 184 ? -27.527 -2.364 29.748 1.00 89.81 184 HIS A CA 1
ATOM 1461 C C . HIS A 1 184 ? -26.492 -3.395 30.208 1.00 89.81 184 HIS A C 1
ATOM 1463 O O . HIS A 1 184 ? -25.910 -4.106 29.392 1.00 89.81 184 HIS A O 1
ATOM 1469 N N . TRP A 1 185 ? -26.300 -3.525 31.521 1.00 91.19 185 TRP A N 1
ATOM 1470 C CA . TRP A 1 185 ? -25.390 -4.515 32.099 1.00 91.19 185 TRP A CA 1
ATOM 1471 C C . TRP A 1 185 ? -25.935 -5.942 32.003 1.00 91.19 185 TRP A C 1
ATOM 1473 O O . TRP A 1 185 ? -25.159 -6.870 31.786 1.00 91.19 185 TRP A O 1
ATOM 1483 N N . LEU A 1 186 ? -27.256 -6.122 32.083 1.00 92.00 186 LEU A N 1
ATOM 1484 C CA . LEU A 1 186 ? -27.912 -7.401 31.820 1.00 92.00 186 LEU A CA 1
ATOM 1485 C C . LEU A 1 186 ? -27.708 -7.817 30.360 1.00 92.00 186 LEU A C 1
ATOM 1487 O O . LEU A 1 186 ? -27.298 -8.944 30.104 1.00 92.00 186 LEU A O 1
ATOM 1491 N N . MET A 1 187 ? -27.906 -6.896 29.412 1.00 92.00 187 MET A N 1
ATOM 1492 C CA . MET A 1 187 ? -27.605 -7.134 28.000 1.00 92.00 187 MET A CA 1
ATOM 1493 C C . MET A 1 187 ? -26.128 -7.492 27.801 1.00 92.00 187 MET A C 1
ATOM 1495 O O . MET A 1 187 ? -25.836 -8.463 27.108 1.00 92.00 187 MET A O 1
ATOM 1499 N N . ALA A 1 188 ? -25.199 -6.764 28.431 1.00 93.44 188 ALA A N 1
ATOM 1500 C CA . ALA A 1 188 ? -23.772 -7.078 28.371 1.00 93.44 188 ALA A CA 1
ATOM 1501 C C . ALA A 1 188 ? -23.473 -8.489 28.902 1.00 93.44 188 ALA A C 1
ATOM 1503 O O . ALA A 1 188 ? -22.742 -9.240 28.261 1.00 93.44 188 ALA A O 1
ATOM 1504 N N . ALA A 1 189 ? -24.072 -8.880 30.031 1.00 94.44 189 ALA A N 1
ATOM 1505 C CA . ALA A 1 189 ? -23.926 -10.222 30.585 1.00 94.44 189 ALA A CA 1
ATOM 1506 C C . ALA A 1 189 ? -24.492 -11.293 29.639 1.00 94.44 189 ALA A C 1
ATOM 1508 O O . ALA A 1 189 ? -23.821 -12.289 29.382 1.00 94.44 189 ALA A O 1
ATOM 1509 N N . CYS A 1 190 ? -25.677 -11.074 29.060 1.00 95.12 190 CYS A N 1
ATOM 1510 C CA . CYS A 1 190 ? -26.269 -11.982 28.076 1.00 95.12 190 CYS A CA 1
ATOM 1511 C C . CYS A 1 190 ? -25.384 -12.130 26.832 1.00 95.12 190 CYS A C 1
ATOM 1513 O O . CYS A 1 190 ? -25.086 -13.251 26.428 1.00 95.12 190 CYS A O 1
ATOM 1515 N N . VAL A 1 191 ? -24.922 -11.016 26.255 1.00 94.75 191 VAL A N 1
ATOM 1516 C CA . VAL A 1 191 ? -24.014 -11.006 25.096 1.00 94.75 191 VAL A CA 1
ATOM 1517 C C . VAL A 1 191 ? -22.722 -11.749 25.420 1.00 94.75 191 VAL A C 1
ATOM 1519 O O . VAL A 1 191 ? -22.284 -12.577 24.626 1.00 94.75 191 VAL A O 1
ATOM 1522 N N . LEU A 1 192 ? -22.138 -11.509 26.597 1.00 95.19 192 LEU A N 1
ATOM 1523 C CA . LEU A 1 192 ? -20.911 -12.170 27.024 1.00 95.19 192 LEU A CA 1
ATOM 1524 C C . LEU A 1 192 ? -21.105 -13.678 27.214 1.00 95.19 192 LEU A C 1
ATOM 1526 O O . LEU A 1 192 ? -20.278 -14.455 26.749 1.00 95.19 192 LEU A O 1
ATOM 1530 N N . VAL A 1 193 ? -22.192 -14.103 27.861 1.00 95.94 193 VAL A N 1
ATOM 1531 C CA . VAL A 1 193 ? -22.503 -15.526 28.060 1.00 95.94 193 VAL A CA 1
ATOM 1532 C C . VAL A 1 193 ? -22.709 -16.220 26.718 1.00 95.94 193 VAL A C 1
ATOM 1534 O O . VAL A 1 193 ? -22.117 -17.271 26.492 1.00 95.94 193 VAL A O 1
ATOM 1537 N N . VAL A 1 194 ? -23.483 -15.622 25.808 1.00 95.25 194 VAL A N 1
ATOM 1538 C CA . VAL A 1 194 ? -23.696 -16.163 24.457 1.00 95.25 194 VAL A CA 1
ATOM 1539 C C . VAL A 1 194 ? -22.374 -16.238 23.695 1.00 95.25 194 VAL A C 1
ATOM 1541 O O . VAL A 1 194 ? -22.060 -17.276 23.116 1.00 95.25 194 VAL A O 1
ATOM 1544 N N . TYR A 1 195 ? -21.567 -15.178 23.736 1.00 95.69 195 TYR A N 1
ATOM 1545 C CA . TYR A 1 195 ? -20.263 -15.142 23.083 1.00 95.69 195 TYR A CA 1
ATOM 1546 C C . TYR A 1 195 ? -19.322 -16.226 23.623 1.00 95.69 195 TYR A C 1
ATOM 1548 O O . TYR A 1 195 ? -18.760 -16.980 22.836 1.00 95.69 195 TYR A O 1
ATOM 1556 N N . LEU A 1 196 ? -19.186 -16.365 24.945 1.00 95.00 196 LEU A N 1
ATOM 1557 C CA . LEU A 1 196 ? -18.331 -17.385 25.561 1.00 95.00 196 LEU A CA 1
ATOM 1558 C C . LEU A 1 196 ? -18.851 -18.804 25.296 1.00 95.00 196 LEU A C 1
ATOM 1560 O O . LEU A 1 196 ? -18.059 -19.695 24.987 1.00 95.00 196 LEU A O 1
ATOM 1564 N N . ALA A 1 197 ? -20.169 -19.013 25.359 1.00 95.44 197 ALA A N 1
ATOM 1565 C CA . ALA A 1 197 ? -20.788 -20.296 25.047 1.00 95.44 197 ALA A CA 1
ATOM 1566 C C . ALA A 1 197 ? -20.524 -20.708 23.593 1.00 95.44 197 ALA A C 1
ATOM 1568 O O . ALA A 1 197 ? -20.158 -21.853 23.340 1.00 95.44 197 ALA A O 1
ATOM 1569 N N . LEU A 1 198 ? -20.634 -19.780 22.638 1.00 95.19 198 LEU A N 1
ATOM 1570 C CA . LEU A 1 198 ? -20.313 -20.048 21.237 1.00 95.19 198 LEU A CA 1
ATOM 1571 C C . LEU A 1 198 ? -18.806 -20.227 21.021 1.00 95.19 198 LEU A C 1
ATOM 1573 O O . LEU A 1 198 ? -18.401 -21.165 20.335 1.00 95.19 198 LEU A O 1
ATOM 1577 N N . LEU A 1 199 ? -17.972 -19.380 21.627 1.00 94.06 199 LEU A N 1
ATOM 1578 C CA . LEU A 1 199 ? -16.520 -19.399 21.458 1.00 94.06 199 LEU A CA 1
ATOM 1579 C C . LEU A 1 199 ? -15.894 -20.710 21.954 1.00 94.06 199 LEU A C 1
ATOM 1581 O O . LEU A 1 199 ? -15.053 -21.289 21.267 1.00 94.06 199 LEU A O 1
ATOM 1585 N N . TYR A 1 200 ? -16.309 -21.183 23.133 1.00 94.25 200 TYR A N 1
ATOM 1586 C CA . TYR A 1 200 ? -15.748 -22.381 23.762 1.00 94.25 200 TYR A CA 1
ATOM 1587 C C . TYR A 1 200 ? -16.568 -23.650 23.499 1.00 94.25 200 TYR A C 1
ATOM 1589 O O . TYR A 1 200 ? -16.003 -24.744 23.444 1.00 94.25 200 TYR A O 1
ATOM 1597 N N . GLY A 1 201 ? -17.884 -23.522 23.311 1.00 93.75 201 GLY A N 1
ATOM 1598 C CA . GLY A 1 201 ? -18.797 -24.650 23.133 1.00 93.75 201 GLY A CA 1
ATOM 1599 C C . GLY A 1 201 ? -18.901 -25.164 21.698 1.00 93.75 201 GLY A C 1
ATOM 1600 O O . GLY A 1 201 ? -19.213 -26.340 21.513 1.00 93.75 201 GLY A O 1
ATOM 1601 N N . THR A 1 202 ? -18.615 -24.351 20.677 1.00 95.12 202 THR A N 1
ATOM 1602 C CA . THR A 1 202 ? -18.744 -24.776 19.271 1.00 95.12 202 THR A CA 1
ATOM 1603 C C . THR A 1 202 ? -17.639 -25.758 18.875 1.00 95.12 202 THR A C 1
ATOM 1605 O O . THR A 1 202 ? -16.457 -25.537 19.143 1.00 95.12 202 THR A O 1
ATOM 1608 N N . TYR A 1 203 ? -18.023 -26.854 18.216 1.00 95.75 203 TYR A N 1
ATOM 1609 C CA . TYR A 1 203 ? -17.083 -27.794 17.604 1.00 95.75 203 TYR A CA 1
ATOM 1610 C C . TYR A 1 203 ? -16.667 -27.320 16.220 1.00 95.75 203 TYR A C 1
ATOM 1612 O O . TYR A 1 203 ? -17.524 -27.006 15.395 1.00 95.75 203 TYR A O 1
ATOM 1620 N N . VAL A 1 204 ? -15.359 -27.303 15.966 1.00 95.44 204 VAL A N 1
ATOM 1621 C CA . VAL A 1 204 ? -14.791 -26.917 14.676 1.00 95.44 204 VAL A CA 1
ATOM 1622 C C . VAL A 1 204 ? -14.318 -28.181 13.952 1.00 95.44 204 VAL A C 1
ATOM 1624 O O . VAL A 1 204 ? -13.267 -28.723 14.315 1.00 95.44 204 VAL A O 1
ATOM 1627 N N . PRO A 1 205 ? -15.080 -28.670 12.953 1.00 94.62 205 PRO A N 1
ATOM 1628 C CA . PRO A 1 205 ? -14.669 -29.799 12.133 1.00 94.62 205 PRO A CA 1
ATOM 1629 C C . PRO A 1 205 ? -13.546 -29.405 11.168 1.00 94.62 205 PRO A C 1
ATOM 1631 O O . PRO A 1 205 ? -13.264 -28.222 10.948 1.00 94.62 205 PRO A O 1
ATOM 1634 N N . ASP A 1 206 ? -12.937 -30.420 10.566 1.00 93.75 206 ASP A N 1
ATOM 1635 C CA . ASP A 1 206 ? -12.004 -30.252 9.456 1.00 93.75 206 ASP A CA 1
ATOM 1636 C C . ASP A 1 206 ? -12.713 -29.598 8.269 1.00 93.75 206 ASP A C 1
ATOM 1638 O O . ASP A 1 206 ? -13.918 -29.769 8.055 1.00 93.75 206 ASP A O 1
ATOM 1642 N N . TRP A 1 207 ? -11.973 -28.802 7.508 1.00 92.50 207 TRP A N 1
ATOM 1643 C CA . TRP A 1 207 ? -12.537 -28.051 6.396 1.00 92.50 207 TRP A CA 1
ATOM 1644 C C . TRP A 1 207 ? -11.515 -27.870 5.281 1.00 92.50 207 TRP A C 1
ATOM 1646 O O . TRP A 1 207 ? -10.310 -28.018 5.484 1.00 92.50 207 TRP A O 1
ATOM 1656 N N . GLN A 1 208 ? -12.020 -27.549 4.096 1.00 91.44 208 GLN A N 1
ATOM 1657 C CA . GLN A 1 208 ? -11.218 -27.323 2.903 1.00 91.44 208 GLN A CA 1
ATOM 1658 C C . GLN A 1 208 ? -11.573 -25.980 2.275 1.00 91.44 208 GLN A C 1
ATOM 1660 O O . GLN A 1 208 ? -12.704 -25.505 2.412 1.00 91.44 208 GLN A O 1
ATOM 1665 N N . PHE A 1 209 ? -10.613 -25.375 1.587 1.00 89.56 209 PHE A N 1
ATOM 1666 C CA . PHE A 1 209 ? -10.834 -24.164 0.808 1.00 89.56 209 PHE A CA 1
ATOM 1667 C C . PHE A 1 209 ? -10.010 -24.179 -0.467 1.00 89.56 209 PHE A C 1
ATOM 1669 O O . PHE A 1 209 ? -8.943 -24.789 -0.527 1.00 89.56 209 PHE A O 1
ATOM 1676 N N . THR A 1 210 ? -10.516 -23.473 -1.467 1.00 85.44 210 THR A N 1
ATOM 1677 C CA . THR A 1 210 ? -9.851 -23.290 -2.752 1.00 85.44 210 THR A CA 1
ATOM 1678 C C . THR A 1 210 ? -9.349 -21.861 -2.835 1.00 85.44 210 THR A C 1
ATOM 1680 O O . THR A 1 210 ? -10.028 -20.939 -2.377 1.00 85.44 210 THR A O 1
ATOM 1683 N N . ILE A 1 211 ? -8.166 -21.651 -3.402 1.00 81.44 211 ILE A N 1
ATOM 1684 C CA . ILE A 1 211 ? -7.671 -20.294 -3.640 1.00 81.44 211 ILE A CA 1
ATOM 1685 C C . ILE A 1 211 ? -8.306 -19.762 -4.920 1.00 81.44 211 ILE A C 1
ATOM 1687 O O . ILE A 1 211 ? -8.134 -20.329 -5.994 1.00 81.44 211 ILE A O 1
ATOM 1691 N N . ILE A 1 212 ? -9.076 -18.684 -4.772 1.00 69.00 212 ILE A N 1
ATOM 1692 C CA . ILE A 1 212 ? -9.868 -18.063 -5.847 1.00 69.00 212 ILE A CA 1
ATOM 1693 C C . ILE A 1 212 ? -9.167 -16.811 -6.397 1.00 69.00 212 ILE A C 1
ATOM 1695 O O . ILE A 1 212 ? -9.543 -16.302 -7.447 1.00 69.00 212 ILE A O 1
ATOM 1699 N N . ASN A 1 213 ? -8.114 -16.334 -5.726 1.00 65.69 213 ASN A N 1
ATOM 1700 C CA . ASN A 1 213 ? -7.290 -15.253 -6.251 1.00 65.69 213 ASN A CA 1
ATOM 1701 C C . ASN A 1 213 ? -6.523 -15.757 -7.486 1.00 65.69 213 ASN A C 1
ATOM 1703 O O . ASN A 1 213 ? -5.651 -16.617 -7.344 1.00 65.69 213 ASN A O 1
ATOM 1707 N N . LYS A 1 214 ? -6.881 -15.228 -8.662 1.00 60.31 214 LYS A N 1
ATOM 1708 C CA . LYS A 1 214 ? -6.311 -15.592 -9.968 1.00 60.31 214 LYS A CA 1
ATOM 1709 C C . LYS A 1 214 ? -4.822 -15.255 -10.078 1.00 60.31 214 LYS A C 1
ATOM 1711 O O . LYS A 1 214 ? -4.109 -15.941 -10.799 1.00 60.31 214 LYS A O 1
ATOM 1716 N N . ASP A 1 215 ? -4.351 -14.300 -9.283 1.00 46.78 215 ASP A N 1
ATOM 1717 C CA . ASP A 1 215 ? -2.972 -13.801 -9.299 1.00 46.78 215 ASP A CA 1
ATOM 1718 C C . ASP A 1 215 ? -2.060 -14.630 -8.370 1.00 46.78 215 ASP A C 1
ATOM 1720 O O . ASP A 1 215 ? -0.847 -14.427 -8.288 1.00 46.78 215 ASP A O 1
ATOM 1724 N N . SER A 1 216 ? -2.635 -15.587 -7.627 1.00 59.88 216 SER A N 1
ATOM 1725 C CA . SER A 1 216 ? -1.895 -16.486 -6.744 1.00 59.88 216 SER A CA 1
ATOM 1726 C C . SER A 1 216 ? -1.370 -17.706 -7.503 1.00 59.88 216 SER A C 1
ATOM 1728 O O . SER A 1 216 ? -2.127 -18.410 -8.163 1.00 59.88 216 SER A O 1
ATOM 1730 N N . ALA A 1 217 ? -0.099 -18.064 -7.289 1.00 66.38 217 ALA A N 1
ATOM 1731 C CA . ALA A 1 217 ? 0.505 -19.303 -7.809 1.00 66.38 217 ALA A CA 1
ATOM 1732 C C . ALA A 1 217 ? -0.204 -20.600 -7.349 1.00 66.38 217 ALA A C 1
ATOM 1734 O O . ALA A 1 217 ? 0.071 -21.695 -7.847 1.00 66.38 217 ALA A O 1
ATOM 1735 N N . ASP A 1 218 ? -1.091 -20.487 -6.360 1.00 72.44 218 ASP A N 1
ATOM 1736 C CA . ASP A 1 218 ? -1.902 -21.575 -5.838 1.00 72.44 218 ASP A CA 1
ATOM 1737 C C . ASP A 1 218 ? -3.380 -21.486 -6.292 1.00 72.44 218 ASP A C 1
ATOM 1739 O O . ASP A 1 218 ? -4.218 -22.198 -5.738 1.00 72.44 218 ASP A O 1
ATOM 1743 N N . TYR A 1 219 ? -3.717 -20.653 -7.291 1.00 79.62 219 TYR A N 1
ATOM 1744 C CA . TYR A 1 219 ? -5.075 -20.537 -7.839 1.00 79.62 219 TYR A CA 1
ATOM 1745 C C . TYR A 1 219 ? -5.652 -21.907 -8.223 1.00 79.62 219 TYR A C 1
ATOM 1747 O O . TYR A 1 219 ? -4.987 -22.744 -8.833 1.00 79.62 219 TYR A O 1
ATOM 1755 N N . GLY A 1 220 ? -6.893 -22.165 -7.810 1.00 79.81 220 GLY A N 1
ATOM 1756 C CA . GLY A 1 220 ? -7.582 -23.434 -8.046 1.00 79.81 220 GLY A CA 1
ATOM 1757 C C . GLY A 1 220 ? -7.110 -24.605 -7.173 1.00 79.81 220 GLY A C 1
ATOM 1758 O O . GLY A 1 220 ? -7.778 -25.639 -7.154 1.00 79.81 220 GLY A O 1
ATOM 1759 N N . LYS A 1 221 ? -6.019 -24.473 -6.400 1.00 84.44 221 LYS A N 1
ATOM 1760 C CA . LYS A 1 221 ? -5.583 -25.531 -5.476 1.00 84.44 221 LYS A CA 1
ATOM 1761 C C . LYS A 1 221 ? -6.502 -25.605 -4.264 1.00 84.44 221 LYS A C 1
ATOM 1763 O O . LYS A 1 221 ? -6.852 -24.586 -3.663 1.00 84.44 221 LYS A O 1
ATOM 1768 N N . VAL A 1 222 ? -6.844 -26.834 -3.887 1.00 88.06 222 VAL A N 1
ATOM 1769 C CA . VAL A 1 222 ? -7.631 -27.143 -2.691 1.00 88.06 222 VAL A CA 1
ATOM 1770 C C . VAL A 1 222 ? -6.685 -27.446 -1.536 1.00 88.06 222 VAL A C 1
ATOM 1772 O O . VAL A 1 222 ? -5.819 -28.315 -1.635 1.00 88.06 222 VAL A O 1
ATOM 1775 N N . PHE A 1 223 ? -6.864 -26.738 -0.427 1.00 88.62 223 PHE A N 1
ATOM 1776 C CA . PHE A 1 223 ? -6.121 -26.947 0.806 1.00 88.62 223 PHE A CA 1
ATOM 1777 C C . PHE A 1 223 ? -7.032 -27.522 1.880 1.00 88.62 223 PHE A C 1
ATOM 1779 O O . PHE A 1 223 ? -8.111 -26.991 2.139 1.00 88.62 223 PHE A O 1
ATOM 1786 N N . ASN A 1 224 ? -6.547 -28.564 2.554 1.00 90.31 224 ASN A N 1
ATOM 1787 C CA . ASN A 1 224 ? -7.222 -29.166 3.697 1.00 90.31 224 ASN A CA 1
ATOM 1788 C C . ASN A 1 224 ? -6.650 -28.622 5.007 1.00 90.31 224 ASN A C 1
ATOM 1790 O O . ASN A 1 224 ? -5.434 -28.470 5.169 1.00 90.31 224 ASN A O 1
ATOM 1794 N N . VAL A 1 225 ? -7.540 -28.344 5.953 1.00 90.81 225 VAL A N 1
ATOM 1795 C CA . VAL A 1 225 ? -7.219 -27.868 7.295 1.00 90.81 225 VAL A CA 1
ATOM 1796 C C . VAL A 1 225 ? -7.820 -28.833 8.309 1.00 90.81 225 VAL A C 1
ATOM 1798 O O . VAL A 1 225 ? -9.038 -28.922 8.461 1.00 90.81 225 VAL A O 1
ATOM 1801 N N . THR A 1 226 ? -6.943 -29.528 9.029 1.00 89.50 226 THR A N 1
ATOM 1802 C CA . THR A 1 226 ? -7.311 -30.444 10.110 1.00 89.50 226 THR A CA 1
ATOM 1803 C C . THR A 1 226 ? -7.459 -29.674 11.419 1.00 89.50 226 THR A C 1
ATOM 1805 O O . THR A 1 226 ? -6.496 -29.084 11.916 1.00 89.50 226 THR A O 1
ATOM 1808 N N . CYS A 1 227 ? -8.664 -29.680 11.975 1.00 90.00 227 CYS A N 1
ATOM 1809 C CA . CYS A 1 227 ? -9.033 -29.024 13.216 1.00 90.00 227 CYS A CA 1
ATOM 1810 C C . CYS A 1 227 ? -9.481 -30.039 14.266 1.00 90.00 227 CYS A C 1
ATOM 1812 O O . CYS A 1 227 ? -8.790 -30.194 15.270 1.00 90.00 227 CYS A O 1
ATOM 1814 N N . GLY A 1 228 ? -10.631 -30.688 14.059 1.00 90.62 228 GLY A N 1
ATOM 1815 C CA . GLY A 1 228 ? -11.222 -31.674 14.969 1.00 90.62 228 GLY A CA 1
ATOM 1816 C C . GLY A 1 228 ? -11.323 -31.266 16.450 1.00 90.62 228 GLY A C 1
ATOM 1817 O O . GLY A 1 228 ? -11.173 -32.124 17.317 1.00 90.62 228 GLY A O 1
ATOM 1818 N N . VAL A 1 229 ? -11.537 -29.984 16.779 1.00 93.25 229 VAL A N 1
ATOM 1819 C CA . VAL A 1 229 ? -11.335 -29.437 18.144 1.00 93.25 229 VAL A CA 1
ATOM 1820 C C . VAL A 1 229 ? -12.518 -28.618 18.676 1.00 93.25 229 VAL A C 1
ATOM 1822 O O . VAL A 1 229 ? -13.325 -28.084 17.917 1.00 93.25 229 VAL A O 1
ATOM 1825 N N . ARG A 1 230 ? -12.584 -28.471 20.008 1.00 93.62 230 ARG A N 1
ATOM 1826 C CA . ARG A 1 230 ? -13.384 -27.455 20.725 1.00 93.62 230 ARG A CA 1
ATOM 1827 C C . ARG A 1 230 ? -12.458 -26.510 21.489 1.00 93.62 230 ARG A C 1
ATOM 1829 O O . ARG A 1 230 ? -11.316 -26.874 21.768 1.00 93.62 230 ARG A O 1
ATOM 1836 N N . ALA A 1 231 ? -12.952 -25.324 21.843 1.00 88.81 231 ALA A N 1
ATOM 1837 C CA . ALA A 1 231 ? -12.290 -24.394 22.767 1.00 88.81 231 ALA A CA 1
ATOM 1838 C C . ALA A 1 231 ? -10.876 -23.897 22.373 1.00 88.81 231 ALA A C 1
ATOM 1840 O O . ALA A 1 231 ? -10.186 -23.299 23.200 1.00 88.81 231 ALA A O 1
ATOM 1841 N N . LYS A 1 232 ? -10.423 -24.088 21.124 1.00 90.25 232 LYS A N 1
ATOM 1842 C CA . LYS A 1 232 ? -9.145 -23.531 20.651 1.00 90.25 232 LYS A CA 1
ATOM 1843 C C . LYS A 1 232 ? -9.320 -22.097 20.147 1.00 90.25 232 LYS A C 1
ATOM 1845 O O . LYS A 1 232 ? -10.170 -21.824 19.307 1.00 90.25 232 LYS A O 1
ATOM 1850 N N . LEU A 1 233 ? -8.454 -21.198 20.620 1.00 90.44 233 LEU A N 1
ATOM 1851 C CA . LEU A 1 233 ? -8.391 -19.788 20.197 1.00 90.44 233 LEU A CA 1
ATOM 1852 C C . LEU A 1 233 ? -7.275 -19.515 19.173 1.00 90.44 233 LEU A C 1
ATOM 1854 O O . LEU A 1 233 ? -7.161 -18.417 18.635 1.00 90.44 233 LEU A O 1
ATOM 1858 N N . ASN A 1 234 ? -6.430 -20.507 18.898 1.00 88.06 234 ASN A N 1
ATOM 1859 C CA . ASN A 1 234 ? -5.367 -20.387 17.905 1.00 88.06 234 ASN A CA 1
ATOM 1860 C C . ASN A 1 234 ? -5.937 -20.468 16.478 1.00 88.06 234 ASN A C 1
ATOM 1862 O O . ASN A 1 234 ? -6.992 -21.076 16.256 1.00 88.06 234 ASN A O 1
ATOM 1866 N N . PRO A 1 235 ? -5.257 -19.864 15.495 1.00 85.44 235 PRO A N 1
ATOM 1867 C CA . PRO A 1 235 ? -5.693 -19.942 14.117 1.00 85.44 235 PRO A CA 1
ATOM 1868 C C . PRO A 1 235 ? -5.428 -21.344 13.555 1.00 85.44 235 PRO A C 1
ATOM 1870 O O . PRO A 1 235 ? -4.512 -22.029 14.019 1.00 85.44 235 PRO A O 1
ATOM 1873 N N . PRO A 1 236 ? -6.221 -21.817 12.581 1.00 81.88 236 PRO A N 1
ATOM 1874 C CA . PRO A 1 236 ? -7.476 -21.269 12.041 1.00 81.88 236 PRO A CA 1
ATOM 1875 C C . PRO A 1 236 ? -8.724 -21.914 12.689 1.00 81.88 236 PRO A C 1
ATOM 1877 O O . PRO A 1 236 ? -9.861 -21.661 12.280 1.00 81.88 236 PRO A O 1
ATOM 1880 N N . CYS A 1 237 ? -8.500 -22.821 13.644 1.00 89.00 237 CYS A N 1
ATOM 1881 C CA . CYS A 1 237 ? -9.473 -23.774 14.176 1.00 89.00 237 CYS A CA 1
ATOM 1882 C C . CYS A 1 237 ? -10.243 -23.217 15.376 1.00 89.00 237 CYS A C 1
ATOM 1884 O O . CYS A 1 237 ? -10.446 -23.910 16.372 1.00 89.00 237 CYS A O 1
ATOM 1886 N N . ASN A 1 238 ? -10.635 -21.949 15.284 1.00 92.75 238 ASN A N 1
ATOM 1887 C CA . ASN A 1 238 ? -11.434 -21.267 16.292 1.00 92.75 238 ASN A CA 1
ATOM 1888 C C . ASN A 1 238 ? -12.896 -21.145 15.843 1.00 92.75 238 ASN A C 1
ATOM 1890 O O . ASN A 1 238 ? -13.205 -21.149 14.648 1.00 92.75 238 ASN A O 1
ATOM 1894 N N . ALA A 1 239 ? -13.796 -21.037 16.822 1.00 94.25 239 ALA A N 1
ATOM 1895 C CA . ALA A 1 239 ? -15.234 -20.963 16.586 1.00 94.25 239 ALA A CA 1
ATOM 1896 C C . ALA A 1 239 ? -15.652 -19.710 15.797 1.00 94.25 239 ALA A C 1
ATOM 1898 O O . ALA A 1 239 ? -16.563 -19.801 14.979 1.00 94.25 239 ALA A O 1
ATOM 1899 N N . VAL A 1 240 ? -14.963 -18.575 15.994 1.00 93.44 240 VAL A N 1
ATOM 1900 C CA . VAL A 1 240 ? -15.238 -17.305 15.290 1.00 93.44 240 VAL A CA 1
ATOM 1901 C C . VAL A 1 240 ? -15.126 -17.507 13.782 1.00 93.44 240 VAL A C 1
ATOM 1903 O O . VAL A 1 240 ? -16.121 -17.398 13.072 1.00 93.44 240 VAL A O 1
ATOM 1906 N N . GLY A 1 241 ? -13.959 -17.948 13.308 1.00 92.25 241 GLY A N 1
ATOM 1907 C CA . GLY A 1 241 ? -13.748 -18.193 11.885 1.00 92.25 241 GLY A CA 1
ATOM 1908 C C . GLY A 1 241 ? -14.652 -19.295 11.326 1.00 92.25 241 GLY A C 1
ATOM 1909 O O . GLY A 1 241 ? -15.030 -19.238 10.160 1.00 92.25 241 GLY A O 1
ATOM 1910 N N . TYR A 1 242 ? -15.016 -20.304 12.125 1.00 94.12 242 TYR A N 1
ATOM 1911 C CA . TYR A 1 242 ? -15.937 -21.356 11.680 1.00 94.12 242 TYR A CA 1
ATOM 1912 C C . TYR A 1 242 ? -17.350 -20.826 11.418 1.00 94.12 242 TYR A C 1
ATOM 1914 O O . TYR A 1 242 ? -17.922 -21.122 10.368 1.00 94.12 242 TYR A O 1
ATOM 1922 N N . ILE A 1 243 ? -17.897 -20.041 12.349 1.00 94.12 243 ILE A N 1
ATOM 1923 C CA . ILE A 1 243 ? -19.232 -19.449 12.216 1.00 94.12 243 ILE A CA 1
ATOM 1924 C C . ILE A 1 243 ? -19.257 -18.492 11.025 1.00 94.12 243 ILE A C 1
ATOM 1926 O O . ILE A 1 243 ? -20.150 -18.599 10.188 1.00 94.12 243 ILE A O 1
ATOM 1930 N N . ASP A 1 244 ? -18.240 -17.641 10.887 1.00 93.38 244 ASP A N 1
ATOM 1931 C CA . ASP A 1 244 ? -18.152 -16.695 9.773 1.00 93.38 244 ASP A CA 1
ATOM 1932 C C . ASP A 1 244 ? -18.103 -17.427 8.421 1.00 93.38 244 ASP A C 1
ATOM 1934 O O . ASP A 1 244 ? -18.884 -17.114 7.525 1.00 93.38 244 ASP A O 1
ATOM 1938 N N . ARG A 1 245 ? -17.299 -18.496 8.296 1.00 92.12 245 ARG A N 1
ATOM 1939 C CA . ARG A 1 245 ? -17.260 -19.344 7.087 1.00 92.12 245 ARG A CA 1
ATOM 1940 C C . ARG A 1 245 ? -18.605 -19.980 6.749 1.00 92.12 245 ARG A C 1
ATOM 1942 O O . ARG A 1 245 ? -18.911 -20.158 5.573 1.00 92.12 245 ARG A O 1
ATOM 1949 N N . LYS A 1 246 ? -19.374 -20.389 7.761 1.00 92.69 246 LYS A N 1
ATOM 1950 C CA . LYS A 1 246 ? -20.656 -21.078 7.571 1.00 92.69 246 LYS A CA 1
ATOM 1951 C C . LYS A 1 246 ? -21.793 -20.131 7.222 1.00 92.69 246 LYS A C 1
ATOM 1953 O O . LYS A 1 246 ? -22.659 -20.526 6.451 1.00 92.69 246 LYS A O 1
ATOM 1958 N N . VAL A 1 247 ? -21.792 -18.927 7.787 1.00 93.38 247 VAL A N 1
ATOM 1959 C CA . VAL A 1 247 ? -22.870 -17.954 7.583 1.00 93.38 247 VAL A CA 1
ATOM 1960 C C . VAL A 1 247 ? -22.593 -17.054 6.383 1.00 93.38 247 VAL A C 1
ATOM 1962 O O . VAL A 1 247 ? -23.482 -16.864 5.562 1.00 93.38 247 VAL A O 1
ATOM 1965 N N . LEU A 1 248 ? -21.377 -16.512 6.265 1.00 90.50 248 LEU A N 1
ATOM 1966 C CA . LEU A 1 248 ? -21.014 -15.597 5.177 1.00 90.50 248 LEU A CA 1
ATOM 1967 C C . LEU A 1 248 ? -20.603 -16.347 3.909 1.00 90.50 248 LEU A C 1
ATOM 1969 O O . LEU A 1 248 ? -20.794 -15.840 2.812 1.00 90.50 248 LEU A O 1
ATOM 1973 N N . GLY A 1 249 ? -20.048 -17.552 4.049 1.00 89.69 249 GLY A N 1
ATOM 1974 C CA . GLY A 1 249 ? -19.398 -18.263 2.951 1.00 89.69 249 GLY A CA 1
ATOM 1975 C C . GLY A 1 249 ? -17.954 -17.798 2.743 1.00 89.69 249 GLY A C 1
ATOM 1976 O O . GLY A 1 249 ? -17.596 -16.656 3.013 1.00 89.69 249 GLY A O 1
ATOM 1977 N N . ILE A 1 250 ? -17.099 -18.704 2.260 1.00 86.69 250 ILE A N 1
ATOM 1978 C CA . ILE A 1 250 ? -15.646 -18.472 2.162 1.00 86.69 250 ILE A CA 1
ATOM 1979 C C . ILE A 1 250 ? -15.295 -17.325 1.202 1.00 86.69 250 ILE A C 1
ATOM 1981 O O . ILE A 1 250 ? -14.334 -16.602 1.450 1.00 86.69 250 ILE A O 1
ATOM 1985 N N . ASN A 1 251 ? -16.094 -17.142 0.151 1.00 85.75 251 ASN A N 1
ATOM 1986 C CA . ASN A 1 251 ? -15.882 -16.142 -0.899 1.00 85.75 251 ASN A CA 1
ATOM 1987 C C . ASN A 1 251 ? -16.115 -14.700 -0.430 1.00 85.75 251 ASN A C 1
ATOM 1989 O O . ASN A 1 251 ? -15.612 -13.771 -1.044 1.00 85.75 251 ASN A O 1
ATOM 1993 N N . HIS A 1 252 ? -16.879 -14.517 0.648 1.00 87.50 252 HIS A N 1
ATOM 1994 C CA . HIS A 1 252 ? -17.245 -13.203 1.179 1.00 87.50 252 HIS A CA 1
ATOM 1995 C C . HIS A 1 252 ? -16.387 -12.794 2.386 1.00 87.50 252 HIS A C 1
ATOM 1997 O O . HIS A 1 252 ? -16.702 -11.820 3.075 1.00 87.50 252 HIS A O 1
ATOM 2003 N N . MET A 1 253 ? -15.325 -13.556 2.672 1.00 87.88 253 MET A N 1
ATOM 2004 C CA . MET A 1 253 ? -14.397 -13.296 3.770 1.00 87.88 253 MET A CA 1
ATOM 2005 C C . MET A 1 253 ? -13.166 -12.526 3.300 1.00 87.88 253 MET A C 1
ATOM 2007 O O . MET A 1 253 ? -12.738 -12.622 2.154 1.00 87.88 253 MET A O 1
ATOM 2011 N N . TYR A 1 254 ? -12.518 -11.830 4.228 1.00 86.38 254 TYR A N 1
ATOM 2012 C CA . TYR A 1 254 ? -11.242 -11.182 3.957 1.00 86.38 254 TYR A CA 1
ATOM 2013 C C . TYR A 1 254 ? -10.108 -12.172 3.615 1.00 86.38 254 TYR A C 1
ATOM 2015 O O . TYR A 1 254 ? -9.808 -13.102 4.371 1.00 86.38 254 TYR A O 1
ATOM 2023 N N . HIS A 1 255 ? -9.437 -11.935 2.484 1.00 82.00 255 HIS A N 1
ATOM 2024 C CA . HIS A 1 255 ? -8.403 -12.820 1.929 1.00 82.00 255 HIS A CA 1
ATOM 2025 C C . HIS A 1 255 ? -6.962 -12.512 2.387 1.00 82.00 255 HIS A C 1
ATOM 2027 O O . HIS A 1 255 ? -6.068 -13.332 2.171 1.00 82.00 255 HIS A O 1
ATOM 2033 N N . HIS A 1 256 ? -6.723 -11.382 3.064 1.00 79.38 256 HIS A N 1
ATOM 2034 C CA . HIS A 1 256 ? -5.388 -10.958 3.525 1.00 79.38 256 HIS A CA 1
ATOM 2035 C C . HIS A 1 256 ? -5.285 -10.864 5.060 1.00 79.38 256 HIS A C 1
ATOM 2037 O O . HIS A 1 256 ? -4.985 -9.807 5.608 1.00 79.38 256 HIS A O 1
ATOM 2043 N N . PRO A 1 257 ? -5.551 -11.948 5.809 1.00 86.38 257 PRO A N 1
ATOM 2044 C CA . PRO A 1 257 ? -5.581 -11.884 7.266 1.00 86.38 257 PRO A CA 1
ATOM 2045 C C . PRO A 1 257 ? -4.205 -11.604 7.885 1.00 86.38 257 PRO A C 1
ATOM 2047 O O . PRO A 1 257 ? -3.181 -12.143 7.460 1.00 86.38 257 PRO A O 1
ATOM 2050 N N . ALA A 1 258 ? -4.203 -10.840 8.983 1.00 83.56 258 ALA A N 1
ATOM 2051 C CA . ALA A 1 258 ? -2.993 -10.417 9.697 1.00 83.56 258 ALA A CA 1
ATOM 2052 C C . ALA A 1 258 ? -2.090 -11.581 10.153 1.00 83.56 258 ALA A C 1
ATOM 2054 O O . ALA A 1 258 ? -0.877 -11.399 10.286 1.00 83.56 258 ALA A O 1
ATOM 2055 N N . TRP A 1 259 ? -2.651 -12.786 10.339 1.00 88.06 259 TRP A N 1
ATOM 2056 C CA . TRP A 1 259 ? -1.898 -13.979 10.736 1.00 88.06 259 TRP A CA 1
ATOM 2057 C C . TRP A 1 259 ? -0.878 -14.448 9.698 1.00 88.06 259 TRP A C 1
ATOM 2059 O O . TRP A 1 259 ? -0.001 -15.244 10.037 1.00 88.06 259 TRP A O 1
ATOM 2069 N N . ARG A 1 260 ? -0.938 -13.945 8.453 1.00 87.12 260 ARG A N 1
ATOM 2070 C CA . ARG A 1 260 ? 0.046 -14.250 7.401 1.00 87.12 260 ARG A CA 1
ATOM 2071 C C . ARG A 1 260 ? 1.449 -13.786 7.786 1.00 87.12 260 ARG A C 1
ATOM 2073 O O . ARG A 1 260 ? 2.426 -14.401 7.383 1.00 87.12 260 ARG A O 1
ATOM 2080 N N . ARG A 1 261 ? 1.525 -12.770 8.647 1.00 87.50 261 ARG A N 1
ATOM 2081 C CA . ARG A 1 261 ? 2.756 -12.199 9.213 1.00 87.50 261 ARG A CA 1
ATOM 2082 C C . ARG A 1 261 ? 3.234 -12.907 10.482 1.00 87.50 261 ARG A C 1
ATOM 2084 O O . ARG A 1 261 ? 4.173 -12.472 11.150 1.00 87.50 261 ARG A O 1
ATOM 2091 N N . SER A 1 262 ? 2.549 -13.976 10.887 1.00 88.75 262 SER A N 1
ATOM 2092 C CA . SER A 1 262 ? 2.956 -14.760 12.049 1.00 88.75 262 SER A CA 1
ATOM 2093 C C . SER A 1 262 ? 4.211 -15.578 11.741 1.00 88.75 262 SER A C 1
ATOM 2095 O O . SER A 1 262 ? 4.424 -16.017 10.610 1.00 88.75 262 SER A O 1
ATOM 2097 N N . LYS A 1 263 ? 5.000 -15.869 12.780 1.00 89.31 263 LYS A N 1
ATOM 2098 C CA . LYS A 1 263 ? 6.196 -16.731 12.700 1.00 89.31 263 LYS A CA 1
ATOM 2099 C C . LYS A 1 263 ? 5.914 -18.134 12.140 1.00 89.31 263 LYS A C 1
ATOM 2101 O O . LYS A 1 263 ? 6.826 -18.794 11.654 1.00 89.31 263 LYS A O 1
ATOM 2106 N N . ALA A 1 264 ? 4.661 -18.595 12.220 1.00 88.56 264 ALA A N 1
ATOM 2107 C CA . ALA A 1 264 ? 4.231 -19.867 11.642 1.00 88.56 264 ALA A CA 1
ATOM 2108 C C . ALA A 1 264 ? 4.102 -19.807 10.110 1.00 88.56 264 ALA A C 1
ATOM 2110 O O . ALA A 1 264 ? 4.227 -20.834 9.447 1.00 88.56 264 ALA A O 1
ATOM 2111 N N . CYS A 1 265 ? 3.858 -18.619 9.554 1.00 89.44 265 CYS A N 1
ATOM 2112 C CA . CYS A 1 265 ? 3.568 -18.427 8.139 1.00 89.44 265 CYS A CA 1
ATOM 2113 C C . CYS A 1 265 ? 4.748 -17.859 7.351 1.00 89.44 265 CYS A C 1
ATOM 2115 O O . CYS A 1 265 ? 4.963 -18.317 6.237 1.00 89.44 265 CYS A O 1
ATOM 2117 N N . THR A 1 266 ? 5.539 -16.939 7.911 1.00 88.31 266 THR A N 1
ATOM 2118 C CA . THR A 1 266 ? 6.678 -16.292 7.228 1.00 88.31 266 THR A CA 1
ATOM 2119 C C . THR A 1 266 ? 7.929 -16.257 8.116 1.00 88.31 266 THR A C 1
ATOM 2121 O O . THR A 1 266 ? 7.827 -16.294 9.346 1.00 88.31 266 THR A O 1
ATOM 2124 N N . GLN A 1 267 ? 9.116 -16.222 7.497 1.00 86.81 267 GLN A N 1
ATOM 2125 C CA . GLN A 1 267 ? 10.380 -15.968 8.205 1.00 86.81 267 GLN A CA 1
ATOM 2126 C C . GLN A 1 267 ? 10.567 -14.482 8.538 1.00 86.81 267 GLN A C 1
ATOM 2128 O O . GLN A 1 267 ? 11.246 -14.178 9.512 1.00 86.81 267 GLN A O 1
ATOM 2133 N N . ASP A 1 268 ? 9.884 -13.592 7.816 1.00 81.31 268 ASP A N 1
ATOM 2134 C CA . ASP A 1 268 ? 10.020 -12.134 7.940 1.00 81.31 268 ASP A CA 1
ATOM 2135 C C . ASP A 1 268 ? 9.135 -11.539 9.047 1.00 81.31 268 ASP A C 1
ATOM 2137 O O . ASP A 1 268 ? 9.003 -10.327 9.169 1.00 81.31 268 ASP A O 1
ATOM 2141 N N . SER A 1 269 ? 8.511 -12.382 9.878 1.00 80.81 269 SER A N 1
ATOM 2142 C CA . SER A 1 269 ? 7.657 -11.938 10.985 1.00 80.81 269 SER A CA 1
ATOM 2143 C C . SER A 1 269 ? 8.407 -10.943 11.889 1.00 80.81 269 SER A C 1
ATOM 2145 O O . SER A 1 269 ? 9.504 -11.269 12.351 1.00 80.81 269 SER A O 1
ATOM 2147 N N . PRO A 1 270 ? 7.826 -9.768 12.207 1.00 75.06 270 PRO A N 1
ATOM 2148 C CA . PRO A 1 270 ? 6.404 -9.404 12.110 1.00 75.06 270 PRO A CA 1
ATOM 2149 C C . PRO A 1 270 ? 5.945 -8.788 10.774 1.00 75.06 270 PRO A C 1
ATOM 2151 O O . PRO A 1 270 ? 4.777 -8.409 10.667 1.00 75.06 270 PRO A O 1
ATOM 2154 N N . PHE A 1 271 ? 6.815 -8.690 9.773 1.00 76.31 271 PHE A N 1
ATOM 2155 C CA . PHE A 1 271 ? 6.480 -8.184 8.444 1.00 76.31 271 PHE A CA 1
ATOM 2156 C C . PHE A 1 271 ? 5.766 -9.242 7.595 1.00 76.31 271 PHE A C 1
ATOM 2158 O O . PHE A 1 271 ? 5.761 -10.440 7.904 1.00 76.31 271 PHE A O 1
ATOM 2165 N N . GLU A 1 272 ? 5.109 -8.789 6.527 1.00 67.12 272 GLU A N 1
ATOM 2166 C CA . GLU A 1 272 ? 4.633 -9.701 5.490 1.00 67.12 272 GLU A CA 1
ATOM 2167 C C . GLU A 1 272 ? 5.799 -10.126 4.599 1.00 67.12 272 GLU A C 1
ATOM 2169 O O . GLU A 1 272 ? 6.675 -9.334 4.275 1.00 67.12 272 GLU A O 1
ATOM 2174 N N . GLY A 1 273 ? 5.806 -11.399 4.221 1.00 72.38 273 GLY A N 1
ATOM 2175 C CA . GLY A 1 273 ? 6.846 -11.988 3.394 1.00 72.38 273 GLY A CA 1
ATOM 2176 C C . GLY A 1 273 ? 6.368 -13.298 2.774 1.00 72.38 273 GLY A C 1
ATOM 2177 O O . GLY A 1 273 ? 5.239 -13.734 3.045 1.00 72.38 273 GLY A O 1
ATOM 2178 N N . PRO A 1 274 ? 7.188 -13.941 1.930 1.00 82.88 274 PRO A N 1
ATOM 2179 C CA . PRO A 1 274 ? 6.847 -15.219 1.327 1.00 82.88 274 PRO A CA 1
ATOM 2180 C C . PRO A 1 274 ? 6.507 -16.268 2.390 1.00 82.88 274 PRO A C 1
ATOM 2182 O O . PRO A 1 274 ? 7.176 -16.405 3.417 1.00 82.88 274 PRO A O 1
ATOM 2185 N N . LEU A 1 275 ? 5.465 -17.057 2.113 1.00 85.88 275 LEU A N 1
ATOM 2186 C CA . LEU A 1 275 ? 5.095 -18.160 2.989 1.00 85.88 275 LEU A CA 1
ATOM 2187 C C . LEU A 1 275 ? 6.244 -19.167 3.088 1.00 85.88 275 LEU A C 1
ATOM 2189 O O . LEU A 1 275 ? 6.854 -19.546 2.083 1.00 85.88 275 LEU A O 1
ATOM 2193 N N . ARG A 1 276 ? 6.514 -19.642 4.304 1.00 86.88 276 ARG A N 1
ATOM 2194 C CA . ARG A 1 276 ? 7.509 -20.686 4.539 1.00 86.88 276 ARG A CA 1
ATOM 2195 C C . ARG A 1 276 ? 7.154 -21.945 3.746 1.00 86.88 276 ARG A C 1
ATOM 2197 O O . ARG A 1 276 ? 5.985 -22.256 3.519 1.00 86.88 276 ARG A O 1
ATOM 2204 N N . LYS A 1 277 ? 8.169 -22.726 3.376 1.00 83.44 277 LYS A N 1
ATOM 2205 C CA . LYS A 1 277 ? 7.963 -24.009 2.680 1.00 83.44 277 LYS A CA 1
ATOM 2206 C C . LYS A 1 277 ? 7.215 -25.032 3.540 1.00 83.44 277 LYS A C 1
ATOM 2208 O O . LYS A 1 277 ? 6.456 -25.829 3.008 1.00 83.44 277 LYS A O 1
ATOM 2213 N N . ASP A 1 278 ? 7.429 -24.979 4.851 1.00 88.12 278 ASP A N 1
ATOM 2214 C CA . ASP A 1 278 ? 6.749 -25.762 5.886 1.00 88.12 278 ASP A CA 1
ATOM 2215 C C . ASP A 1 278 ? 5.525 -25.031 6.471 1.00 88.12 278 ASP A C 1
ATOM 2217 O O . ASP A 1 278 ? 4.981 -25.468 7.484 1.00 88.12 278 ASP A O 1
ATOM 2221 N N . ALA A 1 279 ? 5.093 -23.913 5.866 1.00 86.69 279 ALA A N 1
ATOM 2222 C CA . ALA A 1 279 ? 3.966 -23.144 6.376 1.00 86.69 279 ALA A CA 1
ATOM 2223 C C . ALA A 1 279 ? 2.697 -24.010 6.382 1.00 86.69 279 ALA A C 1
ATOM 2225 O O . ALA A 1 279 ? 2.357 -24.610 5.353 1.00 86.69 279 ALA A O 1
ATOM 2226 N N . PRO A 1 280 ? 1.950 -24.035 7.497 1.00 89.06 280 PRO A N 1
ATOM 2227 C CA . PRO A 1 280 ? 0.673 -24.724 7.554 1.00 89.06 280 PRO A CA 1
ATOM 2228 C C . PRO A 1 280 ? -0.281 -24.272 6.442 1.00 89.06 280 PRO A C 1
ATOM 2230 O O . PRO A 1 280 ? -0.311 -23.096 6.070 1.00 89.06 280 PRO A O 1
ATOM 2233 N N . SER A 1 281 ? -1.121 -25.187 5.951 1.00 86.94 281 SER A N 1
ATOM 2234 C CA . SER A 1 281 ? -2.098 -24.909 4.882 1.00 86.94 281 SER A CA 1
ATOM 2235 C C . SER A 1 281 ? -2.982 -23.697 5.191 1.00 86.94 281 SER A C 1
ATOM 2237 O O . SER A 1 281 ? -3.287 -22.889 4.315 1.00 86.94 281 SER A O 1
ATOM 2239 N N . TRP A 1 282 ? -3.311 -23.504 6.466 1.00 88.38 282 TRP A N 1
ATOM 2240 C CA . TRP A 1 282 ? -4.132 -22.403 6.946 1.00 88.38 282 TRP A CA 1
ATOM 2241 C C . TRP A 1 282 ? -3.495 -21.017 6.857 1.00 88.38 282 TRP A C 1
ATOM 2243 O O . TRP A 1 282 ? -4.215 -20.028 6.939 1.00 88.38 282 TRP A O 1
ATOM 2253 N N . CYS A 1 283 ? -2.188 -20.900 6.628 1.00 89.56 283 CYS A N 1
ATOM 2254 C CA . CYS A 1 283 ? -1.570 -19.600 6.366 1.00 89.56 283 CYS A CA 1
ATOM 2255 C C . CYS A 1 283 ? -2.131 -18.926 5.103 1.00 89.56 283 CYS A C 1
ATOM 2257 O O . CYS A 1 283 ? -2.059 -17.708 4.977 1.00 89.56 283 CYS A O 1
ATOM 2259 N N . ARG A 1 284 ? -2.720 -19.710 4.189 1.00 86.19 284 ARG A N 1
ATOM 2260 C CA . ARG A 1 284 ? -3.392 -19.236 2.969 1.00 86.19 284 ARG A CA 1
ATOM 2261 C C . ARG A 1 284 ? -4.904 -19.067 3.138 1.00 86.19 284 ARG A C 1
ATOM 2263 O O . ARG A 1 284 ? -5.576 -18.623 2.214 1.00 86.19 284 ARG A O 1
ATOM 2270 N N . ALA A 1 285 ? -5.448 -19.464 4.288 1.00 88.31 285 ALA A N 1
ATOM 2271 C CA . ALA A 1 285 ? -6.880 -19.428 4.529 1.00 88.31 285 ALA A CA 1
ATOM 2272 C C . ALA A 1 285 ? -7.376 -17.983 4.685 1.00 88.31 285 ALA A C 1
ATOM 2274 O O . ALA A 1 285 ? -6.749 -17.216 5.421 1.00 88.31 285 ALA A O 1
ATOM 2275 N N . PRO A 1 286 ? -8.527 -17.633 4.087 1.00 89.25 286 PRO A N 1
ATOM 2276 C CA . PRO A 1 286 ? -9.205 -16.383 4.395 1.00 89.25 286 PRO A CA 1
ATOM 2277 C C . PRO A 1 286 ? -9.753 -16.400 5.829 1.00 89.25 286 PRO A C 1
ATOM 2279 O O . PRO A 1 286 ? -10.115 -17.452 6.372 1.00 89.25 286 PRO A O 1
ATOM 2282 N N . PHE A 1 287 ? -9.823 -15.224 6.448 1.00 91.44 287 PHE A N 1
ATOM 2283 C CA . PHE A 1 287 ? -10.350 -15.044 7.798 1.00 91.44 287 PHE A CA 1
ATOM 2284 C C . PHE A 1 287 ? -10.898 -13.637 7.963 1.00 91.44 287 PHE A C 1
ATOM 2286 O O . PHE A 1 287 ? -10.215 -12.671 7.637 1.00 91.44 287 PHE A O 1
ATOM 2293 N N . GLU A 1 288 ? -12.111 -13.533 8.501 1.00 91.50 288 GLU A N 1
ATOM 2294 C CA . GLU A 1 288 ? -12.820 -12.267 8.618 1.00 91.50 288 GLU A CA 1
ATOM 2295 C C . GLU A 1 288 ? -12.587 -11.615 10.002 1.00 91.50 288 GLU A C 1
ATOM 2297 O O . GLU A 1 288 ? -13.219 -12.013 10.983 1.00 91.50 288 GLU A O 1
ATOM 2302 N N . PRO A 1 289 ? -11.693 -10.608 10.122 1.00 87.38 289 PRO A N 1
ATOM 2303 C CA . PRO A 1 289 ? -11.436 -9.906 11.387 1.00 87.38 289 PRO A CA 1
ATOM 2304 C C . PRO A 1 289 ? -12.665 -9.177 11.936 1.00 87.38 289 PRO A C 1
ATOM 2306 O O . PRO A 1 289 ? -12.788 -8.972 13.147 1.00 87.38 289 PRO A O 1
ATOM 2309 N N . GLU A 1 290 ? -13.555 -8.744 11.041 1.00 89.94 290 GLU A N 1
ATOM 2310 C CA . GLU A 1 290 ? -14.738 -7.943 11.348 1.00 89.94 290 GLU A CA 1
ATOM 2311 C C . GLU A 1 290 ? -16.031 -8.782 11.290 1.00 89.94 290 GLU A C 1
ATOM 2313 O O . GLU A 1 290 ? -17.118 -8.249 11.084 1.00 89.94 290 GLU A O 1
ATOM 2318 N N . GLY A 1 291 ? -15.906 -10.103 11.480 1.00 90.69 291 GLY A N 1
ATOM 2319 C CA . GLY A 1 291 ? -16.972 -11.095 11.318 1.00 90.69 291 GLY A CA 1
ATOM 2320 C C . GLY A 1 291 ? -18.118 -11.005 12.327 1.00 90.69 291 GLY A C 1
ATOM 2321 O O . GLY A 1 291 ? -18.176 -10.114 13.179 1.00 90.69 291 GLY A O 1
ATOM 2322 N N . LEU A 1 292 ? -19.063 -11.940 12.241 1.00 92.12 292 LEU A N 1
ATOM 2323 C CA . LEU A 1 292 ? -20.319 -11.898 12.991 1.00 92.12 292 LEU A CA 1
ATOM 2324 C C . LEU A 1 292 ? -20.084 -12.098 14.488 1.00 92.12 292 LEU A C 1
ATOM 2326 O O . LEU A 1 292 ? -20.511 -11.272 15.295 1.00 92.12 292 LEU A O 1
ATOM 2330 N N . LEU A 1 293 ? -19.382 -13.171 14.872 1.00 91.56 293 LEU A N 1
ATOM 2331 C CA . LEU A 1 293 ? -19.206 -13.503 16.291 1.00 91.56 293 LEU A CA 1
ATOM 2332 C C . LEU A 1 293 ? -18.299 -12.489 17.008 1.00 91.56 293 LEU A C 1
ATOM 2334 O O . LEU A 1 293 ? -18.583 -12.098 18.141 1.00 91.56 293 LEU A O 1
ATOM 2338 N N . SER A 1 294 ? -17.244 -12.011 16.344 1.00 92.62 294 SER A N 1
ATOM 2339 C CA . SER A 1 294 ? -16.382 -10.953 16.884 1.00 92.62 294 SER A CA 1
ATOM 2340 C C . SER A 1 294 ? -17.134 -9.619 17.004 1.00 92.62 294 SER A C 1
ATOM 2342 O O . SER A 1 294 ? -16.969 -8.899 17.990 1.00 92.62 294 SER A O 1
ATOM 2344 N N . SER A 1 295 ? -18.043 -9.315 16.070 1.00 93.81 295 SER A N 1
ATOM 2345 C CA . SER A 1 295 ? -18.919 -8.140 16.157 1.00 93.81 295 SER A CA 1
ATOM 2346 C C . SER A 1 295 ? -19.925 -8.224 17.309 1.00 93.81 295 SER A C 1
ATOM 2348 O O . SER A 1 295 ? -20.196 -7.199 17.933 1.00 93.81 295 SER A O 1
ATOM 2350 N N . VAL A 1 296 ? -20.413 -9.418 17.668 1.00 93.12 296 VAL A N 1
ATOM 2351 C CA . VAL A 1 296 ? -21.251 -9.615 18.869 1.00 93.12 296 VAL A CA 1
ATOM 2352 C C . VAL A 1 296 ? -20.488 -9.235 20.141 1.00 93.12 296 VAL A C 1
ATOM 2354 O O . VAL A 1 296 ? -21.008 -8.483 20.961 1.00 93.12 296 VAL A O 1
ATOM 2357 N N . SER A 1 297 ? -19.235 -9.676 20.289 1.00 93.31 297 SER A N 1
ATOM 2358 C CA . SER A 1 297 ? -18.391 -9.273 21.427 1.00 93.31 297 SER A CA 1
ATOM 2359 C C . SER A 1 297 ? -18.133 -7.757 21.446 1.00 93.31 297 SER A C 1
ATOM 2361 O O . SER A 1 297 ? -18.120 -7.132 22.508 1.00 93.31 297 SER A O 1
ATOM 2363 N N . SER A 1 298 ? -18.024 -7.127 20.270 1.00 94.31 298 SER A N 1
ATOM 2364 C CA . SER A 1 298 ? -17.788 -5.682 20.139 1.00 94.31 298 SER A CA 1
ATOM 2365 C C . SER A 1 298 ? -18.883 -4.789 20.736 1.00 94.31 298 SER A C 1
ATOM 2367 O O . SER A 1 298 ? -18.598 -3.662 21.150 1.00 94.31 298 SER A O 1
ATOM 2369 N N . ILE A 1 299 ? -20.107 -5.312 20.887 1.00 95.81 299 ILE A N 1
ATOM 2370 C CA . ILE A 1 299 ? -21.228 -4.629 21.550 1.00 95.81 299 ILE A CA 1
ATOM 2371 C C . ILE A 1 299 ? -20.849 -4.222 22.984 1.00 95.81 299 ILE A C 1
ATOM 2373 O O . ILE A 1 299 ? -21.250 -3.154 23.452 1.00 95.81 299 ILE A O 1
ATOM 2377 N N . LEU A 1 300 ? -20.027 -5.028 23.669 1.00 95.94 300 LEU A N 1
ATOM 2378 C CA . LEU A 1 300 ? -19.565 -4.757 25.033 1.00 95.94 300 LEU A CA 1
ATOM 2379 C C . LEU A 1 300 ? -18.806 -3.423 25.128 1.00 95.94 300 LEU A C 1
ATOM 2381 O O . LEU A 1 300 ? -19.053 -2.652 26.055 1.00 95.94 300 LEU A O 1
ATOM 2385 N N . SER A 1 301 ? -17.947 -3.102 24.151 1.00 96.38 301 SER A N 1
ATOM 2386 C CA . SER A 1 301 ? -17.224 -1.820 24.102 1.00 96.38 301 SER A CA 1
ATOM 2387 C C . SER A 1 301 ? -18.181 -0.628 23.995 1.00 96.38 301 SER A C 1
ATOM 2389 O O . SER A 1 301 ? -17.978 0.399 24.646 1.00 96.38 301 SER A O 1
ATOM 2391 N N . THR A 1 302 ? -19.263 -0.767 23.221 1.00 96.50 302 THR A N 1
ATOM 2392 C CA . THR A 1 302 ? -20.294 0.273 23.088 1.00 96.50 302 THR A CA 1
ATOM 2393 C C . THR A 1 302 ? -21.125 0.425 24.362 1.00 96.50 302 THR A C 1
ATOM 2395 O O . THR A 1 302 ? -21.392 1.555 24.766 1.00 96.50 302 THR A O 1
ATOM 2398 N N . ILE A 1 303 ? -21.480 -0.671 25.044 1.00 95.69 303 ILE A N 1
ATOM 2399 C CA . ILE A 1 303 ? -22.195 -0.616 26.334 1.00 95.69 303 ILE A CA 1
ATOM 2400 C C . ILE A 1 303 ? -21.348 0.090 27.405 1.00 95.69 303 ILE A C 1
ATOM 2402 O O . ILE A 1 303 ? -21.860 0.944 28.133 1.00 95.69 303 ILE A O 1
ATOM 2406 N N . ILE A 1 304 ? -20.042 -0.198 27.468 1.00 95.38 304 ILE A N 1
ATOM 2407 C CA . ILE A 1 304 ? -19.116 0.502 28.373 1.00 95.38 304 ILE A CA 1
ATOM 2408 C C . ILE A 1 304 ? -19.095 2.008 28.057 1.00 95.38 304 ILE A C 1
ATOM 2410 O O . ILE A 1 304 ? -19.151 2.830 28.970 1.00 95.38 304 ILE A O 1
ATOM 2414 N N . GLY A 1 305 ? -19.086 2.387 26.776 1.00 95.38 305 GLY A N 1
ATOM 2415 C CA . GLY A 1 305 ? -19.192 3.787 26.357 1.00 95.38 305 GLY A CA 1
ATOM 2416 C C . GLY A 1 305 ? -20.509 4.459 26.767 1.00 95.38 305 GLY A C 1
ATOM 2417 O O . GLY A 1 305 ? -20.508 5.597 27.238 1.00 95.38 305 GLY A O 1
ATOM 2418 N N . VAL A 1 306 ? -21.641 3.759 26.651 1.00 93.94 306 VAL A N 1
ATOM 2419 C CA . VAL A 1 306 ? -22.955 4.265 27.091 1.00 93.94 306 VAL A CA 1
ATOM 2420 C C . VAL A 1 306 ? -22.946 4.615 28.578 1.00 93.94 306 VAL A C 1
ATOM 2422 O O . VAL A 1 306 ? -23.394 5.702 28.947 1.00 93.94 306 VAL A O 1
ATOM 2425 N N . HIS A 1 307 ? -22.341 3.768 29.417 1.00 92.94 307 HIS A N 1
ATOM 2426 C CA . HIS A 1 307 ? -22.190 4.052 30.845 1.00 92.94 307 HIS A CA 1
ATOM 2427 C C . HIS A 1 307 ? -21.478 5.391 31.098 1.00 92.94 307 HIS A C 1
ATOM 2429 O O . HIS A 1 307 ? -21.899 6.173 31.953 1.00 92.94 307 HIS A O 1
ATOM 2435 N N . PHE A 1 308 ? -20.438 5.707 30.321 1.00 93.44 308 PHE A N 1
ATOM 2436 C CA . PHE A 1 308 ? -19.743 6.990 30.427 1.00 93.44 308 PHE A CA 1
ATOM 2437 C C . PHE A 1 308 ? -20.666 8.157 30.074 1.00 93.44 308 PHE A C 1
ATOM 2439 O O . PHE A 1 308 ? -20.684 9.148 30.803 1.00 93.44 308 PHE A O 1
ATOM 2446 N N . GLY A 1 309 ? -21.482 8.024 29.026 1.00 90.56 309 GLY A N 1
ATOM 2447 C CA . GLY A 1 309 ? -22.500 9.012 28.668 1.00 90.56 309 GLY A CA 1
ATOM 2448 C C . GLY A 1 309 ? -23.558 9.218 29.761 1.00 90.56 309 GLY A C 1
ATOM 2449 O O . GLY A 1 309 ? -23.914 10.358 30.066 1.00 90.56 309 GLY A O 1
ATOM 2450 N N . HIS A 1 310 ? -24.002 8.150 30.429 1.00 89.19 310 HIS A N 1
ATOM 2451 C CA . HIS A 1 310 ? -24.928 8.240 31.566 1.00 89.19 310 HIS A CA 1
ATOM 2452 C C . HIS A 1 310 ? -24.325 8.975 32.767 1.00 89.19 310 HIS A C 1
ATOM 2454 O O . HIS A 1 310 ? -25.006 9.786 33.398 1.00 89.19 310 HIS A O 1
ATOM 2460 N N . VAL A 1 311 ? -23.034 8.776 33.046 1.00 89.00 311 VAL A N 1
ATOM 2461 C CA . VAL A 1 311 ? -22.313 9.537 34.081 1.00 89.00 311 VAL A CA 1
ATOM 2462 C C . VAL A 1 311 ? -22.293 11.040 33.764 1.00 89.00 311 VAL A C 1
ATOM 2464 O O . VAL A 1 311 ? -22.469 11.848 34.676 1.00 89.00 311 VAL A O 1
ATOM 2467 N N . ILE A 1 312 ? -22.157 11.443 32.491 1.00 87.81 312 ILE A N 1
ATOM 2468 C CA . ILE A 1 312 ? -22.250 12.865 32.079 1.00 87.81 312 ILE A CA 1
ATOM 2469 C C . ILE A 1 312 ? -23.633 13.430 32.395 1.00 87.81 312 ILE A C 1
ATOM 2471 O O . ILE A 1 312 ? -23.754 14.560 32.872 1.00 87.81 312 ILE A O 1
ATOM 2475 N N . ILE A 1 313 ? -24.666 12.641 32.107 1.00 84.44 313 ILE A N 1
ATOM 2476 C CA . ILE A 1 313 ? -26.064 13.041 32.222 1.00 84.44 313 ILE A CA 1
ATOM 2477 C C . ILE A 1 313 ? -26.484 13.252 33.681 1.00 84.44 313 ILE A C 1
ATOM 2479 O O . ILE A 1 313 ? -27.169 14.236 33.970 1.00 84.44 313 ILE A O 1
ATOM 2483 N N . HIS A 1 314 ? -26.101 12.341 34.578 1.00 82.00 314 HIS A N 1
ATOM 2484 C CA . HIS A 1 314 ? -26.606 12.310 35.957 1.00 82.00 314 HIS A CA 1
ATOM 2485 C C . HIS A 1 314 ? -25.684 12.984 36.972 1.00 82.00 314 HIS A C 1
ATOM 2487 O O . HIS A 1 314 ? -26.153 13.525 37.973 1.00 82.00 314 HIS A O 1
ATOM 2493 N N . THR A 1 315 ? -24.376 13.019 36.719 1.00 82.00 315 THR A N 1
ATOM 2494 C CA . THR A 1 315 ? -23.409 13.622 37.643 1.00 82.00 315 THR A CA 1
ATOM 2495 C C . THR A 1 315 ? -23.090 15.045 37.195 1.00 82.00 315 THR A C 1
ATOM 2497 O O . THR A 1 315 ? -22.528 15.241 36.122 1.00 82.00 315 THR A O 1
ATOM 2500 N N . LYS A 1 316 ? -23.403 16.069 38.003 1.00 77.69 316 LYS A N 1
ATOM 2501 C CA . LYS A 1 316 ? -23.134 17.481 37.644 1.00 77.69 316 LYS A CA 1
ATOM 2502 C C . LYS A 1 316 ? -21.667 17.912 37.837 1.00 77.69 316 LYS A C 1
ATOM 2504 O O . LYS A 1 316 ? -21.198 18.774 37.105 1.00 77.69 316 LYS A O 1
ATOM 2509 N N . GLY A 1 317 ? -20.930 17.321 38.783 1.00 84.06 317 GLY A N 1
ATOM 2510 C CA . GLY A 1 317 ? -19.558 17.740 39.121 1.00 84.06 317 GLY A CA 1
ATOM 2511 C C . GLY A 1 317 ? -18.460 17.085 38.270 1.00 84.06 317 GLY A C 1
ATOM 2512 O O . GLY A 1 317 ? -18.401 15.860 38.177 1.00 84.06 317 GLY A O 1
ATOM 2513 N N . HIS A 1 318 ? -17.533 17.883 37.722 1.00 87.62 318 HIS A N 1
ATOM 2514 C CA . HIS A 1 318 ? -16.417 17.405 36.883 1.00 87.62 318 HIS A CA 1
ATOM 2515 C C . HIS A 1 318 ? -15.509 16.389 37.597 1.00 87.62 318 HIS A C 1
ATOM 2517 O O . HIS A 1 318 ? -15.204 15.338 37.038 1.00 87.62 318 HIS A O 1
ATOM 2523 N N . LEU A 1 319 ? -15.128 16.659 38.851 1.00 87.75 319 LEU A N 1
ATOM 2524 C CA . LEU A 1 319 ? -14.272 15.761 39.636 1.00 87.75 319 LEU A CA 1
ATOM 2525 C C . LEU A 1 319 ? -14.968 14.427 39.956 1.00 87.75 319 LEU A C 1
ATOM 2527 O O . LEU A 1 319 ? -14.338 13.372 39.942 1.00 87.75 319 LEU A O 1
ATOM 2531 N N . ALA A 1 320 ? -16.280 14.462 40.202 1.00 87.31 320 ALA A N 1
ATOM 2532 C CA . ALA A 1 320 ? -17.071 13.261 40.454 1.00 87.31 320 ALA A CA 1
ATOM 2533 C C . ALA A 1 320 ? -17.194 12.381 39.195 1.00 87.31 320 ALA A C 1
ATOM 2535 O O . ALA A 1 320 ? -17.067 11.161 39.307 1.00 87.31 320 ALA A O 1
ATOM 2536 N N . ARG A 1 321 ? -17.359 12.993 38.008 1.00 90.25 321 ARG A N 1
ATOM 2537 C CA . ARG A 1 321 ? -17.321 12.289 36.710 1.00 90.25 321 ARG A CA 1
ATOM 2538 C C . ARG A 1 321 ? -15.976 11.597 36.502 1.00 90.25 321 ARG A C 1
ATOM 2540 O O . ARG A 1 321 ? -15.939 10.385 36.310 1.00 90.25 321 ARG A O 1
ATOM 2547 N N . LEU A 1 322 ? -14.877 12.348 36.634 1.00 91.94 322 LEU A N 1
ATOM 2548 C CA . LEU A 1 322 ? -13.521 11.818 36.471 1.00 91.94 322 LEU A CA 1
ATOM 2549 C C . LEU A 1 322 ? -13.231 10.670 37.438 1.00 91.94 322 LEU A C 1
ATOM 2551 O O . LEU A 1 322 ? -12.679 9.657 37.026 1.00 91.94 322 LEU A O 1
ATOM 2555 N N . LYS A 1 323 ? -13.647 10.778 38.704 1.00 91.25 323 LYS A N 1
ATOM 2556 C CA . LYS A 1 323 ? -13.436 9.710 39.689 1.00 91.25 323 LYS A CA 1
ATOM 2557 C C . LYS A 1 323 ? -14.115 8.400 39.280 1.00 91.25 323 LYS A C 1
ATOM 2559 O O . LYS A 1 323 ? -13.508 7.346 39.432 1.00 91.25 323 LYS A O 1
ATOM 2564 N N . GLN A 1 324 ? -15.347 8.452 38.769 1.00 90.50 324 GLN A N 1
ATOM 2565 C CA . GLN A 1 324 ? -16.058 7.255 38.299 1.00 90.50 324 GLN A CA 1
ATOM 2566 C C . GLN A 1 324 ? -15.417 6.675 37.033 1.00 90.50 324 GLN A C 1
ATOM 2568 O O . GLN A 1 324 ? -15.187 5.469 36.959 1.00 90.50 324 GLN A O 1
ATOM 2573 N N . TRP A 1 325 ? -15.077 7.529 36.068 1.00 93.94 325 TRP A N 1
ATOM 2574 C CA . TRP A 1 325 ? -14.464 7.119 34.804 1.00 93.94 325 TRP A CA 1
ATOM 2575 C C . TRP A 1 325 ? -13.079 6.516 34.963 1.00 93.94 325 TRP A C 1
ATOM 2577 O O . TRP A 1 325 ? -12.819 5.437 34.439 1.00 93.94 325 TRP A O 1
ATOM 2587 N N . VAL A 1 326 ? -12.205 7.180 35.717 1.00 95.12 326 VAL A N 1
ATOM 2588 C CA . VAL A 1 326 ? -10.837 6.717 35.957 1.00 95.12 326 VAL A CA 1
ATOM 2589 C C . VAL A 1 326 ? -10.847 5.431 36.783 1.00 95.12 326 VAL A C 1
ATOM 2591 O O . VAL A 1 326 ? -10.118 4.499 36.454 1.00 95.12 326 VAL A O 1
ATOM 2594 N N . ALA A 1 327 ? -11.717 5.324 37.797 1.00 93.88 327 ALA A N 1
ATOM 2595 C CA . ALA A 1 327 ? -11.859 4.092 38.574 1.00 93.88 327 ALA A CA 1
ATOM 2596 C C . ALA A 1 327 ? -12.321 2.909 37.708 1.00 93.88 327 ALA A C 1
ATOM 2598 O O . ALA A 1 327 ? -11.735 1.832 37.792 1.00 93.88 327 ALA A O 1
ATOM 2599 N N . MET A 1 328 ? -13.324 3.112 36.846 1.00 92.81 328 MET A N 1
ATOM 2600 C CA . MET A 1 328 ? -13.768 2.084 35.899 1.00 92.81 328 MET A CA 1
ATOM 2601 C C . MET A 1 328 ? -12.672 1.741 34.880 1.00 92.81 328 MET A C 1
ATOM 2603 O O . MET A 1 328 ? -12.433 0.567 34.611 1.00 92.81 328 MET A O 1
ATOM 2607 N N . GLY A 1 329 ? -11.975 2.748 34.346 1.00 95.56 329 GLY A N 1
ATOM 2608 C CA . GLY A 1 329 ? -10.887 2.569 33.386 1.00 95.56 329 GLY A CA 1
ATOM 2609 C C . GLY A 1 329 ? -9.762 1.693 33.937 1.00 95.56 329 GLY A C 1
ATOM 2610 O O . GLY A 1 329 ? -9.391 0.707 33.303 1.00 95.56 329 GLY A O 1
ATOM 2611 N N . PHE A 1 330 ? -9.280 1.986 35.150 1.00 97.25 330 PHE A N 1
ATOM 2612 C CA . PHE A 1 330 ? -8.276 1.153 35.817 1.00 97.25 330 PHE A CA 1
ATOM 2613 C C . PHE A 1 330 ? -8.804 -0.237 36.177 1.00 97.25 330 PHE A C 1
ATOM 2615 O O . PHE A 1 330 ? -8.080 -1.210 35.991 1.00 97.25 330 PHE A O 1
ATOM 2622 N N . ALA A 1 331 ? -10.050 -0.361 36.646 1.00 96.31 331 ALA A N 1
ATOM 2623 C CA . ALA A 1 331 ? -10.634 -1.664 36.967 1.00 96.31 331 ALA A CA 1
ATOM 2624 C C . ALA A 1 331 ? -10.698 -2.585 35.736 1.00 96.31 331 ALA A C 1
ATOM 2626 O O . ALA A 1 331 ? -10.287 -3.741 35.814 1.00 96.31 331 ALA A O 1
ATOM 2627 N N . LEU A 1 332 ? -11.152 -2.063 34.590 1.00 96.44 332 LEU A N 1
ATOM 2628 C CA . LEU A 1 332 ? -11.192 -2.802 33.325 1.00 96.44 332 LEU A CA 1
ATOM 2629 C C . LEU A 1 332 ? -9.790 -3.163 32.828 1.00 96.44 332 LEU A C 1
ATOM 2631 O O . LEU A 1 332 ? -9.563 -4.295 32.405 1.00 96.44 332 LEU A O 1
ATOM 2635 N N . LEU A 1 333 ? -8.846 -2.224 32.907 1.00 96.00 333 LEU A N 1
ATOM 2636 C CA . LEU A 1 333 ? -7.474 -2.438 32.458 1.00 96.00 333 LEU A CA 1
ATOM 2637 C C . LEU A 1 333 ? -6.767 -3.506 33.305 1.00 96.00 333 LEU A C 1
ATOM 2639 O O . LEU A 1 333 ? -6.182 -4.430 32.746 1.00 96.00 333 LEU A O 1
ATOM 2643 N N . ILE A 1 334 ? -6.892 -3.439 34.635 1.00 97.00 334 ILE A N 1
ATOM 2644 C CA . ILE A 1 334 ? -6.359 -4.456 35.552 1.00 97.00 334 ILE A CA 1
ATOM 2645 C C . ILE A 1 334 ? -7.000 -5.810 35.252 1.00 97.00 334 ILE A C 1
ATOM 2647 O O . ILE A 1 334 ? -6.280 -6.774 35.021 1.00 97.00 334 ILE A O 1
ATOM 2651 N N . PHE A 1 335 ? -8.331 -5.885 35.178 1.00 96.62 335 PHE A N 1
ATOM 2652 C CA . PHE A 1 335 ? -9.037 -7.142 34.924 1.00 96.62 335 PHE A CA 1
ATOM 2653 C C . PHE A 1 335 ? -8.633 -7.785 33.587 1.00 96.62 335 PHE A C 1
ATOM 2655 O O . PHE A 1 335 ? -8.328 -8.977 33.535 1.00 96.62 335 PHE A O 1
ATOM 2662 N N . GLY A 1 336 ? -8.567 -6.996 32.511 1.00 95.62 336 GLY A N 1
ATOM 2663 C CA . GLY A 1 336 ? -8.165 -7.476 31.191 1.00 95.62 336 GLY A CA 1
ATOM 2664 C C . GLY A 1 336 ? -6.715 -7.969 31.143 1.00 95.62 336 GLY A C 1
ATOM 2665 O O . GLY A 1 336 ? -6.449 -9.030 30.575 1.00 95.62 336 GLY A O 1
ATOM 2666 N N . LEU A 1 337 ? -5.785 -7.251 31.784 1.00 95.12 337 LEU A N 1
ATOM 2667 C CA . LEU A 1 337 ? -4.385 -7.673 31.888 1.00 95.12 337 LEU A CA 1
ATOM 2668 C C . LEU A 1 337 ? -4.231 -8.912 32.773 1.00 95.12 337 LEU A C 1
ATOM 2670 O O . LEU A 1 337 ? -3.480 -9.816 32.414 1.00 95.12 337 LEU A O 1
ATOM 2674 N N . THR A 1 338 ? -4.970 -9.010 33.882 1.00 96.44 338 THR A N 1
ATOM 2675 C CA . THR A 1 338 ? -4.975 -10.214 34.720 1.00 96.44 338 THR A CA 1
ATOM 2676 C C . THR A 1 338 ? -5.424 -11.430 33.914 1.00 96.44 338 THR A C 1
ATOM 2678 O O . THR A 1 338 ? -4.737 -12.447 33.939 1.00 96.44 338 THR A O 1
ATOM 2681 N N . LEU A 1 339 ? -6.508 -11.334 33.135 1.00 94.62 339 LEU A N 1
ATOM 2682 C CA . LEU A 1 339 ? -6.954 -12.427 32.257 1.00 94.62 339 LEU A CA 1
ATOM 2683 C C . LEU A 1 339 ? -5.889 -12.851 31.234 1.00 94.62 339 LEU A C 1
ATOM 2685 O O . LEU A 1 339 ? -5.760 -14.041 30.942 1.00 94.62 339 LEU A O 1
ATOM 2689 N N . HIS A 1 340 ? -5.128 -11.894 30.701 1.00 93.88 340 HIS A N 1
ATOM 2690 C CA . HIS A 1 340 ? -4.067 -12.167 29.737 1.00 93.88 340 HIS A CA 1
ATOM 2691 C C . HIS A 1 340 ? -2.852 -12.841 30.379 1.00 93.88 340 HIS A C 1
ATOM 2693 O O . HIS A 1 340 ? -2.437 -13.903 29.921 1.00 93.88 340 HIS A O 1
ATOM 2699 N N . PHE A 1 341 ? -2.308 -12.259 31.450 1.00 93.25 341 PHE A N 1
ATOM 2700 C CA . PHE A 1 341 ? -1.087 -12.748 32.097 1.00 93.25 341 PHE A CA 1
ATOM 2701 C C . PHE A 1 341 ? -1.302 -14.035 32.904 1.00 93.25 341 PHE A C 1
ATOM 2703 O O . PHE A 1 341 ? -0.360 -14.797 33.094 1.00 93.25 341 PHE A O 1
ATOM 2710 N N . THR A 1 342 ? -2.537 -14.326 33.327 1.00 93.50 342 THR A N 1
ATOM 2711 C CA . THR A 1 342 ? -2.904 -15.635 33.906 1.00 93.50 342 THR A CA 1
ATOM 2712 C C . THR A 1 342 ? -3.126 -16.720 32.848 1.00 93.50 342 THR A C 1
ATOM 2714 O O . THR A 1 342 ? -3.432 -17.856 33.201 1.00 93.50 342 THR A O 1
ATOM 2717 N N . ASN A 1 343 ? -2.979 -16.397 31.555 1.00 88.12 343 ASN A N 1
ATOM 2718 C CA . ASN A 1 343 ? -3.272 -17.273 30.415 1.00 88.12 343 ASN A CA 1
ATOM 2719 C C . ASN A 1 343 ? -4.726 -17.783 30.359 1.00 88.12 343 ASN A C 1
ATOM 2721 O O . ASN A 1 343 ? -5.010 -18.737 29.636 1.00 88.12 343 ASN A O 1
ATOM 2725 N N . ALA A 1 344 ? -5.661 -17.142 31.071 1.00 90.25 344 ALA A N 1
ATOM 2726 C CA . ALA A 1 344 ? -7.075 -17.505 31.025 1.00 90.25 344 ALA A CA 1
ATOM 2727 C C . ALA A 1 344 ? -7.700 -17.144 29.668 1.00 90.25 344 ALA A C 1
ATOM 2729 O O . ALA A 1 344 ? -8.344 -17.979 29.032 1.00 90.25 344 ALA A O 1
ATOM 2730 N N . ILE A 1 345 ? -7.501 -15.900 29.209 1.00 93.00 345 ILE A N 1
ATOM 2731 C CA . ILE A 1 345 ? -7.993 -15.416 27.911 1.00 93.00 345 ILE A CA 1
ATOM 2732 C C . ILE A 1 345 ? -6.945 -14.475 27.285 1.00 93.00 345 ILE A C 1
ATOM 2734 O O . ILE A 1 345 ? -6.710 -13.386 27.817 1.00 93.00 345 ILE A O 1
ATOM 2738 N N . PRO A 1 346 ? -6.335 -14.823 26.136 1.00 94.12 346 PRO A N 1
ATOM 2739 C CA . PRO A 1 346 ? -5.311 -13.992 25.507 1.00 94.12 346 PRO A CA 1
ATOM 2740 C C . PRO A 1 346 ? -5.889 -12.690 24.940 1.00 94.12 346 PRO A C 1
ATOM 2742 O O . PRO A 1 346 ? -7.033 -12.662 24.478 1.00 94.12 346 PRO A O 1
ATOM 2745 N N . LEU A 1 347 ? -5.081 -11.624 24.925 1.00 94.19 347 LEU A N 1
ATOM 2746 C CA . LEU A 1 347 ? -5.390 -10.410 24.168 1.00 94.19 347 LEU A CA 1
ATOM 2747 C C . LEU A 1 347 ? -5.365 -10.740 22.679 1.00 94.19 347 LEU A C 1
ATOM 2749 O O . LEU A 1 347 ? -4.311 -11.076 22.137 1.00 94.19 347 LEU A O 1
ATOM 2753 N N . ASN A 1 348 ? -6.532 -10.697 22.040 1.00 93.75 348 ASN A N 1
ATOM 2754 C CA . ASN A 1 348 ? -6.668 -11.045 20.637 1.00 93.75 348 ASN A CA 1
ATOM 2755 C C . ASN A 1 348 ? -7.771 -10.205 19.980 1.00 93.75 348 ASN A C 1
ATOM 2757 O O . ASN A 1 348 ? -8.963 -10.387 20.249 1.00 93.75 348 ASN A O 1
ATOM 2761 N N . LYS A 1 349 ? -7.348 -9.298 19.093 1.00 92.94 349 LYS A N 1
ATOM 2762 C CA . LYS A 1 349 ? -8.222 -8.404 18.320 1.00 92.94 349 LYS A CA 1
ATOM 2763 C C . LYS A 1 349 ? -9.101 -9.159 17.325 1.00 92.94 349 LYS A C 1
ATOM 2765 O O . LYS A 1 349 ? -10.259 -8.806 17.135 1.00 92.94 349 LYS A O 1
ATOM 2770 N N . GLN A 1 350 ? -8.556 -10.204 16.707 1.00 90.56 350 GLN A N 1
ATOM 2771 C CA . GLN A 1 350 ? -9.206 -10.972 15.640 1.00 90.56 350 GLN A CA 1
ATOM 2772 C C . GLN A 1 350 ? -10.451 -11.709 16.143 1.00 90.56 350 GLN A C 1
ATOM 2774 O O . GLN A 1 350 ? -11.477 -11.756 15.473 1.00 90.56 350 GLN A O 1
ATOM 2779 N N . LEU A 1 351 ? -10.370 -12.245 17.360 1.00 92.94 351 LEU A N 1
ATOM 2780 C CA . LEU A 1 351 ? -11.497 -12.884 18.034 1.00 92.94 351 LEU A CA 1
ATOM 2781 C C . LEU A 1 351 ? -12.343 -11.885 18.831 1.00 92.94 351 LEU A C 1
ATOM 2783 O O . LEU A 1 351 ? -13.468 -12.205 19.193 1.00 92.94 351 LEU A O 1
ATOM 2787 N N . TYR A 1 352 ? -11.818 -10.686 19.096 1.00 94.00 352 TYR A N 1
ATOM 2788 C CA . TYR A 1 352 ? -12.423 -9.694 19.983 1.00 94.00 352 TYR A CA 1
ATOM 2789 C C . TYR A 1 352 ? -12.658 -10.283 21.391 1.00 94.00 352 TYR A C 1
ATOM 2791 O O . TYR A 1 352 ? -13.769 -10.289 21.926 1.00 94.00 352 TYR A O 1
ATOM 2799 N N . THR A 1 353 ? -11.603 -10.857 21.985 1.00 95.31 353 THR A N 1
ATOM 2800 C CA . THR A 1 353 ? -11.678 -11.536 23.292 1.00 95.31 353 THR A CA 1
ATOM 2801 C C . THR A 1 353 ? -12.086 -10.599 24.430 1.00 95.31 353 THR A C 1
ATOM 2803 O O . THR A 1 353 ? -11.859 -9.393 24.373 1.00 95.31 353 THR A O 1
ATOM 2806 N N . LEU A 1 354 ? -12.641 -11.159 25.514 1.00 95.44 354 LEU A N 1
ATOM 2807 C CA . LEU A 1 354 ? -13.033 -10.378 26.694 1.00 95.44 354 LEU A CA 1
ATOM 2808 C C . LEU A 1 354 ? -11.856 -9.581 27.280 1.00 95.44 354 LEU A C 1
ATOM 2810 O O . LEU A 1 354 ? -12.013 -8.407 27.600 1.00 95.44 354 LEU A O 1
ATOM 2814 N N . SER A 1 355 ? -10.670 -10.188 27.382 1.00 96.25 355 SER A N 1
ATOM 2815 C CA . SER A 1 355 ? -9.472 -9.484 27.855 1.00 96.25 355 SER A CA 1
ATOM 2816 C C . SER A 1 355 ? -9.122 -8.295 26.957 1.00 96.25 355 SER A C 1
ATOM 2818 O O . SER A 1 355 ? -8.830 -7.217 27.472 1.00 96.25 355 SER A O 1
ATOM 2820 N N . TYR A 1 356 ? -9.234 -8.449 25.633 1.00 96.50 356 TYR A N 1
ATOM 2821 C CA . TYR A 1 356 ? -9.019 -7.370 24.667 1.00 96.50 356 TYR A CA 1
ATOM 2822 C C . TYR A 1 356 ? -10.058 -6.251 24.813 1.00 96.50 356 TYR A C 1
ATOM 2824 O O . TYR A 1 356 ? -9.679 -5.081 24.883 1.00 96.50 356 TYR A O 1
ATOM 2832 N N . VAL A 1 357 ? -11.346 -6.589 24.952 1.00 96.31 357 VAL A N 1
ATOM 2833 C CA . VAL A 1 357 ? -12.426 -5.619 25.213 1.00 96.31 357 VAL A CA 1
ATOM 2834 C C . VAL A 1 357 ? -12.127 -4.804 26.471 1.00 96.31 357 VAL A C 1
ATOM 2836 O O . VAL A 1 357 ? -12.234 -3.578 26.448 1.00 96.31 357 VAL A O 1
ATOM 2839 N N . CYS A 1 358 ? -11.737 -5.467 27.562 1.00 96.69 358 CYS A N 1
ATOM 2840 C CA . CYS A 1 358 ? -11.457 -4.821 28.840 1.00 96.69 358 CYS A CA 1
ATOM 2841 C C . CYS A 1 358 ? -10.231 -3.899 28.774 1.00 96.69 358 CYS A C 1
ATOM 2843 O O . CYS A 1 358 ? -10.325 -2.749 29.200 1.00 96.69 358 CYS A O 1
ATOM 2845 N N . VAL A 1 359 ? -9.111 -4.352 28.197 1.00 97.19 359 VAL A N 1
ATOM 2846 C CA . VAL A 1 359 ? -7.894 -3.528 28.077 1.00 97.19 359 VAL A CA 1
ATOM 2847 C C . VAL A 1 359 ? -8.133 -2.312 27.186 1.00 97.19 359 VAL A C 1
ATOM 2849 O O . VAL A 1 359 ? -7.821 -1.189 27.580 1.00 97.19 359 VAL A O 1
ATOM 2852 N N . THR A 1 360 ? -8.730 -2.503 26.011 1.00 96.56 360 THR A N 1
ATOM 2853 C CA . THR A 1 360 ? -8.927 -1.409 25.049 1.00 96.56 360 THR A CA 1
ATOM 2854 C C . THR A 1 360 ? -10.000 -0.418 25.493 1.00 96.56 360 THR A C 1
ATOM 2856 O O . THR A 1 360 ? -9.804 0.788 25.353 1.00 96.56 360 THR A O 1
ATOM 2859 N N . SER A 1 361 ? -11.089 -0.883 26.117 1.00 96.00 361 SER A N 1
ATOM 2860 C CA . SER A 1 361 ? -12.107 0.007 26.699 1.00 96.00 361 SER A CA 1
ATOM 2861 C C . SER A 1 361 ? -11.586 0.725 27.951 1.00 96.00 361 SER A C 1
ATOM 2863 O O . SER A 1 361 ? -11.930 1.883 28.179 1.00 96.00 361 SER A O 1
ATOM 2865 N N . GLY A 1 362 ? -10.717 0.080 28.740 1.00 96.62 362 GLY A N 1
ATOM 2866 C CA . GLY A 1 362 ? -10.013 0.709 29.860 1.00 96.62 362 GLY A CA 1
ATOM 2867 C C . GLY A 1 362 ? -9.062 1.818 29.399 1.00 96.62 362 GLY A C 1
ATOM 2868 O O . GLY A 1 362 ? -9.086 2.920 29.944 1.00 96.62 362 GLY A O 1
ATOM 2869 N N . ALA A 1 363 ? -8.290 1.575 28.337 1.00 97.06 363 ALA A N 1
ATOM 2870 C CA . ALA A 1 363 ? -7.453 2.598 27.711 1.00 97.06 363 ALA A CA 1
ATOM 2871 C C . ALA A 1 363 ? -8.294 3.756 27.142 1.00 97.06 363 ALA A C 1
ATOM 2873 O O . ALA A 1 363 ? -7.993 4.919 27.415 1.00 97.06 363 ALA A O 1
ATOM 2874 N N . ALA A 1 364 ? -9.391 3.454 26.435 1.00 96.81 364 ALA A N 1
ATOM 2875 C CA . ALA A 1 364 ? -10.319 4.461 25.915 1.00 96.81 364 ALA A CA 1
ATOM 2876 C C . ALA A 1 364 ? -10.879 5.349 27.037 1.00 96.81 364 ALA A C 1
ATOM 2878 O O . ALA A 1 364 ? -10.895 6.572 26.911 1.00 96.81 364 ALA A O 1
ATOM 2879 N N . ALA A 1 365 ? -11.271 4.743 28.162 1.00 96.06 365 ALA A N 1
ATOM 2880 C CA . ALA A 1 365 ? -11.761 5.445 29.343 1.00 96.06 365 ALA A CA 1
ATOM 2881 C C . ALA A 1 365 ? -10.737 6.433 29.921 1.00 96.06 365 ALA A C 1
ATOM 2883 O O . ALA A 1 365 ? -11.096 7.566 30.259 1.00 96.06 365 ALA A O 1
ATOM 2884 N N . LEU A 1 366 ? -9.469 6.026 30.032 1.00 97.00 366 LEU A N 1
ATOM 2885 C CA . LEU A 1 366 ? -8.397 6.874 30.558 1.00 97.00 366 LEU A CA 1
ATOM 2886 C C . LEU A 1 366 ? -8.054 8.016 29.594 1.00 97.00 366 LEU A C 1
ATOM 2888 O O . LEU A 1 366 ? -7.981 9.169 30.019 1.00 97.00 366 LEU A O 1
ATOM 2892 N N . VAL A 1 367 ? -7.927 7.724 28.296 1.00 96.81 367 VAL A N 1
ATOM 2893 C CA . VAL A 1 367 ? -7.653 8.736 27.263 1.00 96.81 367 VAL A CA 1
ATOM 2894 C C . VAL A 1 367 ? -8.807 9.738 27.166 1.00 96.81 367 VAL A C 1
ATOM 2896 O O . VAL A 1 367 ? -8.574 10.946 27.162 1.00 96.81 367 VAL A O 1
ATOM 2899 N N . PHE A 1 368 ? -10.058 9.271 27.170 1.00 96.56 368 PHE A N 1
ATOM 2900 C CA . PHE A 1 368 ? -11.231 10.148 27.167 1.00 96.56 368 PHE A CA 1
ATOM 2901 C C . PHE A 1 368 ? -11.278 11.038 28.414 1.00 96.56 368 PHE A C 1
ATOM 2903 O O . PHE A 1 368 ? -11.528 12.237 28.304 1.00 96.56 368 PHE A O 1
ATOM 2910 N N . SER A 1 369 ? -10.965 10.485 29.590 1.00 95.62 369 SER A N 1
ATOM 2911 C CA . SER A 1 369 ? -10.889 11.250 30.842 1.00 95.62 369 SER A CA 1
ATOM 2912 C C . SER A 1 369 ? -9.802 12.329 30.797 1.00 95.62 369 SER A C 1
ATOM 2914 O O . SER A 1 369 ? -10.034 13.447 31.258 1.00 95.62 369 SER A O 1
ATOM 2916 N N . ALA A 1 370 ? -8.639 12.028 30.210 1.00 95.19 370 ALA A N 1
ATOM 2917 C CA . ALA A 1 370 ? -7.556 12.991 30.033 1.00 95.19 370 ALA A CA 1
ATOM 2918 C C . ALA A 1 370 ? -7.955 14.131 29.081 1.00 95.19 370 ALA A C 1
ATOM 2920 O O . ALA A 1 370 ? -7.794 15.301 29.427 1.00 95.19 370 ALA A O 1
ATOM 2921 N N . ILE A 1 371 ? -8.548 13.810 27.924 1.00 94.25 371 ILE A N 1
ATOM 2922 C CA . ILE A 1 371 ? -9.045 14.816 26.971 1.00 94.25 371 ILE A CA 1
ATOM 2923 C C . ILE A 1 371 ? -10.142 15.674 27.615 1.00 94.25 371 ILE A C 1
ATOM 2925 O O . ILE A 1 371 ? -10.126 16.894 27.472 1.00 94.25 371 ILE A O 1
ATOM 2929 N N . TYR A 1 372 ? -11.063 15.071 28.371 1.00 93.94 372 TYR A N 1
ATOM 2930 C CA . TYR A 1 372 ? -12.091 15.803 29.113 1.00 93.94 372 TYR A CA 1
ATOM 2931 C C . TYR A 1 372 ? -11.488 16.775 30.137 1.00 93.94 372 TYR A C 1
ATOM 2933 O O . TYR A 1 372 ? -11.917 17.924 30.222 1.00 93.94 372 TYR A O 1
ATOM 2941 N N . ALA A 1 373 ? -10.466 16.356 30.888 1.00 93.25 373 ALA A N 1
ATOM 2942 C CA . ALA A 1 373 ? -9.777 17.236 31.829 1.00 93.25 373 ALA A CA 1
ATOM 2943 C C . ALA A 1 373 ? -9.067 18.402 31.115 1.00 93.25 373 ALA A C 1
ATOM 2945 O O . ALA A 1 373 ? -9.249 19.559 31.491 1.00 93.25 373 ALA A O 1
ATOM 2946 N N . LEU A 1 374 ? -8.327 18.124 30.040 1.00 92.69 374 LEU A N 1
ATOM 2947 C CA . LEU A 1 374 ? -7.610 19.143 29.266 1.00 92.69 374 LEU A CA 1
ATOM 2948 C C . LEU A 1 374 ? -8.563 20.167 28.625 1.00 92.69 374 LEU A C 1
ATOM 2950 O O . LEU A 1 374 ? -8.326 21.374 28.681 1.00 92.69 374 LEU A O 1
ATOM 2954 N N . VAL A 1 375 ? -9.654 19.696 28.022 1.00 91.06 375 VAL A N 1
ATOM 2955 C CA . VAL A 1 375 ? -10.506 20.514 27.148 1.00 91.06 375 VAL A CA 1
ATOM 2956 C C . VAL A 1 375 ? -11.688 21.125 27.892 1.00 91.06 375 VAL A C 1
ATOM 2958 O O . VAL A 1 375 ? -11.972 22.309 27.715 1.00 91.06 375 VAL A O 1
ATOM 2961 N N . ASP A 1 376 ? -12.394 20.336 28.703 1.00 89.25 376 ASP A N 1
ATOM 2962 C CA . ASP A 1 376 ? -13.642 20.763 29.345 1.00 89.25 376 ASP A CA 1
ATOM 2963 C C . ASP A 1 376 ? -13.430 21.282 30.779 1.00 89.25 376 ASP A C 1
ATOM 2965 O O . ASP A 1 376 ? -14.313 21.962 31.297 1.00 89.25 376 ASP A O 1
ATOM 2969 N N . ILE A 1 377 ? -12.284 20.999 31.421 1.00 89.38 377 ILE A N 1
ATOM 2970 C CA . ILE A 1 377 ? -11.925 21.559 32.742 1.00 89.38 377 ILE A CA 1
ATOM 2971 C C . ILE A 1 377 ? -10.888 22.677 32.602 1.00 89.38 377 ILE A C 1
ATOM 2973 O O . ILE A 1 377 ? -11.128 23.786 33.071 1.00 89.38 377 ILE A O 1
ATOM 2977 N N . TRP A 1 378 ? -9.754 22.415 31.944 1.00 89.12 378 TRP A N 1
ATOM 2978 C CA . TRP A 1 378 ? -8.684 23.410 31.763 1.00 89.12 378 TRP A CA 1
ATOM 2979 C C . TRP A 1 378 ? -8.882 24.336 30.554 1.00 89.12 378 TRP A C 1
ATOM 2981 O O . TRP A 1 378 ? -8.085 25.245 30.342 1.00 89.12 378 TRP A O 1
ATOM 2991 N N . ASN A 1 379 ? -9.955 24.148 29.778 1.00 87.19 379 ASN A N 1
ATOM 2992 C CA . ASN A 1 379 ? -10.331 24.989 28.634 1.00 87.19 379 ASN A CA 1
ATOM 2993 C C . ASN A 1 379 ? -9.244 25.106 27.540 1.00 87.19 379 ASN A C 1
ATOM 2995 O O . ASN A 1 379 ? -9.227 26.071 26.771 1.00 87.19 379 ASN A O 1
ATOM 2999 N N . LEU A 1 380 ? -8.362 24.106 27.417 1.00 87.75 380 LEU A N 1
ATOM 3000 C CA . LEU A 1 380 ? -7.285 24.059 26.425 1.00 87.75 380 LEU A CA 1
ATOM 3001 C C . LEU A 1 380 ? -7.819 23.604 25.055 1.00 87.75 380 LEU A C 1
ATOM 3003 O O . LEU A 1 380 ? -7.481 22.536 24.563 1.00 87.75 380 LEU A O 1
ATOM 3007 N N . LYS A 1 381 ? -8.705 24.389 24.436 1.00 84.00 381 LYS A N 1
ATOM 3008 C CA . LYS A 1 381 ? -9.414 23.991 23.200 1.00 84.00 381 LYS A CA 1
ATOM 3009 C C . LYS A 1 381 ? -8.591 24.168 21.926 1.00 84.00 381 LYS A C 1
ATOM 3011 O O . LYS A 1 381 ? -8.706 23.360 21.009 1.00 84.00 381 LYS A O 1
ATOM 3016 N N . TYR A 1 382 ? -7.758 25.206 21.877 1.00 84.25 382 TYR A N 1
ATOM 3017 C CA . TYR A 1 382 ? -7.016 25.592 20.676 1.00 84.25 382 TYR A CA 1
ATOM 3018 C C . TYR A 1 382 ? -6.123 24.495 20.069 1.00 84.25 382 TYR A C 1
ATOM 3020 O O . TYR A 1 382 ? -6.251 24.261 18.868 1.00 84.25 382 TYR A O 1
ATOM 3028 N N . PRO A 1 383 ? -5.282 23.765 20.832 1.00 87.44 383 PRO A N 1
ATOM 3029 C CA . PRO A 1 383 ? -4.413 22.747 20.232 1.00 87.44 383 PRO A CA 1
ATOM 3030 C C . PRO A 1 383 ? -5.187 21.554 19.656 1.00 87.44 383 PRO A C 1
ATOM 3032 O O . PRO A 1 383 ? -4.681 20.852 18.788 1.00 87.44 383 PRO A O 1
ATOM 3035 N N . PHE A 1 384 ? -6.429 21.336 20.094 1.00 91.25 384 PHE A N 1
ATOM 3036 C CA . PHE A 1 384 ? -7.256 20.219 19.645 1.00 91.25 384 PHE A CA 1
ATOM 3037 C C . PHE A 1 384 ? -8.295 20.611 18.585 1.00 91.25 384 PHE A C 1
ATOM 3039 O O . PHE A 1 384 ? -9.091 19.763 18.188 1.00 91.25 384 PHE A O 1
ATOM 3046 N N . LEU A 1 385 ? -8.304 21.858 18.095 1.00 88.00 385 LEU A N 1
ATOM 3047 C CA . LEU A 1 385 ? -9.215 22.311 17.032 1.00 88.00 385 LEU A CA 1
ATOM 3048 C C . LEU A 1 385 ? -9.182 21.425 15.769 1.00 88.00 385 LEU A C 1
ATOM 3050 O O . LEU A 1 385 ? -10.265 21.076 15.291 1.00 88.00 385 LEU A O 1
ATOM 3054 N N . PRO A 1 386 ? -8.009 20.994 15.251 1.00 89.44 386 PRO A N 1
ATOM 3055 C CA . PRO A 1 386 ? -7.963 20.101 14.091 1.00 89.44 386 PRO A CA 1
ATOM 3056 C C . PRO A 1 386 ? -8.667 18.766 14.364 1.00 89.44 386 PRO A C 1
ATOM 3058 O O . PRO A 1 386 ? -9.505 18.322 13.582 1.00 89.44 386 PRO A O 1
ATOM 3061 N N . LEU A 1 387 ? -8.400 18.168 15.528 1.00 91.44 387 LEU A N 1
ATOM 3062 C CA . LEU A 1 387 ? -9.034 16.925 15.972 1.00 91.44 387 LEU A CA 1
ATOM 3063 C C . LEU A 1 387 ? -10.542 17.108 16.184 1.00 91.44 387 LEU A C 1
ATOM 3065 O O . LEU A 1 387 ? -11.327 16.258 15.774 1.00 91.44 387 LEU A O 1
ATOM 3069 N N . ALA A 1 388 ? -10.977 18.231 16.756 1.00 89.75 388 ALA A N 1
ATOM 3070 C CA . ALA A 1 388 ? -12.394 18.545 16.906 1.00 89.75 388 ALA A CA 1
ATOM 3071 C C . ALA A 1 388 ? -13.102 18.617 15.542 1.00 89.75 388 ALA A C 1
ATOM 3073 O O . ALA A 1 388 ? -14.182 18.047 15.384 1.00 89.75 388 ALA A O 1
ATOM 3074 N N . TRP A 1 389 ? -12.486 19.264 14.547 1.00 90.75 389 TRP A N 1
ATOM 3075 C CA . TRP A 1 389 ? -13.038 19.373 13.195 1.00 90.75 389 TRP A CA 1
ATOM 3076 C C . TRP A 1 389 ? -13.127 18.014 12.493 1.00 90.75 389 TRP A C 1
ATOM 3078 O O . TRP A 1 389 ? -14.189 17.675 11.959 1.00 90.75 389 TRP A O 1
ATOM 3088 N N . ILE A 1 390 ? -12.056 17.212 12.557 1.00 89.81 390 ILE A N 1
ATOM 3089 C CA . ILE A 1 390 ? -12.040 15.839 12.028 1.00 89.81 390 ILE A CA 1
ATOM 3090 C C . ILE A 1 390 ? -13.153 15.028 12.686 1.00 89.81 390 ILE A C 1
ATOM 3092 O O . ILE A 1 390 ? -13.943 14.379 12.007 1.00 89.81 390 ILE A O 1
ATOM 3096 N N . GLY A 1 391 ? -13.275 15.118 14.011 1.00 88.31 391 GLY A N 1
ATOM 3097 C CA . GLY A 1 391 ? -14.331 14.460 14.760 1.00 88.31 391 GLY A CA 1
ATOM 3098 C C . GLY A 1 391 ? -15.714 14.874 14.278 1.00 88.31 391 GLY A C 1
ATOM 3099 O O . GLY A 1 391 ? -16.527 14.020 13.930 1.00 88.31 391 GLY A O 1
ATOM 3100 N N . MET A 1 392 ? -16.002 16.175 14.203 1.00 87.75 392 MET A N 1
ATOM 3101 C CA . MET A 1 392 ? -17.286 16.700 13.726 1.00 87.75 392 MET A CA 1
ATOM 3102 C C . MET A 1 392 ? -17.677 16.155 12.346 1.00 87.75 392 MET A C 1
ATOM 3104 O O . MET A 1 392 ? -18.855 15.842 12.161 1.00 87.75 392 MET A O 1
ATOM 3108 N N . ASN A 1 393 ? -16.695 15.946 11.465 1.00 88.50 393 ASN A N 1
ATOM 3109 C CA . ASN A 1 393 ? -16.853 15.475 10.087 1.00 88.50 393 ASN A CA 1
ATOM 3110 C C . ASN A 1 393 ? -16.376 14.026 9.865 1.00 88.50 393 ASN A C 1
ATOM 3112 O O . ASN A 1 393 ? -16.067 13.649 8.738 1.00 88.50 393 ASN A O 1
ATOM 3116 N N . ALA A 1 394 ? -16.347 13.196 10.915 1.00 84.94 394 ALA A N 1
ATOM 3117 C CA . ALA A 1 394 ? -15.670 11.894 10.902 1.00 84.94 394 ALA A CA 1
ATOM 3118 C C . ALA A 1 394 ? -16.043 10.975 9.726 1.00 84.94 394 ALA A C 1
ATOM 3120 O O . ALA A 1 394 ? -15.170 10.306 9.197 1.00 84.94 394 ALA A O 1
ATOM 3121 N N . MET A 1 395 ? -17.311 10.950 9.294 1.00 81.06 395 MET A N 1
ATOM 3122 C CA . MET A 1 395 ? -17.737 10.113 8.161 1.00 81.06 395 MET A CA 1
ATOM 3123 C C . MET A 1 395 ? -17.161 10.600 6.826 1.00 81.06 395 MET A C 1
ATOM 3125 O O . MET A 1 395 ? -16.718 9.790 6.026 1.00 81.06 395 MET A O 1
ATOM 3129 N N . LEU A 1 396 ? -17.147 11.916 6.597 1.00 83.94 396 LEU A N 1
ATOM 3130 C CA . LEU A 1 396 ? -16.574 12.495 5.382 1.00 83.94 396 LEU A CA 1
ATOM 3131 C C . LEU A 1 396 ? -15.068 12.234 5.334 1.00 83.94 396 LEU A C 1
ATOM 3133 O O . LEU A 1 396 ? -14.562 11.781 4.317 1.00 83.94 396 LEU A O 1
ATOM 3137 N N . VAL A 1 397 ? -14.374 12.470 6.451 1.00 83.81 397 VAL A N 1
ATOM 3138 C CA . VAL A 1 397 ? -12.927 12.236 6.545 1.00 83.81 397 VAL A CA 1
ATOM 3139 C C . VAL A 1 397 ? -12.599 10.748 6.398 1.00 83.81 397 VAL A C 1
ATOM 3141 O O . VAL A 1 397 ? -11.646 10.414 5.707 1.00 83.81 397 VAL A O 1
ATOM 3144 N N . TYR A 1 398 ? -13.408 9.858 6.983 1.00 79.56 398 TYR A N 1
ATOM 3145 C CA . TYR A 1 398 ? -13.282 8.408 6.811 1.00 79.56 398 TYR A CA 1
ATOM 3146 C C . TYR A 1 398 ? -13.381 8.001 5.336 1.00 79.56 398 TYR A C 1
ATOM 3148 O O . TYR A 1 398 ? -12.495 7.314 4.843 1.00 79.56 398 TYR A O 1
ATOM 3156 N N . VAL A 1 399 ? -14.412 8.474 4.625 1.00 77.38 399 VAL A N 1
ATOM 3157 C CA . VAL A 1 399 ? -14.582 8.216 3.186 1.00 77.38 399 VAL A CA 1
ATOM 3158 C C . VAL A 1 399 ? -13.397 8.781 2.402 1.00 77.38 399 VAL A C 1
ATOM 3160 O O . VAL A 1 399 ? -12.769 8.057 1.649 1.00 77.38 399 VAL A O 1
ATOM 3163 N N . MET A 1 400 ? -13.016 10.043 2.620 1.00 76.94 400 MET A N 1
ATOM 3164 C CA . MET A 1 400 ? -11.887 10.650 1.903 1.00 76.94 400 MET A CA 1
ATOM 3165 C C . MET A 1 400 ? -10.556 9.928 2.142 1.00 76.94 400 MET A C 1
ATOM 3167 O O . MET A 1 400 ? -9.723 9.883 1.240 1.00 76.94 400 MET A O 1
ATOM 3171 N N . ALA A 1 401 ? -10.329 9.406 3.347 1.00 71.38 401 ALA A N 1
ATOM 3172 C CA . ALA A 1 401 ? -9.137 8.629 3.658 1.00 71.38 401 ALA A CA 1
ATOM 3173 C C . ALA A 1 401 ? -9.161 7.255 2.976 1.00 71.38 401 ALA A C 1
ATOM 3175 O O . ALA A 1 401 ? -8.163 6.876 2.373 1.00 71.38 401 ALA A O 1
ATOM 3176 N N . ALA A 1 402 ? -10.296 6.548 3.025 1.00 68.44 402 ALA A N 1
ATOM 3177 C CA . ALA A 1 402 ? -10.465 5.242 2.385 1.00 68.44 402 ALA A CA 1
ATOM 3178 C C . ALA A 1 402 ? -10.313 5.310 0.854 1.00 68.44 402 ALA A C 1
ATOM 3180 O O . ALA A 1 402 ? -9.763 4.400 0.249 1.00 68.44 402 ALA A O 1
ATOM 3181 N N . GLU A 1 403 ? -10.747 6.414 0.247 1.00 66.44 403 GLU A N 1
ATOM 3182 C CA . GLU A 1 403 ? -10.706 6.653 -1.202 1.00 66.44 403 GLU A CA 1
ATOM 3183 C C . GLU A 1 403 ? -9.365 7.244 -1.686 1.00 66.44 403 GLU A C 1
ATOM 3185 O O . GLU A 1 403 ? -9.247 7.673 -2.831 1.00 66.44 403 GLU A O 1
ATOM 3190 N N . GLY A 1 404 ? -8.366 7.395 -0.806 1.00 60.03 404 GLY A N 1
ATOM 3191 C CA . GLY A 1 404 ? -7.087 8.036 -1.143 1.00 60.03 404 GLY A CA 1
ATOM 3192 C C . GLY A 1 404 ? -7.180 9.540 -1.460 1.00 60.03 404 GLY A C 1
ATOM 3193 O O . GLY A 1 404 ? -6.158 10.191 -1.680 1.00 60.03 404 GLY A O 1
ATOM 3194 N N . ILE A 1 405 ? -8.378 10.136 -1.418 1.00 66.81 405 ILE A N 1
ATOM 3195 C CA . ILE A 1 405 ? -8.625 11.566 -1.658 1.00 66.81 405 ILE A CA 1
ATOM 3196 C C . ILE A 1 405 ? -7.864 12.416 -0.644 1.00 66.81 405 ILE A C 1
ATOM 3198 O O . ILE A 1 405 ? -7.360 13.474 -0.996 1.00 66.81 405 ILE A O 1
ATOM 3202 N N . PHE A 1 406 ? -7.762 11.978 0.612 1.00 61.22 406 PHE A N 1
ATOM 3203 C CA . PHE A 1 406 ? -7.024 12.720 1.635 1.00 61.22 406 PHE A CA 1
ATOM 3204 C C . PHE A 1 406 ? -5.519 12.759 1.341 1.00 61.22 406 PHE A C 1
ATOM 3206 O O . PHE A 1 406 ? -4.909 13.819 1.469 1.00 61.22 406 PHE A O 1
ATOM 3213 N N . ALA A 1 407 ? -4.942 11.645 0.875 1.00 56.56 407 ALA A N 1
ATOM 3214 C CA . ALA A 1 407 ? -3.563 11.606 0.400 1.00 56.56 407 ALA A CA 1
ATOM 3215 C C . ALA A 1 407 ? -3.396 12.511 -0.830 1.00 56.56 407 ALA A C 1
ATOM 3217 O O . ALA A 1 407 ? -2.547 13.395 -0.820 1.00 56.56 407 ALA A O 1
ATOM 3218 N N . GLY A 1 408 ? -4.270 12.390 -1.836 1.00 55.09 408 GLY A N 1
ATOM 3219 C CA . GLY A 1 408 ? -4.273 13.266 -3.015 1.00 55.09 408 GLY A CA 1
ATOM 3220 C C . GLY A 1 408 ? -4.439 14.755 -2.678 1.00 55.09 408 GLY A C 1
ATOM 3221 O O . GLY A 1 408 ? -3.793 15.604 -3.284 1.00 55.09 408 GLY A O 1
ATOM 3222 N N . PHE A 1 409 ? -5.249 15.079 -1.670 1.00 59.75 409 PHE A N 1
ATOM 3223 C CA . PHE A 1 409 ? -5.472 16.438 -1.186 1.00 59.75 409 PHE A CA 1
ATOM 3224 C C . PHE A 1 409 ? -4.253 16.977 -0.442 1.00 59.75 409 PHE A C 1
ATOM 3226 O O . PHE A 1 409 ? -3.794 18.056 -0.786 1.00 59.75 409 PHE A O 1
ATOM 3233 N N . ILE A 1 410 ? -3.679 16.244 0.520 1.00 55.62 410 ILE A N 1
ATOM 3234 C CA . ILE A 1 410 ? -2.431 16.660 1.187 1.00 55.62 410 ILE A CA 1
ATOM 3235 C C . ILE A 1 410 ? -1.310 16.838 0.157 1.00 55.62 410 ILE A C 1
ATOM 3237 O O . ILE A 1 410 ? -0.590 17.832 0.202 1.00 55.62 410 ILE A O 1
ATOM 3241 N N . ASN A 1 411 ? -1.219 15.927 -0.812 1.00 52.44 411 ASN A N 1
ATOM 3242 C CA . ASN A 1 411 ? -0.245 15.992 -1.899 1.00 52.44 411 ASN A CA 1
ATOM 3243 C C . ASN A 1 411 ? -0.492 17.171 -2.859 1.00 52.44 411 ASN A C 1
ATOM 3245 O O . ASN A 1 411 ? 0.439 17.617 -3.525 1.00 52.44 411 ASN A O 1
ATOM 3249 N N . GLY A 1 412 ? -1.726 17.682 -2.936 1.00 50.78 412 GLY A N 1
ATOM 3250 C CA . GLY A 1 412 ? -2.120 18.793 -3.804 1.00 50.78 412 GLY A CA 1
ATOM 3251 C C . GLY A 1 412 ? -1.908 20.188 -3.208 1.00 50.78 412 GLY A C 1
ATOM 3252 O O . GLY A 1 412 ? -2.040 21.175 -3.931 1.00 50.78 412 GLY A O 1
ATOM 3253 N N . TRP A 1 413 ? -1.590 20.304 -1.913 1.00 48.62 413 TRP A N 1
ATOM 3254 C CA . TRP A 1 413 ? -1.344 21.597 -1.269 1.00 48.62 413 TRP A CA 1
ATOM 3255 C C . TRP A 1 413 ? 0.138 21.961 -1.343 1.00 48.62 413 TRP A C 1
ATOM 3257 O O . TRP A 1 413 ? 0.997 21.285 -0.784 1.00 48.62 413 TRP A O 1
ATOM 3267 N N . TYR A 1 414 ? 0.422 23.079 -2.004 1.00 46.81 414 TYR A N 1
ATOM 3268 C CA . TYR A 1 414 ? 1.747 23.681 -2.104 1.00 46.81 414 TYR A CA 1
ATOM 3269 C C . TYR A 1 414 ? 1.713 25.109 -1.551 1.00 46.81 414 TYR A C 1
ATOM 3271 O O . TYR A 1 414 ? 0.694 25.798 -1.634 1.00 46.81 414 TYR A O 1
ATOM 3279 N N . TYR A 1 415 ? 2.820 25.575 -0.970 1.00 39.28 415 TYR A N 1
ATOM 3280 C CA . TYR A 1 415 ? 2.918 26.945 -0.463 1.00 39.28 415 TYR A CA 1
ATOM 3281 C C . TYR A 1 415 ? 3.670 27.844 -1.450 1.00 39.28 415 TYR A C 1
ATOM 3283 O O . TYR A 1 415 ? 4.849 27.622 -1.735 1.00 39.28 415 TYR A O 1
ATOM 3291 N N . GLY A 1 416 ? 2.984 28.874 -1.952 1.00 54.75 416 GLY A N 1
ATOM 3292 C CA . GLY A 1 416 ? 3.519 29.882 -2.875 1.00 54.75 416 GLY A CA 1
ATOM 3293 C C . GLY A 1 416 ? 3.625 29.404 -4.325 1.00 54.75 416 GLY A C 1
ATOM 3294 O O . GLY A 1 416 ? 3.014 30.003 -5.204 1.00 54.75 416 GLY A O 1
ATOM 3295 N N . ASP A 1 417 ? 4.356 28.315 -4.559 1.00 40.69 417 ASP A N 1
ATOM 3296 C CA . ASP A 1 417 ? 4.676 27.773 -5.884 1.00 40.69 417 ASP A CA 1
ATOM 3297 C C . ASP A 1 417 ? 4.367 26.259 -5.927 1.00 40.69 417 ASP A C 1
ATOM 3299 O O . ASP A 1 417 ? 4.718 25.565 -4.963 1.00 40.69 417 ASP A O 1
ATOM 3303 N N . PRO A 1 418 ? 3.739 25.724 -7.001 1.00 43.47 418 PRO A N 1
ATOM 3304 C CA . PRO A 1 418 ? 3.590 24.281 -7.244 1.00 43.47 418 PRO A CA 1
ATOM 3305 C C . PRO A 1 418 ? 4.880 23.455 -7.090 1.00 43.47 418 PRO A C 1
ATOM 3307 O O . PRO A 1 418 ? 4.817 22.236 -6.963 1.00 43.47 418 PRO A O 1
ATOM 3310 N N . HIS A 1 419 ? 6.050 24.098 -7.072 1.00 40.53 419 HIS A N 1
ATOM 3311 C CA . HIS A 1 419 ? 7.355 23.502 -6.794 1.00 40.53 419 HIS A CA 1
ATOM 3312 C C . HIS A 1 419 ? 7.647 23.167 -5.324 1.00 40.53 419 HIS A C 1
ATOM 3314 O O . HIS A 1 419 ? 8.662 22.540 -5.045 1.00 40.53 419 HIS A O 1
ATOM 3320 N N . ASN A 1 420 ? 6.770 23.528 -4.388 1.00 45.41 420 ASN A N 1
ATOM 3321 C CA . ASN A 1 420 ? 6.949 23.257 -2.956 1.00 45.41 420 ASN A CA 1
ATOM 3322 C C . ASN A 1 420 ? 6.054 22.116 -2.434 1.00 45.41 420 ASN A C 1
ATOM 3324 O O . ASN A 1 420 ? 5.740 22.068 -1.244 1.00 45.41 420 ASN A O 1
ATOM 3328 N N . THR A 1 421 ? 5.603 21.214 -3.308 1.00 43.47 421 THR A N 1
ATOM 3329 C CA . THR A 1 421 ? 4.945 19.960 -2.905 1.00 43.47 421 THR A CA 1
ATOM 3330 C C . THR A 1 421 ? 5.954 18.984 -2.295 1.00 43.47 421 THR A C 1
ATOM 3332 O O . THR A 1 421 ? 7.096 18.925 -2.739 1.00 43.47 421 THR A O 1
ATOM 3335 N N . LEU A 1 422 ? 5.522 18.147 -1.347 1.00 40.97 422 LEU A N 1
ATOM 3336 C CA . LEU A 1 422 ? 6.332 17.112 -0.669 1.00 40.97 422 LEU A CA 1
ATOM 3337 C C . LEU A 1 422 ? 6.827 15.955 -1.580 1.00 40.97 422 LEU A C 1
ATOM 3339 O O . LEU A 1 422 ? 7.288 14.935 -1.077 1.00 40.97 422 LEU A O 1
ATOM 3343 N N . VAL A 1 423 ? 6.733 16.080 -2.908 1.00 48.09 423 VAL A N 1
ATOM 3344 C CA . VAL A 1 423 ? 7.015 15.021 -3.895 1.00 48.09 423 VAL A CA 1
ATOM 3345 C C . VAL A 1 423 ? 7.995 15.540 -4.950 1.00 48.09 423 VAL A C 1
ATOM 3347 O O . VAL A 1 423 ? 7.900 16.701 -5.318 1.00 48.09 423 VAL A O 1
ATOM 3350 N N . MET A 1 424 ? 8.864 14.672 -5.491 1.00 51.56 424 MET A N 1
ATOM 3351 C CA . MET A 1 424 ? 9.894 14.900 -6.538 1.00 51.56 424 MET A CA 1
ATOM 3352 C C . MET A 1 424 ? 9.429 15.564 -7.868 1.00 51.56 424 MET A C 1
ATOM 3354 O O . MET A 1 424 ? 10.236 15.772 -8.773 1.00 51.56 424 MET A O 1
ATOM 3358 N N . ILE A 1 425 ? 8.151 15.937 -8.002 1.00 59.78 425 ILE A N 1
ATOM 3359 C CA . ILE A 1 425 ? 7.549 16.599 -9.179 1.00 59.78 425 ILE A CA 1
ATOM 3360 C C . ILE A 1 425 ? 8.262 17.910 -9.598 1.00 59.78 425 ILE A C 1
ATOM 3362 O O . ILE A 1 425 ? 8.410 18.135 -10.803 1.00 59.78 425 ILE A O 1
ATOM 3366 N N . PRO A 1 426 ? 8.740 18.777 -8.680 1.00 65.44 426 PRO A N 1
ATOM 3367 C CA . PRO A 1 426 ? 9.411 20.028 -9.029 1.00 65.44 426 PRO A CA 1
ATOM 3368 C C . PRO A 1 426 ? 10.703 19.830 -9.824 1.00 65.44 426 PRO A C 1
ATOM 3370 O O . PRO A 1 426 ? 10.957 20.581 -10.770 1.00 65.44 426 PRO A O 1
ATOM 3373 N N . GLU A 1 427 ? 11.496 18.812 -9.479 1.00 73.00 427 GLU A N 1
ATOM 3374 C CA . GLU A 1 427 ? 12.743 18.513 -10.187 1.00 73.00 427 GLU A CA 1
ATOM 3375 C C . GLU A 1 427 ? 12.455 17.980 -11.590 1.00 73.00 427 GLU A C 1
ATOM 3377 O O . GLU A 1 427 ? 13.031 18.467 -12.564 1.00 73.00 427 GLU A O 1
ATOM 3382 N N . PHE A 1 428 ? 11.479 17.074 -11.720 1.00 79.06 428 PHE A N 1
ATOM 3383 C CA . PHE A 1 428 ? 11.074 16.529 -13.018 1.00 79.06 428 PHE A CA 1
ATOM 3384 C C . PHE A 1 428 ? 10.550 17.632 -13.944 1.00 79.06 428 PHE A C 1
ATOM 3386 O O . PHE A 1 428 ? 10.977 17.748 -15.096 1.00 79.06 428 PHE A O 1
ATOM 3393 N N . ALA A 1 429 ? 9.665 18.491 -13.426 1.00 79.81 429 ALA A N 1
ATOM 3394 C CA . ALA A 1 429 ? 9.110 19.614 -14.173 1.00 79.81 429 ALA A CA 1
ATOM 3395 C C . ALA A 1 429 ? 10.197 20.615 -14.591 1.00 79.81 429 ALA A C 1
ATOM 3397 O O . ALA A 1 429 ? 10.140 21.180 -15.683 1.00 79.81 429 ALA A O 1
ATOM 3398 N N . THR A 1 430 ? 11.208 20.829 -13.746 1.00 82.88 430 THR A N 1
ATOM 3399 C CA . THR A 1 430 ? 12.331 21.724 -14.047 1.00 82.88 430 THR A CA 1
ATOM 3400 C C . THR A 1 430 ? 13.191 21.188 -15.183 1.00 82.88 430 THR A C 1
ATOM 3402 O O . THR A 1 430 ? 13.440 21.923 -16.141 1.00 82.88 430 THR A O 1
ATOM 3405 N N . SER A 1 431 ? 13.589 19.915 -15.141 1.00 88.12 431 SER A N 1
ATOM 3406 C CA . SER A 1 431 ? 14.341 19.290 -16.236 1.00 88.12 431 SER A CA 1
ATOM 3407 C C . SER A 1 431 ? 13.541 19.282 -17.545 1.00 88.12 431 SER A C 1
ATOM 3409 O O . SER A 1 431 ? 14.080 19.651 -18.591 1.00 88.12 431 SER A O 1
ATOM 3411 N N . CYS A 1 432 ? 12.238 18.980 -17.487 1.00 89.12 432 CYS A N 1
ATOM 3412 C CA . CYS A 1 432 ? 11.356 19.016 -18.658 1.00 89.12 432 CYS A CA 1
ATOM 3413 C C . CYS A 1 432 ? 11.238 20.427 -19.252 1.00 89.12 432 CYS A C 1
ATOM 3415 O O . CYS A 1 432 ? 11.394 20.595 -20.461 1.00 89.12 432 CYS A O 1
ATOM 3417 N N . ARG A 1 433 ? 11.030 21.463 -18.426 1.00 88.50 433 ARG A N 1
ATOM 3418 C CA . ARG A 1 433 ? 11.000 22.862 -18.895 1.00 88.50 433 ARG A CA 1
ATOM 3419 C C . ARG A 1 433 ? 12.302 23.281 -19.553 1.00 88.50 433 ARG A C 1
ATOM 3421 O O . ARG A 1 433 ? 12.259 23.906 -20.606 1.00 88.50 433 ARG A O 1
ATOM 3428 N N . ASN A 1 434 ? 13.441 22.933 -18.956 1.00 87.75 434 ASN A N 1
ATOM 3429 C CA . ASN A 1 434 ? 14.748 23.272 -19.514 1.00 87.75 434 ASN A CA 1
ATOM 3430 C C . ASN A 1 434 ? 14.935 22.644 -20.902 1.00 87.75 434 ASN A C 1
ATOM 3432 O O . ASN A 1 434 ? 15.432 23.307 -21.812 1.00 87.75 434 ASN A O 1
ATOM 3436 N N . MET A 1 435 ? 14.505 21.392 -21.082 1.00 92.94 435 MET A N 1
ATOM 3437 C CA . MET A 1 435 ? 14.530 20.722 -22.383 1.00 92.94 435 MET A CA 1
ATOM 3438 C C . MET A 1 435 ? 13.583 21.393 -23.385 1.00 92.94 435 MET A C 1
ATOM 3440 O O . MET A 1 435 ? 14.012 21.737 -24.482 1.00 92.94 435 MET A O 1
ATOM 3444 N N . ILE A 1 436 ? 12.328 21.654 -23.002 1.00 92.00 436 ILE A N 1
ATOM 3445 C CA . ILE A 1 436 ? 11.334 22.326 -23.857 1.00 92.00 436 ILE A CA 1
ATOM 3446 C C . ILE A 1 436 ? 11.815 23.724 -24.267 1.00 92.00 436 ILE A C 1
ATOM 3448 O O . ILE A 1 436 ? 11.641 24.132 -25.416 1.00 92.00 436 ILE A O 1
ATOM 3452 N N . GLN A 1 437 ? 12.450 24.467 -23.359 1.00 89.62 437 GLN A N 1
ATOM 3453 C CA . GLN A 1 437 ? 13.032 25.773 -23.658 1.00 89.62 437 GLN A CA 1
ATOM 3454 C C . GLN A 1 437 ? 14.195 25.653 -24.651 1.00 89.62 437 GLN A C 1
ATOM 3456 O O . GLN A 1 437 ? 14.261 26.438 -25.594 1.00 89.62 437 GLN A O 1
ATOM 3461 N N . GLN A 1 438 ? 15.075 24.660 -24.482 1.00 89.44 438 GLN A N 1
ATOM 3462 C CA . GLN A 1 438 ? 16.155 24.379 -25.435 1.00 89.44 438 GLN A CA 1
ATOM 3463 C C . GLN A 1 438 ? 15.600 24.005 -26.814 1.00 89.44 438 GLN A C 1
ATOM 3465 O O . GLN A 1 438 ? 16.077 24.528 -27.816 1.00 89.44 438 GLN A O 1
ATOM 3470 N N . TRP A 1 439 ? 14.569 23.160 -26.884 1.00 92.38 439 TRP A N 1
ATOM 3471 C CA . TRP A 1 439 ? 13.921 22.787 -28.146 1.00 92.38 439 TRP A CA 1
ATOM 3472 C C . TRP A 1 439 ? 13.297 24.003 -28.834 1.00 92.38 439 TRP A C 1
ATOM 3474 O O . TRP A 1 439 ? 13.572 24.247 -30.004 1.00 92.38 439 TRP A O 1
ATOM 3484 N N . ASN A 1 440 ? 12.568 24.842 -28.092 1.00 89.44 440 ASN A N 1
ATOM 3485 C CA . ASN A 1 440 ? 12.028 26.100 -28.614 1.00 89.44 440 ASN A CA 1
ATOM 3486 C C . ASN A 1 440 ? 13.119 27.048 -29.140 1.00 89.44 440 ASN A C 1
ATOM 3488 O O . ASN A 1 440 ? 12.928 27.688 -30.170 1.00 89.44 440 ASN A O 1
ATOM 3492 N N . GLN A 1 441 ? 14.264 27.142 -28.458 1.00 88.62 441 GLN A N 1
ATOM 3493 C CA . GLN A 1 441 ? 15.397 27.956 -28.910 1.00 88.62 441 GLN A CA 1
ATOM 3494 C C . GLN A 1 441 ? 16.051 27.395 -30.177 1.00 88.62 441 GLN A C 1
ATOM 3496 O O . GLN A 1 441 ? 16.439 28.172 -31.044 1.00 88.62 441 GLN A O 1
ATOM 3501 N N . MET A 1 442 ? 16.164 26.068 -30.290 1.00 86.75 442 MET A N 1
ATOM 3502 C CA . MET A 1 442 ? 16.733 25.405 -31.467 1.00 86.75 442 MET A CA 1
ATOM 3503 C C . MET A 1 442 ? 15.822 25.506 -32.696 1.00 86.75 442 MET A C 1
ATOM 3505 O O . MET A 1 442 ? 16.329 25.662 -33.802 1.00 86.75 442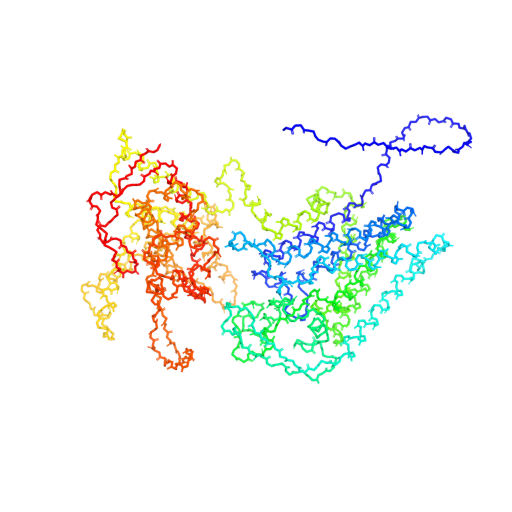 MET A O 1
ATOM 3509 N N . ILE A 1 443 ? 14.497 25.459 -32.512 1.00 89.62 443 ILE A N 1
ATOM 3510 C CA . ILE A 1 443 ? 13.519 25.741 -33.579 1.00 89.62 443 ILE A CA 1
ATOM 3511 C C . ILE A 1 443 ? 13.568 27.235 -33.964 1.00 89.62 443 ILE A C 1
ATOM 3513 O O . ILE A 1 443 ? 13.484 27.598 -35.138 1.00 89.62 443 ILE A O 1
ATOM 3517 N N . GLY A 1 444 ? 13.757 28.123 -32.984 1.00 83.06 444 GLY A N 1
ATOM 3518 C CA . GLY A 1 444 ? 13.911 29.557 -33.212 1.00 83.06 444 GLY A CA 1
ATOM 3519 C C . GLY A 1 444 ? 12.643 30.194 -33.786 1.00 83.06 444 GLY A C 1
ATOM 3520 O O . GLY A 1 444 ? 11.570 30.095 -33.192 1.00 83.06 444 GLY A O 1
ATOM 3521 N N . SER A 1 445 ? 12.776 30.886 -34.922 1.00 78.88 445 SER A N 1
ATOM 3522 C CA . SER A 1 445 ? 11.651 31.492 -35.653 1.00 78.88 445 SER A CA 1
ATOM 3523 C C . SER A 1 445 ? 11.038 30.572 -36.714 1.00 78.88 445 SER A C 1
ATOM 3525 O O . SER A 1 445 ? 10.148 31.010 -37.438 1.00 78.88 445 SER A O 1
ATOM 3527 N N . GLN A 1 446 ? 11.553 29.349 -36.875 1.00 79.50 446 GLN A N 1
ATOM 3528 C CA . GLN A 1 446 ? 11.011 28.372 -37.821 1.00 79.50 446 GLN A CA 1
ATOM 3529 C C . GLN A 1 446 ? 9.744 27.725 -37.240 1.00 79.50 446 GLN A C 1
ATOM 3531 O O . GLN A 1 446 ? 9.582 27.657 -36.024 1.00 79.50 446 GLN A O 1
ATOM 3536 N N . GLU A 1 447 ? 8.836 27.250 -38.095 1.00 83.44 447 GLU A N 1
ATOM 3537 C CA . GLU A 1 447 ? 7.627 26.533 -37.645 1.00 83.44 447 GLU A CA 1
ATOM 3538 C C . GLU A 1 447 ? 7.947 25.099 -37.190 1.00 83.44 447 GLU A C 1
ATOM 3540 O O . GLU A 1 447 ? 7.295 24.560 -36.292 1.00 83.44 447 GLU A O 1
ATOM 3545 N N . SER A 1 448 ? 8.997 24.500 -37.761 1.00 91.00 448 SER A N 1
ATOM 3546 C CA . SER A 1 448 ? 9.411 23.128 -37.479 1.00 91.00 448 SER A CA 1
ATOM 3547 C C . SER A 1 448 ? 10.916 22.931 -37.618 1.00 91.00 448 SER A C 1
ATOM 3549 O O . SER A 1 448 ? 11.547 23.622 -38.416 1.00 91.00 448 SER A O 1
ATOM 3551 N N . SER A 1 449 ? 11.482 21.946 -36.920 1.00 92.75 449 SER A N 1
ATOM 3552 C CA . SER A 1 449 ? 12.875 21.519 -37.113 1.00 92.75 449 SER A CA 1
ATOM 3553 C C . SER A 1 449 ? 13.039 20.017 -36.858 1.00 92.75 449 SER A C 1
ATOM 3555 O O . SER A 1 449 ? 12.250 19.415 -36.128 1.00 92.75 449 SER A O 1
ATOM 3557 N N . GLU A 1 450 ? 14.037 19.399 -37.492 1.00 93.94 450 GLU A N 1
ATOM 3558 C CA . GLU A 1 450 ? 14.367 17.982 -37.316 1.00 93.94 450 GLU A CA 1
ATOM 3559 C C . GLU A 1 450 ? 15.320 17.785 -36.132 1.00 93.94 450 GLU A C 1
ATOM 3561 O O . GLU A 1 450 ? 16.357 18.442 -36.028 1.00 93.94 450 GLU A O 1
ATOM 3566 N N . PHE A 1 451 ? 14.991 16.828 -35.267 1.00 90.38 451 PHE A N 1
ATOM 3567 C CA . PHE A 1 451 ? 15.775 16.465 -34.095 1.00 90.38 451 PHE A CA 1
ATOM 3568 C C . PHE A 1 451 ? 15.980 14.961 -34.036 1.00 90.38 451 PHE A C 1
ATOM 3570 O O . PHE A 1 451 ? 15.026 14.204 -34.178 1.00 90.38 451 PHE A O 1
ATOM 3577 N N . ASP A 1 452 ? 17.190 14.521 -33.700 1.00 94.50 452 ASP A N 1
ATOM 3578 C CA . ASP A 1 452 ? 17.337 13.216 -33.062 1.00 94.50 452 ASP A CA 1
ATOM 3579 C C . ASP A 1 452 ? 16.903 13.349 -31.595 1.00 94.50 452 ASP A C 1
ATOM 3581 O O . ASP A 1 452 ? 17.597 13.974 -30.784 1.00 94.50 452 ASP A O 1
ATOM 3585 N N . VAL A 1 453 ? 15.727 12.812 -31.259 1.00 94.44 453 VAL A N 1
ATOM 3586 C CA . VAL A 1 453 ? 15.156 12.943 -29.908 1.00 94.44 453 VAL A CA 1
ATOM 3587 C C . VAL A 1 453 ? 15.813 11.998 -28.900 1.00 94.44 453 VAL A C 1
ATOM 3589 O O . VAL A 1 453 ? 15.741 12.254 -27.697 1.00 94.44 453 VAL A O 1
ATOM 3592 N N . TRP A 1 454 ? 16.516 10.952 -29.353 1.00 94.00 454 TRP A N 1
ATOM 3593 C CA . TRP A 1 454 ? 17.124 9.963 -28.457 1.00 94.00 454 TRP A CA 1
ATOM 3594 C C . TRP A 1 454 ? 18.183 10.581 -27.519 1.00 94.00 454 TRP A C 1
ATOM 3596 O O . TRP A 1 454 ? 18.041 10.465 -26.296 1.00 94.00 454 TRP A O 1
ATOM 3606 N N . PRO A 1 455 ? 19.205 11.321 -28.007 1.00 92.44 455 PRO A N 1
ATOM 3607 C CA . PRO A 1 455 ? 20.166 11.999 -27.132 1.00 92.44 455 PRO A CA 1
ATOM 3608 C C . PRO A 1 455 ? 19.529 13.057 -26.222 1.00 92.44 455 PRO A C 1
ATOM 3610 O O . PRO A 1 455 ? 20.042 13.325 -25.134 1.00 92.44 455 PRO A O 1
ATOM 3613 N N . GLN A 1 456 ? 18.417 13.665 -26.652 1.00 93.44 456 GLN A N 1
ATOM 3614 C CA . GLN A 1 456 ? 17.695 14.663 -25.859 1.00 93.44 456 GLN A CA 1
ATOM 3615 C C . GLN A 1 456 ? 17.022 14.008 -24.651 1.00 93.44 456 GLN A C 1
ATOM 3617 O O . GLN A 1 456 ? 17.186 14.489 -23.530 1.00 93.44 456 GLN A O 1
ATOM 3622 N N . PHE A 1 457 ? 16.353 12.868 -24.847 1.00 95.19 457 PHE A N 1
ATOM 3623 C CA . PHE A 1 457 ? 15.772 12.107 -23.744 1.00 95.19 457 PHE A CA 1
ATOM 3624 C C . PHE A 1 457 ? 16.833 11.488 -22.835 1.00 95.19 457 PHE A C 1
ATOM 3626 O O . PHE A 1 457 ? 16.667 11.533 -21.621 1.00 95.19 457 PHE A O 1
ATOM 3633 N N . GLN A 1 458 ? 17.964 11.015 -23.374 1.00 91.75 458 GLN A N 1
ATOM 3634 C CA . GLN A 1 458 ? 19.091 10.572 -22.541 1.00 91.75 458 GLN A CA 1
ATOM 3635 C C . GLN A 1 458 ? 19.640 11.699 -21.651 1.00 91.75 458 GLN A C 1
ATOM 3637 O O . GLN A 1 458 ? 20.092 11.428 -20.538 1.00 91.75 458 GLN A O 1
ATOM 3642 N N . LYS A 1 459 ? 19.628 12.953 -22.124 1.00 92.00 459 LYS A N 1
ATOM 3643 C CA . LYS A 1 459 ? 20.014 14.129 -21.329 1.00 92.00 459 LYS A CA 1
ATOM 3644 C C . LYS A 1 459 ? 18.946 14.486 -20.292 1.00 92.00 459 LYS A C 1
ATOM 3646 O O . LYS A 1 459 ? 19.304 14.799 -19.160 1.00 92.00 459 LYS A O 1
ATOM 3651 N N . LEU A 1 460 ? 17.666 14.436 -20.668 1.00 93.31 460 LEU A N 1
ATOM 3652 C CA . LEU A 1 460 ? 16.544 14.713 -19.770 1.00 93.31 460 LEU A CA 1
ATOM 3653 C C . LEU A 1 460 ? 16.557 13.774 -18.564 1.00 93.31 460 LEU A C 1
ATOM 3655 O O . LEU A 1 460 ? 16.619 14.247 -17.434 1.00 93.31 460 LEU A O 1
ATOM 3659 N N . THR A 1 461 ? 16.545 12.464 -18.806 1.00 93.25 461 THR A N 1
ATOM 3660 C CA . THR A 1 461 ? 16.423 11.469 -17.731 1.00 93.25 461 THR A CA 1
ATOM 3661 C C . THR A 1 461 ? 17.665 11.429 -16.848 1.00 93.25 461 THR A C 1
ATOM 3663 O O . THR A 1 461 ? 17.579 11.227 -15.638 1.00 93.25 461 THR A O 1
ATOM 3666 N N . ALA A 1 462 ? 18.831 11.731 -17.427 1.00 91.31 462 ALA A N 1
ATOM 3667 C CA . ALA A 1 462 ? 20.064 11.928 -16.679 1.00 91.31 462 ALA A CA 1
ATOM 3668 C C . ALA A 1 462 ? 19.987 13.140 -15.735 1.00 91.31 462 ALA A C 1
ATOM 3670 O O . ALA A 1 462 ? 20.411 13.042 -14.587 1.00 91.31 462 ALA A O 1
ATOM 3671 N N . ASP A 1 463 ? 19.443 14.276 -16.190 1.00 90.12 463 ASP A N 1
ATOM 3672 C CA . ASP A 1 463 ? 19.254 15.453 -15.330 1.00 90.12 463 ASP A CA 1
ATOM 3673 C C . ASP A 1 463 ? 18.241 15.177 -14.215 1.00 90.12 463 ASP A C 1
ATOM 3675 O O . ASP A 1 463 ? 18.490 15.523 -13.060 1.00 90.12 463 ASP A O 1
ATOM 3679 N N . VAL A 1 464 ? 17.141 14.499 -14.551 1.00 90.44 464 VAL A N 1
ATOM 3680 C CA . VAL A 1 464 ? 16.085 14.121 -13.609 1.00 90.44 464 VAL A CA 1
ATOM 3681 C C . VAL A 1 464 ? 16.633 13.244 -12.486 1.00 90.44 464 VAL A C 1
ATOM 3683 O O . VAL A 1 464 ? 16.483 13.601 -11.316 1.00 90.44 464 VAL A O 1
ATOM 3686 N N . ILE A 1 465 ? 17.310 12.134 -12.807 1.00 89.50 465 ILE A N 1
ATOM 3687 C CA . ILE A 1 465 ? 17.856 11.247 -11.773 1.00 89.50 465 ILE A CA 1
ATOM 3688 C C . ILE A 1 465 ? 18.958 11.949 -10.966 1.00 89.50 465 ILE A C 1
ATOM 3690 O O . ILE A 1 465 ? 18.986 11.827 -9.743 1.00 89.50 465 ILE A O 1
ATOM 3694 N N . SER A 1 466 ? 19.815 12.756 -11.608 1.00 88.12 466 SER A N 1
ATOM 3695 C CA . SER A 1 466 ? 20.835 13.559 -10.917 1.00 88.12 466 SER A CA 1
ATOM 3696 C C . SER A 1 466 ? 20.236 14.519 -9.888 1.00 88.12 466 SER A C 1
ATOM 3698 O O . SER A 1 466 ? 20.815 14.684 -8.815 1.00 88.12 466 SER A O 1
ATOM 3700 N N . ARG A 1 467 ? 19.098 15.147 -10.191 1.00 83.44 467 ARG A N 1
ATOM 3701 C CA . ARG A 1 467 ? 18.409 16.068 -9.279 1.00 83.44 467 ARG A CA 1
ATOM 3702 C C . ARG A 1 467 ? 17.664 15.330 -8.180 1.00 83.44 467 ARG A C 1
ATOM 3704 O O . ARG A 1 467 ? 17.912 15.576 -7.006 1.00 83.44 467 ARG A O 1
ATOM 3711 N N . ALA A 1 468 ? 16.795 14.400 -8.566 1.00 81.81 468 ALA A N 1
ATOM 3712 C CA . ALA A 1 468 ? 15.857 13.756 -7.658 1.00 81.81 468 ALA A CA 1
ATOM 3713 C C . ALA A 1 468 ? 16.525 12.745 -6.711 1.00 81.81 468 ALA A C 1
ATOM 3715 O O . ALA A 1 468 ? 16.148 12.656 -5.547 1.00 81.81 468 ALA A O 1
ATOM 3716 N N . ALA A 1 469 ? 17.525 11.992 -7.183 1.00 81.56 469 ALA A N 1
ATOM 3717 C CA . ALA A 1 469 ? 18.191 10.976 -6.365 1.00 81.56 469 ALA A CA 1
ATOM 3718 C C . ALA A 1 469 ? 19.493 11.468 -5.711 1.00 81.56 469 ALA A C 1
ATOM 3720 O O . ALA A 1 469 ? 19.886 10.935 -4.675 1.00 81.56 469 ALA A O 1
ATOM 3721 N N . PHE A 1 470 ? 20.164 12.476 -6.279 1.00 80.38 470 PHE A N 1
ATOM 3722 C CA . PHE A 1 470 ? 21.507 12.880 -5.833 1.00 80.38 470 PHE A CA 1
ATOM 3723 C C . PHE A 1 470 ? 21.644 14.361 -5.451 1.00 80.38 470 PHE A C 1
ATOM 3725 O O . PHE A 1 470 ? 22.749 14.780 -5.093 1.00 80.38 470 PHE A O 1
ATOM 3732 N N . GLY A 1 471 ? 20.581 15.167 -5.567 1.00 71.44 471 GLY A N 1
ATOM 3733 C CA . GLY A 1 471 ? 20.628 16.602 -5.256 1.00 71.44 471 GLY A CA 1
ATOM 3734 C C . GLY A 1 471 ? 21.657 17.362 -6.100 1.00 71.44 471 GLY A C 1
ATOM 3735 O O . GLY A 1 471 ? 22.267 18.336 -5.650 1.00 71.44 471 GLY A O 1
ATOM 3736 N N . SER A 1 472 ? 21.921 16.862 -7.307 1.00 75.00 472 SER A N 1
ATOM 3737 C CA . SER A 1 472 ? 22.940 17.339 -8.241 1.00 75.00 472 SER A CA 1
ATOM 3738 C C . SER A 1 472 ? 22.285 17.788 -9.556 1.00 75.00 472 SER A C 1
ATOM 3740 O O . SER A 1 472 ? 21.097 18.083 -9.604 1.00 75.00 472 SER A O 1
ATOM 3742 N N . ASN A 1 473 ? 23.056 17.902 -10.636 1.00 69.25 473 ASN A N 1
ATOM 3743 C CA . ASN A 1 473 ? 22.547 18.196 -11.975 1.00 69.25 473 ASN A CA 1
ATOM 3744 C C . ASN A 1 473 ? 23.305 17.402 -13.043 1.00 69.25 473 ASN A C 1
ATOM 3746 O O . ASN A 1 473 ? 24.389 16.865 -12.779 1.00 69.25 473 ASN A O 1
ATOM 3750 N N . TYR A 1 474 ? 22.746 17.369 -14.255 1.00 73.00 474 TYR A N 1
ATOM 3751 C CA . TYR A 1 474 ? 23.344 16.666 -15.386 1.00 73.00 474 TYR A CA 1
ATOM 3752 C C . TYR A 1 474 ? 24.795 17.069 -15.647 1.00 73.00 474 TYR A C 1
ATOM 3754 O O . TYR A 1 474 ? 25.633 16.200 -15.848 1.00 73.00 474 TYR A O 1
ATOM 3762 N N . GLU A 1 475 ? 25.132 18.360 -15.609 1.00 73.38 475 GLU A N 1
ATOM 3763 C CA . GLU A 1 475 ? 26.483 18.831 -15.950 1.00 73.38 475 GLU A CA 1
ATOM 3764 C C . GLU A 1 475 ? 27.561 18.255 -15.020 1.00 73.38 475 GLU A C 1
ATOM 3766 O O . GLU A 1 475 ? 28.658 17.922 -15.469 1.00 73.38 475 GLU A O 1
ATOM 3771 N N . LYS A 1 476 ? 27.239 18.049 -13.738 1.00 69.44 476 LYS A N 1
ATOM 3772 C CA . LYS A 1 476 ? 28.139 17.385 -12.783 1.00 69.44 476 LYS A CA 1
ATOM 3773 C C . LYS A 1 476 ? 28.234 15.871 -13.008 1.00 69.44 476 LYS A C 1
ATOM 3775 O O . LYS A 1 476 ? 29.281 15.288 -12.740 1.00 69.44 476 LYS A O 1
ATOM 3780 N N . GLY A 1 477 ? 27.157 15.236 -13.476 1.00 74.88 477 GLY A N 1
ATOM 3781 C CA . GLY A 1 477 ? 27.066 13.784 -13.687 1.00 74.88 477 GLY A CA 1
ATOM 3782 C C . GLY A 1 477 ? 27.412 13.305 -15.102 1.00 74.88 477 GLY A C 1
ATOM 3783 O O . GLY A 1 477 ? 27.676 12.122 -15.297 1.00 74.88 477 GLY A O 1
ATOM 3784 N N . LYS A 1 478 ? 27.453 14.193 -16.101 1.00 82.25 478 LYS A N 1
ATOM 3785 C CA . LYS A 1 478 ? 27.567 13.861 -17.533 1.00 82.25 478 LYS A CA 1
ATOM 3786 C C . LYS A 1 478 ? 28.750 12.952 -17.851 1.00 82.25 478 LYS A C 1
ATOM 3788 O O . LYS A 1 478 ? 28.611 12.011 -18.632 1.00 82.25 478 LYS A O 1
ATOM 3793 N N . HIS A 1 479 ? 29.906 13.220 -17.239 1.00 84.12 479 HIS A N 1
ATOM 3794 C CA . HIS A 1 479 ? 31.096 12.388 -17.434 1.00 84.12 479 HIS A CA 1
ATOM 3795 C C . HIS A 1 479 ? 30.895 10.979 -16.858 1.00 84.12 479 HIS A C 1
ATOM 3797 O O . HIS A 1 479 ? 31.246 10.000 -17.509 1.00 84.12 479 HIS A O 1
ATOM 3803 N N . ILE A 1 480 ? 30.236 10.852 -15.700 1.00 86.62 480 ILE A N 1
ATOM 3804 C CA . ILE A 1 480 ? 29.911 9.557 -15.077 1.00 86.62 480 ILE A CA 1
ATOM 3805 C C . ILE A 1 480 ? 29.032 8.720 -16.013 1.00 86.62 480 ILE A C 1
ATOM 3807 O O . ILE A 1 480 ? 29.377 7.572 -16.291 1.00 86.62 480 ILE A O 1
ATOM 3811 N N . PHE A 1 481 ? 27.954 9.298 -16.551 1.00 86.00 481 PHE A N 1
ATOM 3812 C CA . PHE A 1 481 ? 27.058 8.606 -17.485 1.00 86.00 481 PHE A CA 1
ATOM 3813 C C . PHE A 1 481 ? 27.786 8.137 -18.751 1.00 86.00 481 PHE A C 1
ATOM 3815 O O . PHE A 1 481 ? 27.631 6.992 -19.179 1.00 86.00 481 PHE A O 1
ATOM 3822 N N . HIS A 1 482 ? 28.636 8.991 -19.329 1.00 86.44 482 HIS A N 1
ATOM 3823 C CA . HIS A 1 482 ? 29.403 8.642 -20.524 1.00 86.44 482 HIS A CA 1
ATOM 3824 C C . HIS A 1 482 ? 30.365 7.469 -20.276 1.00 86.44 482 HIS A C 1
ATOM 3826 O O . HIS A 1 482 ? 30.386 6.508 -21.047 1.00 86.44 482 HIS A O 1
ATOM 3832 N N . LEU A 1 483 ? 31.121 7.507 -19.171 1.00 90.31 483 LEU A N 1
ATOM 3833 C CA . LEU A 1 483 ? 32.036 6.421 -18.814 1.00 90.31 483 LEU A CA 1
ATOM 3834 C C . LEU A 1 483 ? 31.296 5.123 -18.465 1.00 90.31 483 LEU A C 1
ATOM 3836 O O . LEU A 1 483 ? 31.781 4.042 -18.802 1.00 90.31 483 LEU A O 1
ATOM 3840 N N . GLN A 1 484 ? 30.139 5.206 -17.799 1.00 88.31 484 GLN A N 1
ATOM 3841 C CA . GLN A 1 484 ? 29.312 4.034 -17.498 1.00 88.31 484 GLN A CA 1
ATOM 3842 C C . GLN A 1 484 ? 28.813 3.359 -18.775 1.00 88.31 484 GLN A C 1
ATOM 3844 O O . GLN A 1 484 ? 28.927 2.139 -18.893 1.00 88.31 484 GLN A O 1
ATOM 3849 N N . LYS A 1 485 ? 28.344 4.135 -19.760 1.00 86.19 485 LYS A N 1
ATOM 3850 C CA . LYS A 1 485 ? 27.902 3.610 -21.059 1.00 86.19 485 LYS A CA 1
ATOM 3851 C C . LYS A 1 485 ? 29.018 2.842 -21.773 1.00 86.19 485 LYS A C 1
ATOM 3853 O O . LYS A 1 485 ? 28.799 1.719 -22.228 1.00 86.19 485 LYS A O 1
ATOM 3858 N N . GLU A 1 486 ? 30.237 3.387 -21.794 1.00 89.25 486 GLU A N 1
ATOM 3859 C CA . GLU A 1 486 ? 31.401 2.683 -22.354 1.00 89.25 486 GLU A CA 1
ATOM 3860 C C . GLU A 1 486 ? 31.745 1.413 -21.553 1.00 89.25 486 GLU A C 1
ATOM 3862 O O . GLU A 1 486 ? 32.010 0.352 -22.129 1.00 89.25 486 GLU A O 1
ATOM 3867 N N . LEU A 1 487 ? 31.723 1.492 -20.217 1.00 90.12 487 LEU A N 1
ATOM 3868 C CA . LEU A 1 487 ? 32.004 0.350 -19.344 1.00 90.12 487 LEU A CA 1
ATOM 3869 C C . LEU A 1 487 ? 31.023 -0.800 -19.600 1.00 90.12 487 LEU A C 1
ATOM 3871 O O . LEU A 1 487 ? 31.437 -1.961 -19.645 1.00 90.12 487 LEU A O 1
ATOM 3875 N N . ILE A 1 488 ? 29.746 -0.484 -19.797 1.00 86.00 488 ILE A N 1
ATOM 3876 C CA . ILE A 1 488 ? 28.686 -1.449 -20.089 1.00 86.00 488 ILE A CA 1
ATOM 3877 C C . ILE A 1 488 ? 28.889 -2.097 -21.445 1.00 86.00 488 ILE A C 1
ATOM 3879 O O . ILE A 1 488 ? 28.867 -3.322 -21.523 1.00 86.00 488 ILE A O 1
ATOM 3883 N N . GLN A 1 489 ? 29.149 -1.310 -22.489 1.00 86.56 489 GLN A N 1
ATOM 3884 C CA . GLN A 1 489 ? 29.395 -1.848 -23.824 1.00 86.56 489 GLN A CA 1
ATOM 3885 C C . GLN A 1 489 ? 30.557 -2.847 -23.803 1.00 86.56 489 GLN A C 1
ATOM 3887 O O . GLN A 1 489 ? 30.425 -3.983 -24.256 1.00 86.56 489 GLN A O 1
ATOM 3892 N N . LEU A 1 490 ? 31.666 -2.481 -23.156 1.00 88.56 490 LEU A N 1
ATOM 3893 C CA . LEU A 1 490 ? 32.793 -3.391 -22.975 1.00 88.56 490 LEU A CA 1
ATOM 3894 C C . LEU A 1 490 ? 32.433 -4.608 -22.114 1.00 88.56 490 LEU A C 1
ATOM 3896 O O . LEU A 1 490 ? 33.028 -5.669 -22.294 1.00 88.56 490 LEU A O 1
ATOM 3900 N N . THR A 1 491 ? 31.541 -4.472 -21.136 1.00 87.12 491 THR A N 1
ATOM 3901 C CA . THR A 1 491 ? 31.115 -5.582 -20.270 1.00 87.12 491 THR A CA 1
ATOM 3902 C C . THR A 1 491 ? 30.240 -6.570 -21.036 1.00 87.12 491 THR A C 1
ATOM 3904 O O . THR A 1 491 ? 30.494 -7.769 -20.959 1.00 87.12 491 THR A O 1
ATOM 3907 N N . LEU A 1 492 ? 29.305 -6.088 -21.851 1.00 83.81 492 LEU A N 1
ATOM 3908 C CA . LEU A 1 492 ? 28.467 -6.911 -22.723 1.00 83.81 492 LEU A CA 1
ATOM 3909 C C . LEU A 1 492 ? 29.284 -7.651 -23.778 1.00 83.81 492 LEU A C 1
ATOM 3911 O O . LEU A 1 492 ? 29.116 -8.855 -23.945 1.00 83.81 492 LEU A O 1
ATOM 3915 N N . GLU A 1 493 ? 30.246 -6.978 -24.414 1.00 84.81 493 GLU A N 1
ATOM 3916 C CA . GLU A 1 493 ? 31.188 -7.644 -25.321 1.00 84.81 493 GLU A CA 1
ATOM 3917 C C . GLU A 1 493 ? 31.953 -8.774 -24.619 1.00 84.81 493 GLU A C 1
ATOM 3919 O O . GLU A 1 493 ? 32.292 -9.773 -25.243 1.00 84.81 493 GLU A O 1
ATOM 3924 N N . ALA A 1 494 ? 32.252 -8.629 -23.322 1.00 84.44 494 ALA A N 1
ATOM 3925 C CA . ALA A 1 494 ? 32.884 -9.693 -22.547 1.00 84.44 494 ALA A CA 1
ATOM 3926 C C . ALA A 1 494 ? 31.915 -10.849 -22.270 1.00 84.44 494 ALA A C 1
ATOM 3928 O O . ALA A 1 494 ? 32.318 -12.005 -22.369 1.00 84.44 494 ALA A O 1
ATOM 3929 N N . MET A 1 495 ? 30.658 -10.541 -21.936 1.00 79.62 495 MET A N 1
ATOM 3930 C CA . MET A 1 495 ? 29.604 -11.533 -21.692 1.00 79.62 495 MET A CA 1
ATOM 3931 C C . MET A 1 495 ? 29.282 -12.357 -22.945 1.00 79.62 495 MET A C 1
ATOM 3933 O O . MET A 1 495 ? 28.993 -13.541 -22.835 1.00 79.62 495 MET A O 1
ATOM 3937 N N . GLN A 1 496 ? 29.386 -11.754 -24.131 1.00 78.12 496 GLN A N 1
ATOM 3938 C CA . GLN A 1 496 ? 29.165 -12.420 -25.419 1.00 78.12 496 GLN A CA 1
ATOM 3939 C C . GLN A 1 496 ? 30.372 -13.245 -25.906 1.00 78.12 496 GLN A C 1
ATOM 3941 O O . GLN A 1 496 ? 30.282 -13.929 -26.924 1.00 78.12 496 GLN A O 1
ATOM 3946 N N . THR A 1 497 ? 31.509 -13.204 -25.204 1.00 79.19 497 THR A N 1
ATOM 3947 C CA . THR A 1 497 ? 32.681 -14.042 -25.514 1.00 79.19 497 THR A CA 1
ATOM 3948 C C . THR A 1 497 ? 32.731 -15.284 -24.631 1.00 79.19 497 THR A C 1
ATOM 3950 O O . THR A 1 497 ? 32.306 -15.246 -23.479 1.00 79.19 497 THR A O 1
ATOM 3953 N N . LEU A 1 498 ? 33.303 -16.380 -25.145 1.00 75.19 498 LEU A N 1
ATOM 3954 C CA . LEU A 1 498 ? 33.549 -17.600 -24.369 1.00 75.19 498 LEU A CA 1
ATOM 3955 C C . LEU A 1 498 ? 34.301 -17.269 -23.071 1.00 75.19 498 LEU A C 1
ATOM 3957 O O . LEU A 1 498 ? 35.454 -16.823 -23.091 1.00 75.19 498 LEU A O 1
ATOM 3961 N N . TYR A 1 499 ? 33.631 -17.474 -21.937 1.00 73.62 499 TYR A N 1
ATOM 3962 C CA . TYR A 1 499 ? 34.194 -17.178 -20.630 1.00 73.62 499 TYR A CA 1
ATOM 3963 C C . TYR A 1 499 ? 35.184 -18.269 -20.217 1.00 73.62 499 TYR A C 1
ATOM 3965 O O . TYR A 1 499 ? 34.800 -19.373 -19.838 1.00 73.62 499 TYR A O 1
ATOM 3973 N N . PHE A 1 500 ? 36.474 -17.936 -20.235 1.00 80.06 500 PHE A N 1
ATOM 3974 C CA . PHE A 1 500 ? 37.506 -18.740 -19.587 1.00 80.06 500 PHE A CA 1
ATOM 3975 C C . PHE A 1 500 ? 37.740 -18.205 -18.166 1.00 80.06 500 PHE A C 1
ATOM 3977 O O . PHE A 1 500 ? 38.091 -17.025 -18.013 1.00 80.06 500 PHE A O 1
ATOM 3984 N N . PRO A 1 501 ? 37.569 -19.026 -17.111 1.00 79.94 501 PRO A N 1
ATOM 3985 C CA . PRO A 1 501 ? 37.859 -18.616 -15.742 1.00 79.94 501 PRO A CA 1
ATOM 3986 C C . PRO A 1 501 ? 39.247 -17.975 -15.628 1.00 79.94 501 PRO A C 1
ATOM 3988 O O . PRO A 1 501 ? 40.246 -18.504 -16.106 1.00 79.94 501 PRO A O 1
ATOM 3991 N N . GLY A 1 502 ? 39.307 -16.784 -15.032 1.00 79.38 502 GLY A N 1
ATOM 3992 C CA . GLY A 1 502 ? 40.544 -16.007 -14.898 1.00 79.38 502 GLY A CA 1
ATOM 3993 C C . GLY A 1 502 ? 40.875 -15.073 -16.072 1.00 79.38 502 GLY A C 1
ATOM 3994 O O . GLY A 1 502 ? 41.688 -14.164 -15.900 1.00 79.38 502 GLY A O 1
ATOM 3995 N N . PHE A 1 503 ? 40.190 -15.165 -17.219 1.00 82.81 503 PHE A N 1
ATOM 3996 C CA . PHE A 1 503 ? 40.436 -14.287 -18.376 1.00 82.81 503 PHE A CA 1
ATOM 3997 C C . PHE A 1 503 ? 40.155 -12.803 -18.086 1.00 82.81 503 PHE A C 1
ATOM 3999 O O . PHE A 1 503 ? 40.794 -11.918 -18.656 1.00 82.81 503 PHE A O 1
ATOM 4006 N N . ARG A 1 504 ? 39.284 -12.505 -17.109 1.00 79.50 504 ARG A N 1
ATOM 4007 C CA . ARG A 1 504 ? 39.085 -11.142 -16.571 1.00 79.50 504 ARG A CA 1
ATOM 4008 C C . ARG A 1 504 ? 40.363 -10.525 -15.980 1.00 79.50 504 ARG A C 1
ATOM 4010 O O . ARG A 1 504 ? 40.494 -9.299 -15.894 1.00 79.50 504 ARG A O 1
ATOM 4017 N N . PHE A 1 505 ? 41.316 -11.362 -15.562 1.00 83.19 505 PHE A N 1
ATOM 4018 C CA . PHE A 1 505 ? 42.581 -10.928 -14.979 1.00 83.19 505 PHE A CA 1
ATOM 4019 C C . PHE A 1 505 ? 43.667 -10.652 -16.025 1.00 83.19 505 PHE A C 1
ATOM 4021 O O . PHE A 1 505 ? 44.557 -9.838 -15.765 1.00 83.19 505 PHE A O 1
ATOM 4028 N N . VAL A 1 506 ? 43.536 -11.227 -17.224 1.00 87.19 506 VAL A N 1
ATOM 4029 C CA . VAL A 1 506 ? 44.496 -11.080 -18.324 1.00 87.19 506 VAL A CA 1
ATOM 4030 C C . VAL A 1 506 ? 44.558 -9.617 -18.786 1.00 87.19 506 VAL A C 1
ATOM 4032 O O . VAL A 1 506 ? 43.514 -9.000 -19.018 1.00 87.19 506 VAL A O 1
ATOM 4035 N N . PRO A 1 507 ? 45.753 -9.026 -18.957 1.00 87.38 507 PRO A N 1
ATOM 4036 C CA . PRO A 1 507 ? 45.934 -7.602 -19.244 1.00 87.38 507 PRO A CA 1
ATOM 4037 C C . PRO A 1 507 ? 45.650 -7.221 -20.715 1.00 87.38 507 PRO A C 1
ATOM 4039 O O . PRO A 1 507 ? 46.433 -6.500 -21.336 1.00 87.38 507 PRO A O 1
ATOM 4042 N N . THR A 1 508 ? 44.523 -7.668 -21.280 1.00 88.62 508 THR A N 1
ATOM 4043 C CA . THR A 1 508 ? 44.062 -7.272 -22.622 1.00 88.62 508 THR A CA 1
ATOM 4044 C C . THR A 1 508 ? 43.715 -5.780 -22.671 1.00 88.62 508 THR A C 1
ATOM 4046 O O . THR A 1 508 ? 43.403 -5.173 -21.642 1.00 88.62 508 THR A O 1
ATOM 4049 N N . LYS A 1 509 ? 43.728 -5.166 -23.866 1.00 88.69 509 LYS A N 1
ATOM 4050 C CA . LYS A 1 509 ? 43.345 -3.748 -24.041 1.00 88.69 509 LYS A CA 1
ATOM 4051 C C . LYS A 1 509 ? 41.954 -3.460 -23.450 1.00 88.69 509 LYS A C 1
ATOM 4053 O O . LYS A 1 509 ? 41.813 -2.514 -22.679 1.00 88.69 509 LYS A O 1
ATOM 4058 N N . LYS A 1 510 ? 40.969 -4.329 -23.724 1.00 88.50 510 LYS A N 1
ATOM 4059 C CA . LYS A 1 510 ? 39.594 -4.215 -23.205 1.00 88.50 510 LYS A CA 1
ATOM 4060 C C . LYS A 1 510 ? 39.524 -4.390 -21.680 1.00 88.50 510 LYS A C 1
ATOM 4062 O O . LYS A 1 510 ? 38.910 -3.567 -21.012 1.00 88.50 510 LYS A O 1
ATOM 4067 N N . ASN A 1 511 ? 40.215 -5.382 -21.100 1.00 88.12 511 ASN A N 1
ATOM 4068 C CA . ASN A 1 511 ? 40.266 -5.561 -19.637 1.00 88.12 511 ASN A CA 1
ATOM 4069 C C . ASN A 1 511 ? 40.927 -4.369 -18.929 1.00 88.12 511 ASN A C 1
ATOM 4071 O O . ASN A 1 511 ? 40.425 -3.908 -17.905 1.00 88.12 511 ASN A O 1
ATOM 4075 N N . LYS A 1 512 ? 42.032 -3.842 -19.477 1.00 90.69 512 LYS A N 1
ATOM 4076 C CA . LYS A 1 512 ? 42.686 -2.633 -18.951 1.00 90.69 512 LYS A CA 1
ATOM 4077 C C . LYS A 1 512 ? 41.754 -1.423 -19.015 1.00 90.69 512 LYS A C 1
ATOM 4079 O O . LYS A 1 512 ? 41.694 -0.676 -18.043 1.00 90.69 512 LYS A O 1
ATOM 4084 N N . ARG A 1 513 ? 41.018 -1.243 -20.121 1.00 93.12 513 ARG A N 1
ATOM 4085 C CA . ARG A 1 513 ? 40.047 -0.149 -20.265 1.00 93.12 513 ARG A CA 1
ATOM 4086 C C . ARG A 1 513 ? 38.898 -0.279 -19.266 1.00 93.12 513 ARG A C 1
ATOM 4088 O O . ARG A 1 513 ? 38.678 0.675 -18.534 1.00 93.12 513 ARG A O 1
ATOM 4095 N N . ARG A 1 514 ? 38.273 -1.458 -19.130 1.00 92.12 514 ARG A N 1
ATOM 4096 C CA . ARG A 1 514 ? 37.227 -1.717 -18.117 1.00 92.12 514 ARG A CA 1
ATOM 4097 C C . ARG A 1 514 ? 37.691 -1.390 -16.696 1.00 92.12 514 ARG A C 1
ATOM 4099 O O . ARG A 1 514 ? 36.978 -0.715 -15.964 1.00 92.12 514 ARG A O 1
ATOM 4106 N N . ARG A 1 515 ? 38.908 -1.810 -16.314 1.00 89.94 515 ARG A N 1
ATOM 4107 C CA . ARG A 1 515 ? 39.474 -1.477 -14.992 1.00 89.94 515 ARG A CA 1
ATOM 4108 C C . ARG A 1 515 ? 39.666 0.026 -14.809 1.00 89.94 515 ARG A C 1
ATOM 4110 O O . ARG A 1 515 ? 39.251 0.544 -13.783 1.00 89.94 515 ARG A O 1
ATOM 4117 N N . ARG A 1 516 ? 40.254 0.714 -15.796 1.00 93.19 516 ARG A N 1
ATOM 4118 C CA . ARG A 1 516 ? 40.448 2.175 -15.745 1.00 93.19 516 ARG A CA 1
ATOM 4119 C C . ARG A 1 516 ? 39.120 2.918 -15.615 1.00 93.19 516 ARG A C 1
ATOM 4121 O O . ARG A 1 516 ? 39.010 3.755 -14.732 1.00 93.19 516 ARG A O 1
ATOM 4128 N N . LEU A 1 517 ? 38.129 2.566 -16.438 1.00 93.00 517 LEU A N 1
ATOM 4129 C CA . LEU A 1 517 ? 36.785 3.147 -16.385 1.00 93.00 517 LEU A CA 1
ATOM 4130 C C . LEU A 1 517 ? 36.152 2.955 -15.007 1.00 93.00 517 LEU A C 1
ATOM 4132 O O . LEU A 1 517 ? 35.689 3.921 -14.415 1.00 93.00 517 LEU A O 1
ATOM 4136 N N . ASN A 1 518 ? 36.190 1.736 -14.456 1.00 91.50 518 ASN A N 1
ATOM 4137 C CA . ASN A 1 518 ? 35.641 1.480 -13.127 1.00 91.50 518 ASN A CA 1
ATOM 4138 C C . ASN A 1 518 ? 36.345 2.309 -12.040 1.00 91.50 518 ASN A C 1
ATOM 4140 O O . ASN A 1 518 ? 35.676 2.877 -11.185 1.00 91.50 518 ASN A O 1
ATOM 4144 N N . THR A 1 519 ? 37.677 2.420 -12.088 1.00 92.56 519 THR A N 1
ATOM 4145 C CA . THR A 1 519 ? 38.439 3.259 -11.150 1.00 92.56 519 THR A CA 1
ATOM 4146 C C . THR A 1 519 ? 38.066 4.739 -11.269 1.00 92.56 519 THR A C 1
ATOM 4148 O O . THR A 1 519 ? 37.867 5.392 -10.249 1.00 92.56 519 THR A O 1
ATOM 4151 N N . GLU A 1 520 ? 37.938 5.261 -12.489 1.00 93.19 520 GLU A N 1
ATOM 4152 C CA . GLU A 1 520 ? 37.582 6.662 -12.749 1.00 93.19 520 GLU A CA 1
ATOM 4153 C C . GLU A 1 520 ? 36.151 6.981 -12.285 1.00 93.19 520 GLU A C 1
ATOM 4155 O O . GLU A 1 520 ? 35.941 7.951 -11.559 1.00 93.19 520 GLU A O 1
ATOM 4160 N N . ILE A 1 521 ? 35.182 6.117 -12.610 1.00 90.94 521 ILE A N 1
ATOM 4161 C CA . ILE A 1 521 ? 33.785 6.239 -12.162 1.00 90.94 521 ILE A CA 1
ATOM 4162 C C . ILE A 1 521 ? 33.703 6.194 -10.633 1.00 90.94 521 ILE A C 1
ATOM 4164 O O . ILE A 1 521 ? 33.059 7.050 -10.030 1.00 90.94 521 ILE A O 1
ATOM 4168 N N . THR A 1 522 ? 34.369 5.224 -9.994 1.00 91.56 522 THR A N 1
ATOM 4169 C CA . THR A 1 522 ? 34.400 5.105 -8.528 1.00 91.56 522 THR A CA 1
ATOM 4170 C C . THR A 1 522 ? 34.995 6.355 -7.878 1.00 91.56 522 THR A C 1
ATOM 4172 O O . THR A 1 522 ? 34.450 6.829 -6.885 1.00 91.56 522 THR A O 1
ATOM 4175 N N . ALA A 1 523 ? 36.077 6.914 -8.427 1.00 90.62 523 ALA A N 1
ATOM 4176 C CA . ALA A 1 523 ? 36.688 8.131 -7.893 1.00 90.62 523 ALA A CA 1
ATOM 4177 C C . ALA A 1 523 ? 35.750 9.345 -8.006 1.00 90.62 523 ALA A C 1
ATOM 4179 O O . ALA A 1 523 ? 35.603 10.106 -7.052 1.00 90.62 523 ALA A O 1
ATOM 4180 N N . MET A 1 524 ? 35.069 9.506 -9.143 1.00 89.06 524 MET A N 1
ATOM 4181 C CA . MET A 1 524 ? 34.106 10.595 -9.325 1.00 89.06 524 MET A CA 1
ATOM 4182 C C . MET A 1 524 ? 32.898 10.479 -8.400 1.00 89.06 524 MET A C 1
ATOM 4184 O O . MET A 1 524 ? 32.516 11.466 -7.775 1.00 89.06 524 MET A O 1
ATOM 4188 N N . LEU A 1 525 ? 32.311 9.285 -8.286 1.00 88.50 525 LEU A N 1
ATOM 4189 C CA . LEU A 1 525 ? 31.183 9.061 -7.383 1.00 88.50 525 LEU A CA 1
ATOM 4190 C C . LEU A 1 525 ? 31.583 9.284 -5.930 1.00 88.50 525 LEU A C 1
ATOM 4192 O O . LEU A 1 525 ? 30.831 9.917 -5.197 1.00 88.50 525 LEU A O 1
ATOM 4196 N N . ARG A 1 526 ? 32.788 8.864 -5.532 1.00 89.88 526 ARG A N 1
ATOM 4197 C CA . ARG A 1 526 ? 33.317 9.165 -4.199 1.00 89.88 526 ARG A CA 1
ATOM 4198 C C . ARG A 1 526 ? 33.352 10.670 -3.935 1.00 89.88 526 ARG A C 1
ATOM 4200 O O . ARG A 1 526 ? 32.842 11.099 -2.909 1.00 89.88 526 ARG A O 1
ATOM 4207 N N . ASN A 1 527 ? 33.845 11.473 -4.878 1.00 87.00 527 ASN A N 1
ATOM 4208 C CA . ASN A 1 527 ? 33.855 12.933 -4.733 1.00 87.00 527 ASN A CA 1
ATOM 4209 C C . ASN A 1 527 ? 32.437 13.522 -4.587 1.00 87.00 527 ASN A C 1
ATOM 4211 O O . ASN A 1 527 ? 32.235 14.450 -3.806 1.00 87.00 527 ASN A O 1
ATOM 4215 N N . VAL A 1 528 ? 31.448 12.991 -5.319 1.00 85.75 528 VAL A N 1
ATOM 4216 C CA . VAL A 1 528 ? 30.036 13.409 -5.195 1.00 85.75 528 VAL A CA 1
ATOM 4217 C C . VAL A 1 528 ? 29.486 13.065 -3.809 1.00 85.75 528 VAL A C 1
ATOM 4219 O O . VAL A 1 528 ? 28.881 13.918 -3.159 1.00 85.75 528 VAL A O 1
ATOM 4222 N N . ILE A 1 529 ? 29.733 11.841 -3.342 1.00 86.56 529 ILE A N 1
ATOM 4223 C CA . ILE A 1 529 ? 29.265 11.328 -2.050 1.00 86.56 529 ILE A CA 1
ATOM 4224 C C . ILE A 1 529 ? 29.905 12.102 -0.893 1.00 86.56 529 ILE A C 1
ATOM 4226 O O . ILE A 1 529 ? 29.196 12.573 -0.009 1.00 86.56 529 ILE A O 1
ATOM 4230 N N . GLU A 1 530 ? 31.222 12.309 -0.919 1.00 86.31 530 GLU A N 1
ATOM 4231 C CA . GLU A 1 530 ? 31.942 13.102 0.086 1.00 86.31 530 GLU A CA 1
ATOM 4232 C C . GLU A 1 530 ? 31.482 14.565 0.084 1.00 86.31 530 GLU A C 1
ATOM 4234 O O . GLU A 1 530 ? 31.286 15.167 1.143 1.00 86.31 530 GLU A O 1
ATOM 4239 N N . GLY A 1 531 ? 31.240 15.134 -1.102 1.00 84.50 531 GLY A N 1
ATOM 4240 C CA . GLY A 1 531 ? 30.657 16.464 -1.250 1.00 84.50 531 GLY A CA 1
ATOM 4241 C C . GLY A 1 531 ? 29.284 16.576 -0.582 1.00 84.50 531 GLY A C 1
ATOM 4242 O O . GLY A 1 531 ? 29.049 17.521 0.177 1.00 84.50 531 GLY A O 1
ATOM 4243 N N . LYS A 1 532 ? 28.395 15.599 -0.811 1.00 83.31 532 LYS A N 1
ATOM 4244 C CA . LYS A 1 532 ? 27.063 15.543 -0.189 1.00 83.31 532 LYS A CA 1
ATOM 4245 C C . LYS A 1 532 ? 27.156 15.332 1.324 1.00 83.31 532 LYS A C 1
ATOM 4247 O O . LYS A 1 532 ? 26.530 16.085 2.065 1.00 83.31 532 LYS A O 1
ATOM 4252 N N . ALA A 1 533 ? 27.979 14.395 1.794 1.00 82.81 533 ALA A N 1
ATOM 4253 C CA . ALA A 1 533 ? 28.183 14.135 3.220 1.00 82.81 533 ALA A CA 1
ATOM 4254 C C . ALA A 1 533 ? 28.665 15.392 3.969 1.00 82.81 533 ALA A C 1
ATOM 4256 O O . ALA A 1 533 ? 28.129 15.751 5.017 1.00 82.81 533 ALA A O 1
ATOM 4257 N N . ASN A 1 534 ? 29.619 16.133 3.397 1.00 83.75 534 ASN A N 1
ATOM 4258 C CA . ASN A 1 534 ? 30.082 17.401 3.965 1.00 83.75 534 ASN A CA 1
ATOM 4259 C C . ASN A 1 534 ? 28.986 18.482 3.964 1.00 83.75 534 ASN A C 1
ATOM 4261 O O . ASN A 1 534 ? 28.877 19.265 4.913 1.00 83.75 534 ASN A O 1
ATOM 4265 N N . ALA A 1 535 ? 28.153 18.539 2.921 1.00 79.06 535 ALA A N 1
ATOM 4266 C CA . ALA A 1 535 ? 27.034 19.477 2.850 1.00 79.06 535 ALA A CA 1
ATOM 4267 C C . ALA A 1 535 ? 25.944 19.175 3.895 1.00 79.06 535 ALA A C 1
ATOM 4269 O O . ALA A 1 535 ? 25.389 20.112 4.469 1.00 79.06 535 ALA A O 1
ATOM 4270 N N . LEU A 1 536 ? 25.682 17.895 4.181 1.00 77.75 536 LEU A N 1
ATOM 4271 C CA . LEU A 1 536 ? 24.776 17.460 5.249 1.00 77.75 536 LEU A CA 1
ATOM 4272 C C . LEU A 1 536 ? 25.317 17.855 6.631 1.00 77.75 536 LEU A C 1
ATOM 4274 O O . LEU A 1 536 ? 24.624 18.531 7.389 1.00 77.75 536 LEU A O 1
ATOM 4278 N N . LYS A 1 537 ? 26.591 17.549 6.922 1.00 78.19 537 LYS A N 1
ATOM 4279 C CA . LYS A 1 537 ? 27.246 17.893 8.203 1.00 78.19 537 LYS A CA 1
ATOM 4280 C C . LYS A 1 537 ? 27.274 19.390 8.495 1.00 78.19 537 LYS A C 1
ATOM 4282 O O . LYS A 1 537 ? 27.187 19.807 9.643 1.00 78.19 537 LYS A O 1
ATOM 4287 N N . THR A 1 538 ? 27.408 20.209 7.455 1.00 76.88 538 THR A N 1
ATOM 4288 C CA . THR A 1 538 ? 27.450 21.674 7.577 1.00 76.88 538 THR A CA 1
ATOM 4289 C C . THR A 1 538 ? 26.067 22.332 7.532 1.00 76.88 538 THR A C 1
ATOM 4291 O O . THR A 1 538 ? 25.986 23.559 7.552 1.00 76.88 538 THR A O 1
ATOM 4294 N N . GLY A 1 539 ? 24.983 21.549 7.445 1.00 71.12 539 GLY A N 1
ATOM 4295 C CA . GLY A 1 539 ? 23.608 22.050 7.346 1.00 71.12 539 GLY A CA 1
ATOM 4296 C C . GLY A 1 539 ? 23.293 22.785 6.036 1.00 71.12 539 GLY A C 1
ATOM 4297 O O . GLY A 1 539 ? 22.260 23.443 5.933 1.00 71.12 539 GLY A O 1
ATOM 4298 N N . LYS A 1 540 ? 24.177 22.698 5.032 1.00 64.25 540 LYS A N 1
ATOM 4299 C CA . LYS A 1 540 ? 24.016 23.331 3.710 1.00 64.25 540 LYS A CA 1
ATOM 4300 C C . LYS A 1 540 ? 23.097 22.544 2.778 1.00 64.25 540 LYS A C 1
ATOM 4302 O O . LYS A 1 540 ? 22.612 23.103 1.801 1.00 64.25 540 LYS A O 1
ATOM 4307 N N . SER A 1 541 ? 22.888 21.262 3.060 1.00 62.34 541 SER A N 1
ATOM 4308 C CA . SER A 1 541 ? 21.973 20.379 2.338 1.00 62.34 541 SER A CA 1
ATOM 4309 C C . SER A 1 541 ? 21.035 19.699 3.326 1.00 62.34 541 SER A C 1
ATOM 4311 O O . SER A 1 541 ? 21.444 19.374 4.439 1.00 62.34 541 SER A O 1
ATOM 4313 N N . ARG A 1 542 ? 19.793 19.451 2.905 1.00 65.81 542 ARG A N 1
ATOM 4314 C CA . ARG A 1 542 ? 18.840 18.616 3.643 1.00 65.81 542 ARG A CA 1
ATOM 4315 C C . ARG A 1 542 ? 18.998 17.144 3.241 1.00 65.81 542 ARG A C 1
ATOM 4317 O O . ARG A 1 542 ? 19.678 16.837 2.257 1.00 65.81 542 ARG A O 1
ATOM 4324 N N . VAL A 1 543 ? 18.418 16.262 4.058 1.00 63.53 543 VAL A N 1
ATOM 4325 C CA . VAL A 1 543 ? 18.246 14.830 3.770 1.00 63.53 543 VAL A CA 1
ATOM 4326 C C . VAL A 1 543 ? 16.884 14.655 3.101 1.00 63.53 543 VAL A C 1
ATOM 4328 O O . VAL A 1 543 ? 15.891 14.350 3.753 1.00 63.53 543 VAL A O 1
ATOM 4331 N N . ASP A 1 544 ? 16.820 14.969 1.817 1.00 70.31 544 ASP A N 1
ATOM 4332 C CA . ASP A 1 544 ? 15.596 14.974 1.009 1.00 70.31 544 ASP A CA 1
ATOM 4333 C C . ASP A 1 544 ? 15.735 14.188 -0.305 1.00 70.31 544 ASP A C 1
ATOM 4335 O O . ASP A 1 544 ? 14.759 14.047 -1.038 1.00 70.31 544 ASP A O 1
ATOM 4339 N N . ASP A 1 545 ? 16.916 13.624 -0.572 1.00 76.31 545 ASP A N 1
ATOM 4340 C CA . ASP A 1 545 ? 17.212 12.793 -1.738 1.00 76.31 545 ASP A CA 1
ATOM 4341 C C . ASP A 1 545 ? 17.760 11.410 -1.347 1.00 76.31 545 ASP A C 1
ATOM 4343 O O . ASP A 1 545 ? 18.171 11.166 -0.207 1.00 76.31 545 ASP A O 1
ATOM 4347 N N . LEU A 1 546 ? 17.750 10.480 -2.309 1.00 82.25 546 LEU A N 1
ATOM 4348 C CA . LEU A 1 546 ? 18.161 9.087 -2.106 1.00 82.25 546 LEU A CA 1
ATOM 4349 C C . LEU A 1 546 ? 19.590 8.980 -1.555 1.00 82.25 546 LEU A C 1
ATOM 4351 O O . LEU A 1 546 ? 19.833 8.211 -0.627 1.00 82.25 546 LEU A O 1
ATOM 4355 N N . LEU A 1 547 ? 20.531 9.767 -2.082 1.00 84.56 547 LEU A N 1
ATOM 4356 C CA . LEU A 1 547 ? 21.908 9.779 -1.593 1.00 84.56 547 LEU A CA 1
ATOM 4357 C C . LEU A 1 547 ? 21.994 10.256 -0.136 1.00 84.56 547 LEU A C 1
ATOM 4359 O O . LEU A 1 547 ? 22.743 9.679 0.650 1.00 84.56 547 LEU A O 1
ATOM 4363 N N . GLY A 1 548 ? 21.232 11.283 0.241 1.00 83.50 548 GLY A N 1
ATOM 4364 C CA . GLY A 1 548 ? 21.148 11.747 1.620 1.00 83.50 548 GLY A CA 1
ATOM 4365 C C . GLY A 1 548 ? 20.612 10.673 2.565 1.00 83.50 548 GLY A C 1
ATOM 4366 O O . GLY A 1 548 ? 21.171 10.489 3.645 1.00 83.50 548 GLY A O 1
ATOM 4367 N N . LEU A 1 549 ? 19.580 9.934 2.146 1.00 83.62 549 LEU A N 1
ATOM 4368 C CA . LEU A 1 549 ? 19.007 8.829 2.922 1.00 83.62 549 LEU A CA 1
ATOM 4369 C C . LEU A 1 549 ? 20.003 7.672 3.096 1.00 83.62 549 LEU A C 1
ATOM 4371 O O . LEU A 1 549 ? 20.170 7.169 4.208 1.00 83.62 549 LEU A O 1
ATOM 4375 N N . LEU A 1 550 ? 20.712 7.289 2.026 1.00 83.12 550 LEU A N 1
ATOM 4376 C CA . LEU A 1 550 ? 21.762 6.265 2.082 1.00 83.12 550 LEU A CA 1
ATOM 4377 C C . LEU A 1 550 ? 22.894 6.678 3.034 1.00 83.12 550 LEU A C 1
ATOM 4379 O O . LEU A 1 550 ? 23.335 5.877 3.853 1.00 83.12 550 LEU A O 1
ATOM 4383 N N . LEU A 1 551 ? 23.323 7.942 2.978 1.00 82.50 551 LEU A N 1
ATOM 4384 C CA . LEU A 1 551 ? 24.356 8.482 3.866 1.00 82.50 551 LEU A CA 1
ATOM 4385 C C . LEU A 1 551 ? 23.911 8.538 5.333 1.00 82.50 551 LEU A C 1
ATOM 4387 O O . LEU A 1 551 ? 24.698 8.207 6.216 1.00 82.50 551 LEU A O 1
ATOM 4391 N N . GLN A 1 552 ? 22.659 8.909 5.604 1.00 79.81 552 GLN A N 1
ATOM 4392 C CA . GLN A 1 552 ? 22.113 8.908 6.962 1.00 79.81 552 GLN A CA 1
ATOM 4393 C C . GLN A 1 552 ? 22.086 7.493 7.557 1.00 79.81 552 GLN A C 1
ATOM 4395 O O . GLN A 1 552 ? 22.422 7.302 8.728 1.00 79.81 552 GLN A O 1
ATOM 4400 N N . TYR A 1 553 ? 21.727 6.494 6.746 1.00 74.62 553 TYR A N 1
ATOM 4401 C CA . TYR A 1 553 ? 21.770 5.091 7.150 1.00 74.62 553 TYR A CA 1
ATOM 4402 C C . TYR A 1 553 ? 23.203 4.625 7.465 1.00 74.62 553 TYR A C 1
ATOM 4404 O O . TYR A 1 553 ? 23.407 3.900 8.435 1.00 74.62 553 TYR A O 1
ATOM 4412 N N . CYS A 1 554 ? 24.207 5.104 6.718 1.00 73.25 554 CYS A N 1
ATOM 4413 C CA . CYS A 1 554 ? 25.621 4.850 7.019 1.00 73.25 554 CYS A CA 1
ATOM 4414 C C . CYS A 1 554 ? 26.100 5.489 8.339 1.00 73.25 554 CYS A C 1
ATOM 4416 O O . CYS A 1 554 ? 26.980 4.933 8.996 1.00 73.25 554 CYS A O 1
ATOM 4418 N N . GLU A 1 555 ? 25.585 6.664 8.725 1.00 66.25 555 GLU A N 1
ATOM 4419 C CA . GLU A 1 555 ? 26.061 7.402 9.909 1.00 66.25 555 GLU A CA 1
ATOM 4420 C C . GLU A 1 555 ? 25.451 6.902 11.232 1.00 66.25 555 GLU A C 1
ATOM 4422 O O . GLU A 1 555 ? 26.175 6.800 12.224 1.00 66.25 555 GLU A O 1
ATOM 4427 N N . ASN A 1 556 ? 24.167 6.525 11.248 1.00 56.50 556 ASN A N 1
ATOM 4428 C CA . ASN A 1 556 ? 23.438 6.154 12.472 1.00 56.50 556 ASN A CA 1
ATOM 4429 C C . ASN A 1 556 ? 23.956 4.879 13.178 1.00 56.50 556 ASN A C 1
ATOM 4431 O O . ASN A 1 556 ? 23.716 4.710 14.372 1.00 56.50 556 ASN A O 1
ATOM 4435 N N . GLU A 1 557 ? 24.677 3.984 12.494 1.00 53.53 557 GLU A N 1
ATOM 4436 C CA . GLU A 1 557 ? 25.229 2.769 13.121 1.00 53.53 557 GLU A CA 1
ATOM 4437 C C . GLU A 1 557 ? 26.597 2.973 13.788 1.00 53.53 557 GLU A C 1
ATOM 4439 O O . GLU A 1 557 ? 26.942 2.215 14.695 1.00 53.53 557 GLU A O 1
ATOM 4444 N N . ASN A 1 558 ? 27.366 4.007 13.419 1.00 50.09 558 ASN A N 1
ATOM 4445 C CA . ASN A 1 558 ? 28.698 4.232 14.001 1.00 50.09 558 ASN A CA 1
ATOM 4446 C C . ASN A 1 558 ? 28.653 4.596 15.502 1.00 50.09 558 ASN A C 1
ATOM 4448 O O . ASN A 1 558 ? 29.680 4.511 16.178 1.00 50.09 558 ASN A O 1
ATOM 4452 N N . GLU A 1 559 ? 27.481 4.957 16.038 1.00 49.50 559 GLU A N 1
ATOM 4453 C CA . GLU A 1 559 ? 27.269 5.276 17.458 1.00 49.50 559 GLU A CA 1
ATOM 4454 C C . GLU A 1 559 ? 26.695 4.107 18.290 1.00 49.50 559 GLU A C 1
ATOM 4456 O O . GLU A 1 559 ? 26.710 4.171 19.521 1.00 49.50 559 GLU A O 1
ATOM 4461 N N . SER A 1 560 ? 26.242 3.007 17.668 1.00 44.47 560 SER A N 1
ATOM 4462 C CA . SER A 1 560 ? 25.630 1.870 18.378 1.00 44.47 560 SER A CA 1
ATOM 4463 C C . SER A 1 560 ? 26.510 0.612 18.320 1.00 44.47 560 SER A C 1
ATOM 4465 O O . SER A 1 560 ? 26.872 0.106 17.265 1.00 44.47 560 SER A O 1
ATOM 4467 N N . SER A 1 561 ? 26.894 0.085 19.484 1.00 44.88 561 SER A N 1
ATOM 4468 C CA . SER A 1 561 ? 27.886 -0.994 19.657 1.00 44.88 561 SER A CA 1
ATOM 4469 C C . SER A 1 561 ? 27.356 -2.416 19.386 1.00 44.88 561 SER A C 1
ATOM 4471 O O . SER A 1 561 ? 27.864 -3.398 19.931 1.00 44.88 561 SER A O 1
ATOM 4473 N N . THR A 1 562 ? 26.368 -2.559 18.504 1.00 43.69 562 THR A N 1
ATOM 4474 C CA . THR A 1 562 ? 25.824 -3.850 18.058 1.00 43.69 562 THR A CA 1
ATOM 4475 C C . THR A 1 562 ? 26.045 -4.009 16.559 1.00 43.69 562 THR A C 1
ATOM 4477 O O . THR A 1 562 ? 25.390 -3.364 15.758 1.00 43.69 562 THR A O 1
ATOM 4480 N N . LYS A 1 563 ? 26.987 -4.881 16.175 1.00 49.59 563 LYS A N 1
ATOM 4481 C CA . LYS A 1 563 ? 27.273 -5.230 14.775 1.00 49.59 563 LYS A CA 1
ATOM 4482 C C . LYS A 1 563 ? 26.044 -5.863 14.099 1.00 49.59 563 LYS A C 1
ATOM 4484 O O . LYS A 1 563 ? 25.840 -7.068 14.261 1.00 49.59 563 LYS A O 1
ATOM 4489 N N . SER A 1 564 ? 25.303 -5.106 13.286 1.00 43.94 564 SER A N 1
ATOM 4490 C CA . SER A 1 564 ? 24.400 -5.660 12.267 1.00 43.94 564 SER A CA 1
ATOM 4491 C C . SER A 1 564 ? 24.166 -4.729 11.060 1.00 43.94 564 SER A C 1
ATOM 4493 O O . SER A 1 564 ? 23.238 -3.944 11.061 1.00 43.94 564 SER A O 1
ATOM 4495 N N . ILE A 1 565 ? 24.914 -4.967 9.973 1.00 58.16 565 ILE A N 1
ATOM 4496 C CA . ILE A 1 565 ? 24.541 -4.701 8.561 1.00 58.16 565 ILE A CA 1
ATOM 4497 C C . ILE A 1 565 ? 24.172 -3.238 8.195 1.00 58.16 565 ILE A C 1
ATOM 4499 O O . ILE A 1 565 ? 23.166 -2.996 7.537 1.00 58.16 565 ILE A O 1
ATOM 4503 N N . GLY A 1 566 ? 25.016 -2.259 8.525 1.00 58.34 566 GLY A N 1
ATOM 4504 C CA . GLY A 1 566 ? 25.053 -0.975 7.808 1.00 58.34 566 GLY A CA 1
ATOM 4505 C C . GLY A 1 566 ? 25.746 -1.074 6.434 1.00 58.34 566 GLY A C 1
ATOM 4506 O O . GLY A 1 566 ? 26.671 -1.870 6.261 1.00 58.34 566 GLY A O 1
ATOM 4507 N N . LEU A 1 567 ? 25.324 -0.254 5.460 1.00 72.50 567 LEU A N 1
ATOM 4508 C CA . LEU A 1 567 ? 25.997 -0.116 4.156 1.00 72.50 567 LEU A CA 1
ATOM 4509 C C . LEU A 1 567 ? 27.347 0.603 4.317 1.00 72.50 567 LEU A C 1
ATOM 4511 O O . LEU A 1 567 ? 27.435 1.654 4.954 1.00 72.50 567 LEU A O 1
ATOM 4515 N N . THR A 1 568 ? 28.399 0.078 3.698 1.00 84.50 568 THR A N 1
ATOM 4516 C CA . THR A 1 568 ? 29.694 0.762 3.553 1.00 84.50 568 THR A CA 1
ATOM 4517 C C . THR A 1 568 ? 29.624 1.853 2.480 1.00 84.50 568 THR A C 1
ATOM 4519 O O . THR A 1 568 ? 28.808 1.785 1.563 1.00 84.50 568 THR A O 1
ATOM 4522 N N . ILE A 1 569 ? 30.514 2.852 2.534 1.00 83.44 569 ILE A N 1
ATOM 4523 C CA . ILE A 1 569 ? 30.605 3.888 1.483 1.00 83.44 569 ILE A CA 1
ATOM 4524 C C . ILE A 1 569 ? 30.873 3.261 0.108 1.00 83.44 569 ILE A C 1
ATOM 4526 O O . ILE A 1 569 ? 30.383 3.736 -0.913 1.00 83.44 569 ILE A O 1
ATOM 4530 N N . GLU A 1 570 ? 31.633 2.176 0.077 1.00 86.56 570 GLU A N 1
ATOM 4531 C CA . GLU A 1 570 ? 31.941 1.399 -1.113 1.00 86.56 570 GLU A CA 1
ATOM 4532 C C . GLU A 1 570 ? 30.682 0.742 -1.684 1.00 86.56 570 GLU A C 1
ATOM 4534 O O . GLU A 1 570 ? 30.463 0.830 -2.889 1.00 86.56 570 GLU A O 1
ATOM 4539 N N . GLU A 1 571 ? 29.822 0.165 -0.843 1.00 86.94 571 GLU A N 1
ATOM 4540 C CA . GLU A 1 571 ? 28.516 -0.350 -1.272 1.00 86.94 571 GLU A CA 1
ATOM 4541 C C . GLU A 1 571 ? 27.596 0.782 -1.748 1.00 86.94 571 GLU A C 1
ATOM 4543 O O . GLU A 1 571 ? 26.984 0.651 -2.804 1.00 86.94 571 GLU A O 1
ATOM 4548 N N . VAL A 1 572 ? 27.577 1.937 -1.069 1.00 87.62 572 VAL A N 1
ATOM 4549 C CA . VAL A 1 572 ? 26.833 3.126 -1.534 1.00 87.62 572 VAL A CA 1
ATOM 4550 C C . VAL A 1 572 ? 27.314 3.576 -2.915 1.00 87.62 572 VAL A C 1
ATOM 4552 O O . VAL A 1 572 ? 26.487 3.900 -3.763 1.00 87.62 572 VAL A O 1
ATOM 4555 N N . ILE A 1 573 ? 28.625 3.574 -3.189 1.00 88.12 573 ILE A N 1
ATOM 4556 C CA . ILE A 1 573 ? 29.162 3.889 -4.523 1.00 88.12 573 ILE A CA 1
ATOM 4557 C C . ILE A 1 573 ? 28.616 2.916 -5.574 1.00 88.12 573 ILE A C 1
ATOM 4559 O O . ILE A 1 573 ? 28.231 3.359 -6.659 1.00 88.12 573 ILE A O 1
ATOM 4563 N N . GLU A 1 574 ? 28.593 1.614 -5.286 1.00 89.31 574 GLU A N 1
ATOM 4564 C CA . GLU A 1 574 ? 28.080 0.612 -6.227 1.00 89.31 574 GLU A CA 1
ATOM 4565 C C . GLU A 1 574 ? 26.567 0.764 -6.460 1.00 89.31 574 GLU A C 1
ATOM 4567 O O . GLU A 1 574 ? 26.131 0.747 -7.612 1.00 89.31 574 GLU A O 1
ATOM 4572 N N . GLU A 1 575 ? 25.779 1.038 -5.417 1.00 89.00 575 GLU A N 1
ATOM 4573 C CA . GLU A 1 575 ? 24.348 1.347 -5.550 1.00 89.00 575 GLU A CA 1
ATOM 4574 C C . GLU A 1 575 ? 24.117 2.628 -6.365 1.00 89.00 575 GLU A C 1
ATOM 4576 O O . GLU A 1 575 ? 23.288 2.663 -7.274 1.00 89.00 575 GLU A O 1
ATOM 4581 N N . CYS A 1 576 ? 24.916 3.676 -6.134 1.00 88.31 576 CYS A N 1
ATOM 4582 C CA . CYS A 1 576 ? 24.854 4.906 -6.924 1.00 88.31 576 CYS A CA 1
ATOM 4583 C C . CYS A 1 576 ? 25.112 4.630 -8.412 1.00 88.31 576 CYS A C 1
ATOM 4585 O O . CYS A 1 576 ? 24.420 5.192 -9.263 1.00 88.31 576 CYS A O 1
ATOM 4587 N N . LYS A 1 577 ? 26.076 3.754 -8.750 1.00 88.81 577 LYS A N 1
ATOM 4588 C CA . LYS A 1 577 ? 26.311 3.354 -10.149 1.00 88.81 577 LYS A CA 1
ATOM 4589 C C . LYS A 1 577 ? 25.068 2.712 -10.756 1.00 88.81 577 LYS A C 1
ATOM 4591 O O . LYS A 1 577 ? 24.720 3.046 -11.887 1.00 88.81 577 LYS A O 1
ATOM 4596 N N . ALA A 1 578 ? 24.420 1.818 -10.010 1.00 88.81 578 ALA A N 1
ATOM 4597 C CA . ALA A 1 578 ? 23.222 1.122 -10.455 1.00 88.81 578 ALA A CA 1
ATOM 4598 C C . ALA A 1 578 ? 22.050 2.090 -10.677 1.00 88.81 578 ALA A C 1
ATOM 4600 O O . ALA A 1 578 ? 21.445 2.059 -11.748 1.00 88.81 578 ALA A O 1
ATOM 4601 N N . PHE A 1 579 ? 21.769 2.990 -9.728 1.00 88.88 579 PHE A N 1
ATOM 4602 C CA . PHE A 1 579 ? 20.668 3.954 -9.845 1.00 88.88 579 PHE A CA 1
ATOM 4603 C C . PHE A 1 579 ? 20.858 4.947 -10.991 1.00 88.88 579 PHE A C 1
ATOM 4605 O O . PHE A 1 579 ? 19.907 5.198 -11.732 1.00 88.88 579 PHE A O 1
ATOM 4612 N N . TYR A 1 580 ? 22.075 5.472 -11.175 1.00 86.44 580 TYR A N 1
ATOM 4613 C CA . TYR A 1 580 ? 22.376 6.369 -12.292 1.00 86.44 580 TYR A CA 1
ATOM 4614 C C . TYR A 1 580 ? 22.076 5.709 -13.637 1.00 86.44 580 TYR A C 1
ATOM 4616 O O . TYR A 1 580 ? 21.375 6.284 -14.469 1.00 86.44 580 TYR A O 1
ATOM 4624 N N . LEU A 1 581 ? 22.562 4.484 -13.823 1.00 85.38 581 LEU A N 1
ATOM 4625 C CA . LEU A 1 581 ? 22.353 3.750 -15.058 1.00 85.38 581 LEU A CA 1
ATOM 4626 C C . LEU A 1 581 ? 20.879 3.389 -15.272 1.00 85.38 581 LEU A C 1
ATOM 4628 O O . LEU A 1 581 ? 20.320 3.653 -16.338 1.00 85.38 581 LEU A O 1
ATOM 4632 N N . ALA A 1 582 ? 20.264 2.763 -14.266 1.00 88.00 582 ALA A N 1
ATOM 4633 C CA . ALA A 1 582 ? 18.917 2.220 -14.369 1.00 88.00 582 ALA A CA 1
ATOM 4634 C C . ALA A 1 582 ? 17.880 3.324 -14.599 1.00 88.00 582 ALA A C 1
ATOM 4636 O O . ALA A 1 582 ? 17.027 3.168 -15.471 1.00 88.00 582 ALA A O 1
ATOM 4637 N N . GLY A 1 583 ? 17.978 4.438 -13.865 1.00 86.50 583 GLY A N 1
ATOM 4638 C CA . GLY A 1 583 ? 17.047 5.561 -13.983 1.00 86.50 583 GLY A CA 1
ATOM 4639 C C . GLY A 1 583 ? 17.178 6.324 -15.302 1.00 86.50 583 GLY A C 1
ATOM 4640 O O . GLY A 1 583 ? 16.175 6.751 -15.861 1.00 86.50 583 GLY A O 1
ATOM 4641 N N . GLN A 1 584 ? 18.393 6.458 -15.843 1.00 89.81 584 GLN A N 1
ATOM 4642 C CA . GLN A 1 584 ? 18.601 7.200 -17.086 1.00 89.81 584 GLN A CA 1
ATOM 4643 C C . GLN A 1 584 ? 18.177 6.397 -18.324 1.00 89.81 584 GLN A C 1
ATOM 4645 O O . GLN A 1 584 ? 17.320 6.836 -19.096 1.00 89.81 584 GLN A O 1
ATOM 4650 N N . GLU A 1 585 ? 18.846 5.267 -18.570 1.00 89.38 585 GLU A N 1
ATOM 4651 C CA . GLU A 1 585 ? 18.813 4.602 -19.878 1.00 89.38 585 GLU A CA 1
ATOM 4652 C C . GLU A 1 585 ? 17.420 4.013 -20.156 1.00 89.38 585 GLU A C 1
ATOM 4654 O O . GLU A 1 585 ? 16.882 4.183 -21.253 1.00 89.38 585 GLU A O 1
ATOM 4659 N N . THR A 1 586 ? 16.776 3.412 -19.148 1.00 93.12 586 THR A N 1
ATOM 4660 C CA . THR A 1 586 ? 15.464 2.762 -19.316 1.00 93.12 586 THR A CA 1
ATOM 4661 C C . THR A 1 586 ? 14.340 3.757 -19.613 1.00 93.12 586 THR A C 1
ATOM 4663 O O . THR A 1 586 ? 13.627 3.581 -20.603 1.00 93.12 586 THR A O 1
ATOM 4666 N N . THR A 1 587 ? 14.215 4.838 -18.833 1.00 94.81 587 THR A N 1
ATOM 4667 C CA . THR A 1 587 ? 13.204 5.878 -19.079 1.00 94.81 587 THR A CA 1
ATOM 4668 C C . THR A 1 587 ? 13.462 6.594 -20.408 1.00 94.81 587 THR A C 1
ATOM 4670 O O . THR A 1 587 ? 12.516 6.893 -21.137 1.00 94.81 587 THR A O 1
ATOM 4673 N N . SER A 1 588 ? 14.731 6.824 -20.781 1.00 95.25 588 SER A N 1
ATOM 4674 C CA . SER A 1 588 ? 15.060 7.484 -22.056 1.00 95.25 588 SER A CA 1
ATOM 4675 C C . SER A 1 588 ? 14.604 6.662 -23.263 1.00 95.25 588 SER A C 1
ATOM 4677 O O . SER A 1 588 ? 14.093 7.219 -24.239 1.00 95.25 588 SER A O 1
ATOM 4679 N N . SER A 1 589 ? 14.719 5.333 -23.160 1.00 95.50 589 SER A N 1
ATOM 4680 C CA . SER A 1 589 ? 14.233 4.398 -24.168 1.00 95.50 589 SER A CA 1
ATOM 4681 C C . SER A 1 589 ? 12.716 4.446 -24.289 1.00 95.50 589 SER A C 1
ATOM 4683 O O . SER A 1 589 ? 12.200 4.662 -25.386 1.00 95.50 589 SER A O 1
ATOM 4685 N N . LEU A 1 590 ? 12.008 4.361 -23.158 1.00 97.19 590 LEU A N 1
ATOM 4686 C CA . LEU A 1 590 ? 10.548 4.455 -23.114 1.00 97.19 590 LEU A CA 1
ATOM 4687 C C . LEU A 1 590 ? 10.038 5.750 -23.761 1.00 97.19 590 LEU A C 1
ATOM 4689 O O . LEU A 1 590 ? 9.166 5.707 -24.628 1.00 97.19 590 LEU A O 1
ATOM 4693 N N . LEU A 1 591 ? 10.595 6.901 -23.377 1.00 97.12 591 LEU A N 1
ATOM 4694 C CA . LEU A 1 591 ? 10.195 8.196 -23.932 1.00 97.12 591 LEU A CA 1
ATOM 4695 C C . LEU A 1 591 ? 10.477 8.295 -25.430 1.00 97.12 591 LEU A C 1
ATOM 4697 O O . LEU A 1 591 ? 9.627 8.772 -26.183 1.00 97.12 591 LEU A O 1
ATOM 4701 N N . THR A 1 592 ? 11.633 7.801 -25.876 1.00 97.19 592 THR A N 1
ATOM 4702 C CA . THR A 1 592 ? 11.983 7.860 -27.295 1.00 97.19 592 THR A CA 1
ATOM 4703 C C . THR A 1 592 ? 11.051 7.001 -28.138 1.00 97.19 592 THR A C 1
ATOM 4705 O O . THR A 1 592 ? 10.489 7.501 -29.111 1.00 97.19 592 THR A O 1
ATOM 4708 N N . TRP A 1 593 ? 10.834 5.739 -27.756 1.00 97.56 593 TRP A N 1
ATOM 4709 C CA . TRP A 1 593 ? 9.898 4.871 -28.469 1.00 97.56 593 TRP A CA 1
ATOM 4710 C C . TRP A 1 593 ? 8.475 5.418 -28.425 1.00 97.56 593 TRP A C 1
ATOM 4712 O O . TRP A 1 593 ? 7.768 5.337 -29.425 1.00 97.56 593 TRP A O 1
ATOM 4722 N N . THR A 1 594 ? 8.081 6.073 -27.329 1.00 96.94 594 THR A N 1
ATOM 4723 C CA . THR A 1 594 ? 6.770 6.727 -27.255 1.00 96.94 594 THR A CA 1
ATOM 4724 C C . THR A 1 594 ? 6.637 7.834 -28.294 1.00 96.94 594 THR A C 1
ATOM 4726 O O . THR A 1 594 ? 5.649 7.859 -29.022 1.00 96.94 594 THR A O 1
ATOM 4729 N N . VAL A 1 595 ? 7.625 8.726 -28.422 1.00 95.94 595 VAL A N 1
ATOM 4730 C CA . VAL A 1 595 ? 7.581 9.797 -29.433 1.00 95.94 595 VAL A CA 1
ATOM 4731 C C . VAL A 1 595 ? 7.626 9.236 -30.854 1.00 95.94 595 VAL A C 1
ATOM 4733 O O . VAL A 1 595 ? 6.876 9.704 -31.705 1.00 95.94 595 VAL A O 1
ATOM 4736 N N . VAL A 1 596 ? 8.452 8.219 -31.112 1.00 96.38 596 VAL A N 1
ATOM 4737 C CA . VAL A 1 596 ? 8.518 7.544 -32.419 1.00 96.38 596 VAL A CA 1
ATOM 4738 C C . VAL A 1 596 ? 7.151 6.980 -32.809 1.00 96.38 596 VAL A C 1
ATOM 4740 O O . VAL A 1 596 ? 6.667 7.240 -33.907 1.00 96.38 596 VAL A O 1
ATOM 4743 N N . VAL A 1 597 ? 6.502 6.252 -31.900 1.00 95.38 597 VAL A N 1
ATOM 4744 C CA . VAL A 1 597 ? 5.194 5.638 -32.151 1.00 95.38 597 VAL A CA 1
ATOM 4745 C C . VAL A 1 597 ? 4.100 6.703 -32.284 1.00 95.38 597 VAL A C 1
ATOM 4747 O O . VAL A 1 597 ? 3.268 6.630 -33.182 1.00 95.38 597 VAL A O 1
ATOM 4750 N N . LEU A 1 598 ? 4.124 7.760 -31.474 1.00 95.06 598 LEU A N 1
ATOM 4751 C CA . LEU A 1 598 ? 3.192 8.881 -31.632 1.00 95.06 598 LEU A CA 1
ATOM 4752 C C . LEU A 1 598 ? 3.380 9.625 -32.964 1.00 95.06 598 LEU A C 1
ATOM 4754 O O . LEU A 1 598 ? 2.398 10.060 -33.564 1.00 95.06 598 LEU A O 1
ATOM 4758 N N . ALA A 1 599 ? 4.612 9.735 -33.464 1.00 94.56 599 ALA A N 1
ATOM 4759 C CA . ALA A 1 599 ? 4.898 10.293 -34.784 1.00 94.56 599 ALA A CA 1
ATOM 4760 C C . ALA A 1 599 ? 4.416 9.383 -35.930 1.00 94.56 599 ALA A C 1
ATOM 4762 O O . ALA A 1 599 ? 4.043 9.886 -36.988 1.00 94.56 599 ALA A O 1
ATOM 4763 N N . MET A 1 600 ? 4.395 8.060 -35.719 1.00 92.75 600 MET A N 1
ATOM 4764 C CA . MET A 1 600 ? 3.791 7.079 -36.636 1.00 92.75 600 MET A CA 1
ATOM 4765 C C . MET A 1 600 ? 2.258 7.115 -36.615 1.00 92.75 600 MET A C 1
ATOM 4767 O O . MET A 1 600 ? 1.627 6.790 -37.619 1.00 92.75 600 MET A O 1
ATOM 4771 N N . HIS A 1 601 ? 1.658 7.527 -35.494 1.00 93.19 601 HIS A N 1
ATOM 4772 C CA . HIS A 1 601 ? 0.211 7.530 -35.282 1.00 93.19 601 HIS A CA 1
ATOM 4773 C C . HIS A 1 601 ? -0.316 8.907 -34.822 1.00 93.19 601 HIS A C 1
ATOM 4775 O O . HIS A 1 601 ? -0.679 9.066 -33.652 1.00 93.19 601 HIS A O 1
ATOM 4781 N N . PRO A 1 602 ? -0.415 9.907 -35.722 1.00 87.81 602 PRO A N 1
ATOM 4782 C CA . PRO A 1 602 ? -0.828 11.270 -35.372 1.00 87.81 602 PRO A CA 1
ATOM 4783 C C . PRO A 1 602 ? -2.177 11.373 -34.644 1.00 87.81 602 PRO A C 1
ATOM 4785 O O . PRO A 1 602 ? -2.308 12.181 -33.728 1.00 87.81 602 PRO A O 1
ATOM 4788 N N . ASP A 1 603 ? -3.149 10.509 -34.962 1.00 87.31 603 ASP A N 1
ATOM 4789 C CA . ASP A 1 603 ? -4.460 10.464 -34.286 1.00 87.31 603 ASP A CA 1
ATOM 4790 C C . ASP A 1 603 ? -4.345 10.246 -32.771 1.00 87.31 603 ASP A C 1
ATOM 4792 O O . ASP A 1 603 ? -5.194 10.687 -31.988 1.00 87.31 603 ASP A O 1
ATOM 4796 N N . TRP A 1 604 ? -3.288 9.552 -32.346 1.00 87.88 604 TRP A N 1
ATOM 4797 C CA . TRP A 1 604 ? -3.012 9.306 -30.941 1.00 87.88 604 TRP A CA 1
ATOM 4798 C C . TRP A 1 604 ? -2.332 10.488 -30.255 1.00 87.88 604 TRP A C 1
ATOM 4800 O O . TRP A 1 604 ? -2.421 10.552 -29.038 1.00 87.88 604 TRP A O 1
ATOM 4810 N N . GLN A 1 605 ? -1.733 11.453 -30.963 1.00 83.88 605 GLN A N 1
ATOM 4811 C CA . GLN A 1 605 ? -1.109 12.628 -30.329 1.00 83.88 605 GLN A CA 1
ATOM 4812 C C . GLN A 1 605 ? -2.136 13.520 -29.621 1.00 83.88 605 GLN A C 1
ATOM 4814 O O . GLN A 1 605 ? -1.889 13.978 -28.504 1.00 83.88 605 GLN A O 1
ATOM 4819 N N . GLU A 1 606 ? -3.319 13.701 -30.213 1.00 77.81 606 GLU A N 1
ATOM 4820 C CA . GLU A 1 606 ? -4.397 14.481 -29.592 1.00 77.81 606 GLU A CA 1
ATOM 4821 C C . GLU A 1 606 ? -5.052 13.731 -28.425 1.00 77.81 606 GLU A C 1
ATOM 4823 O O . GLU A 1 606 ? -5.296 14.304 -27.361 1.00 77.81 606 GLU A O 1
ATOM 4828 N N . LYS A 1 607 ? -5.263 12.416 -28.578 1.00 77.00 607 LYS A N 1
ATOM 4829 C CA . LYS A 1 607 ? -5.803 11.553 -27.511 1.00 77.00 607 LYS A CA 1
ATOM 4830 C C . LYS A 1 607 ? -4.814 11.357 -26.363 1.00 77.00 607 LYS A C 1
ATOM 4832 O O . LYS A 1 607 ? -5.218 11.226 -25.207 1.00 77.00 607 LYS A O 1
ATOM 4837 N N . ALA A 1 608 ? -3.513 11.404 -26.654 1.00 73.94 608 ALA A N 1
ATOM 4838 C CA . ALA A 1 608 ? -2.451 11.201 -25.679 1.00 73.94 608 ALA A CA 1
ATOM 4839 C C . ALA A 1 608 ? -2.527 12.171 -24.508 1.00 73.94 608 ALA A C 1
ATOM 4841 O O . ALA A 1 608 ? -2.178 11.793 -23.395 1.00 73.94 608 ALA A O 1
ATOM 4842 N N . ARG A 1 609 ? -3.050 13.383 -24.723 1.00 63.00 609 ARG A N 1
ATOM 4843 C CA . ARG A 1 609 ? -3.237 14.387 -23.667 1.00 63.00 609 ARG A CA 1
ATOM 4844 C C . ARG A 1 609 ? -4.159 13.912 -22.536 1.00 63.00 609 ARG A C 1
ATOM 4846 O O . ARG A 1 609 ? -4.025 14.398 -21.418 1.00 63.00 609 ARG A O 1
ATOM 4853 N N . GLN A 1 610 ? -5.063 12.970 -22.808 1.00 64.69 610 GLN A N 1
ATOM 4854 C CA . GLN A 1 610 ? -6.004 12.408 -21.829 1.00 64.69 610 GLN A CA 1
ATOM 4855 C C . GLN A 1 610 ? -5.649 10.966 -21.425 1.00 64.69 610 GLN A C 1
ATOM 4857 O O . GLN A 1 610 ? -6.022 10.524 -20.342 1.00 64.69 610 GLN A O 1
ATOM 4862 N N . GLU A 1 611 ? -4.887 10.246 -22.255 1.00 77.38 611 GLU A N 1
ATOM 4863 C CA . GLU A 1 611 ? -4.692 8.791 -22.144 1.00 77.38 611 GLU A CA 1
ATOM 4864 C C . GLU A 1 611 ? -3.215 8.355 -21.994 1.00 77.38 611 GLU A C 1
ATOM 4866 O O . GLU A 1 611 ? -2.850 7.226 -22.329 1.00 77.38 611 GLU A O 1
ATOM 4871 N N . VAL A 1 612 ? -2.348 9.224 -21.450 1.00 80.75 612 VAL A N 1
ATOM 4872 C CA . VAL A 1 612 ? -0.882 9.015 -21.339 1.00 80.75 612 VAL A CA 1
ATOM 4873 C C . VAL A 1 612 ? -0.496 7.631 -20.790 1.00 80.75 612 VAL A C 1
ATOM 4875 O O . VAL A 1 612 ? 0.430 7.000 -21.293 1.00 80.75 612 VAL A O 1
ATOM 4878 N N . THR A 1 613 ? -1.199 7.130 -19.769 1.00 79.44 613 THR A N 1
ATOM 4879 C CA . THR A 1 613 ? -0.870 5.838 -19.137 1.00 79.44 613 THR A CA 1
ATOM 4880 C C . THR A 1 613 ? -1.032 4.658 -20.099 1.00 79.44 613 THR A C 1
ATOM 4882 O O . THR A 1 613 ? -0.158 3.797 -20.147 1.00 79.44 613 THR A O 1
ATOM 4885 N N . MET A 1 614 ? -2.119 4.622 -20.875 1.00 87.38 614 MET A N 1
ATOM 4886 C CA . MET A 1 614 ? -2.395 3.517 -21.799 1.00 87.38 614 MET A CA 1
ATOM 4887 C C . MET A 1 614 ? -1.391 3.489 -22.951 1.00 87.38 614 MET A C 1
ATOM 4889 O O . MET A 1 614 ? -0.941 2.421 -23.358 1.00 87.38 614 MET A O 1
ATOM 4893 N N . ILE A 1 615 ? -0.982 4.669 -23.425 1.00 92.81 615 ILE A N 1
ATOM 4894 C CA . ILE A 1 615 ? 0.068 4.807 -24.438 1.00 92.81 615 ILE A CA 1
ATOM 4895 C C . ILE A 1 615 ? 1.389 4.259 -23.915 1.00 92.81 615 ILE A C 1
ATOM 4897 O O . ILE A 1 615 ? 2.011 3.442 -24.583 1.00 92.81 615 ILE A O 1
ATOM 4901 N N . LEU A 1 616 ? 1.798 4.664 -22.710 1.00 93.25 616 LEU A N 1
ATOM 4902 C CA . LEU A 1 616 ? 3.040 4.182 -22.111 1.00 93.25 616 LEU A CA 1
ATOM 4903 C C . LEU A 1 616 ? 3.037 2.661 -21.921 1.00 93.25 616 LEU A C 1
ATOM 4905 O O . LEU A 1 616 ? 4.065 2.030 -22.139 1.00 93.25 616 LEU A O 1
ATOM 4909 N N . TYR A 1 617 ? 1.906 2.059 -21.548 1.00 93.50 617 TYR A N 1
ATOM 4910 C CA . TYR A 1 617 ? 1.801 0.602 -21.423 1.00 93.50 617 TYR A CA 1
ATOM 4911 C C . TYR A 1 617 ? 1.910 -0.117 -22.766 1.00 93.50 617 TYR A C 1
ATOM 4913 O O . TYR A 1 617 ? 2.638 -1.102 -22.860 1.00 93.50 617 TYR A O 1
ATOM 4921 N N . GLU A 1 618 ? 1.272 0.399 -23.815 1.00 96.25 618 GLU A N 1
ATOM 4922 C CA . GLU A 1 618 ? 1.389 -0.195 -25.150 1.00 96.25 618 GLU A CA 1
ATOM 4923 C C . GLU A 1 618 ? 2.787 -0.015 -25.746 1.00 96.25 618 GLU A C 1
ATOM 4925 O O . GLU A 1 618 ? 3.318 -0.934 -26.366 1.00 96.25 618 GLU A O 1
ATOM 4930 N N . VAL A 1 619 ? 3.450 1.113 -25.476 1.00 97.19 619 VAL A N 1
ATOM 4931 C CA . VAL A 1 619 ? 4.862 1.295 -25.837 1.00 97.19 619 VAL A CA 1
ATOM 4932 C C . VAL A 1 619 ? 5.756 0.345 -25.044 1.00 97.19 619 VAL A C 1
ATOM 4934 O O . VAL A 1 619 ? 6.651 -0.253 -25.627 1.00 97.19 619 VAL A O 1
ATOM 4937 N N . LEU A 1 620 ? 5.520 0.150 -23.743 1.00 96.25 620 LEU A N 1
ATOM 4938 C CA . LEU A 1 620 ? 6.272 -0.821 -22.939 1.00 96.25 620 LEU A CA 1
ATOM 4939 C C . LEU A 1 620 ? 6.068 -2.265 -23.408 1.00 96.25 620 LEU A C 1
ATOM 4941 O O . LEU A 1 620 ? 6.953 -3.082 -23.179 1.00 96.25 620 LEU A O 1
ATOM 4945 N N . ARG A 1 621 ? 4.933 -2.577 -24.042 1.00 96.44 621 ARG A N 1
ATOM 4946 C CA . ARG A 1 621 ? 4.666 -3.888 -24.643 1.00 96.44 621 ARG A CA 1
ATOM 4947 C C . ARG A 1 621 ? 5.431 -4.073 -25.955 1.00 96.44 621 ARG A C 1
ATOM 4949 O O . ARG A 1 621 ? 6.129 -5.066 -26.132 1.00 96.44 621 ARG A O 1
ATOM 4956 N N . LEU A 1 622 ? 5.315 -3.111 -26.870 1.00 96.38 622 LEU A N 1
ATOM 4957 C CA . LEU A 1 622 ? 5.941 -3.190 -28.195 1.00 96.38 622 LEU A CA 1
ATOM 4958 C C . LEU A 1 622 ? 7.459 -2.964 -28.147 1.00 96.38 622 LEU A C 1
ATOM 4960 O O . LEU A 1 622 ? 8.226 -3.609 -28.856 1.00 96.38 622 LEU A O 1
ATOM 4964 N N . TYR A 1 623 ? 7.906 -2.059 -27.282 1.00 96.50 623 TYR A N 1
ATOM 4965 C CA . TYR A 1 623 ? 9.296 -1.627 -27.170 1.00 96.50 623 TYR A CA 1
ATOM 4966 C C . TYR A 1 623 ? 9.772 -1.601 -25.703 1.00 96.50 623 TYR A C 1
ATOM 4968 O O . TYR A 1 623 ? 10.195 -0.550 -25.208 1.00 96.50 623 TYR A O 1
ATOM 4976 N N . PRO A 1 624 ? 9.730 -2.735 -24.971 1.00 95.06 624 PRO A N 1
ATOM 4977 C CA . PRO A 1 624 ? 10.213 -2.795 -23.597 1.00 95.06 624 PRO A CA 1
ATOM 4978 C C . PRO A 1 624 ? 11.705 -2.434 -23.543 1.00 95.06 624 PRO A C 1
ATOM 4980 O O . PRO A 1 624 ? 12.504 -3.057 -24.251 1.00 95.06 624 PRO A O 1
ATOM 4983 N N . PRO A 1 625 ? 12.130 -1.498 -22.667 1.00 94.69 625 PRO A N 1
ATOM 4984 C CA . PRO A 1 625 ? 13.546 -1.188 -22.511 1.00 94.69 625 PRO A CA 1
ATOM 4985 C C . PRO A 1 625 ? 14.372 -2.431 -22.171 1.00 94.69 625 PRO A C 1
ATOM 4987 O O . PRO A 1 625 ? 15.428 -2.634 -22.759 1.00 94.69 625 PRO A O 1
ATOM 4990 N N . ALA A 1 626 ? 13.881 -3.294 -21.276 1.00 91.69 626 ALA A N 1
ATOM 4991 C CA . ALA A 1 626 ? 14.502 -4.576 -20.959 1.00 91.69 626 ALA A CA 1
ATOM 4992 C C . ALA A 1 626 ? 13.807 -5.719 -21.718 1.00 91.69 626 ALA A C 1
ATOM 4994 O O . ALA A 1 626 ? 12.715 -6.146 -21.347 1.00 91.69 626 ALA A O 1
ATOM 4995 N N . ILE A 1 627 ? 14.457 -6.243 -22.762 1.00 92.81 627 ILE A N 1
ATOM 4996 C CA . ILE A 1 627 ? 13.861 -7.263 -23.644 1.00 92.81 627 ILE A CA 1
ATOM 4997 C C . ILE A 1 627 ? 13.802 -8.670 -23.032 1.00 92.81 627 ILE A C 1
ATOM 4999 O O . ILE A 1 627 ? 13.078 -9.532 -23.530 1.00 92.81 627 ILE A O 1
ATOM 5003 N N . ALA A 1 628 ? 14.587 -8.920 -21.983 1.00 90.75 628 ALA A N 1
ATOM 5004 C CA . ALA A 1 628 ? 14.653 -10.198 -21.293 1.00 90.75 628 ALA A CA 1
ATOM 5005 C C . ALA A 1 628 ? 15.111 -10.016 -19.843 1.00 90.75 628 ALA A C 1
ATOM 5007 O O . ALA A 1 628 ? 15.943 -9.156 -19.547 1.00 90.75 628 ALA A O 1
ATOM 5008 N N . GLN A 1 629 ? 14.600 -10.865 -18.953 1.00 87.38 629 GLN A N 1
ATOM 5009 C CA . GLN A 1 629 ? 15.001 -10.930 -17.549 1.00 87.38 629 GLN A CA 1
ATOM 5010 C C . GLN A 1 629 ? 15.820 -12.194 -17.304 1.00 87.38 629 GLN A C 1
ATOM 5012 O O . GLN A 1 629 ? 15.440 -13.277 -17.745 1.00 87.38 629 GLN A O 1
ATOM 5017 N N . TYR A 1 630 ? 16.925 -12.064 -16.573 1.00 86.75 630 TYR A N 1
ATOM 5018 C CA . TYR A 1 630 ? 17.843 -13.164 -16.284 1.00 86.75 630 TYR A CA 1
ATOM 5019 C C . TYR A 1 630 ? 17.740 -13.563 -14.811 1.00 86.75 630 TYR A C 1
ATOM 5021 O O . TYR A 1 630 ? 17.748 -12.706 -13.928 1.00 86.75 630 TYR A O 1
ATOM 5029 N N . GLN A 1 631 ? 17.657 -14.862 -14.537 1.00 87.44 631 GLN A N 1
ATOM 5030 C CA . GLN A 1 631 ? 17.646 -15.427 -13.188 1.00 87.44 631 GLN A CA 1
ATOM 5031 C C . GLN A 1 631 ? 18.698 -16.523 -13.073 1.00 87.44 631 GLN A C 1
ATOM 5033 O O . GLN A 1 631 ? 18.788 -17.376 -13.945 1.00 87.44 631 GLN A O 1
ATOM 5038 N N . HIS A 1 632 ? 19.450 -16.539 -11.974 1.00 88.88 632 HIS A N 1
ATOM 5039 C CA . HIS A 1 632 ? 20.440 -17.579 -11.705 1.00 88.88 632 HIS A CA 1
ATOM 5040 C C . HIS A 1 632 ? 19.950 -18.519 -10.603 1.00 88.88 632 HIS A C 1
ATOM 5042 O O . HIS A 1 632 ? 19.541 -18.085 -9.521 1.00 88.88 632 HIS A O 1
ATOM 5048 N N . THR A 1 633 ? 20.008 -19.824 -10.848 1.00 90.62 633 THR A N 1
ATOM 5049 C CA . THR A 1 633 ? 19.618 -20.831 -9.856 1.00 90.62 633 THR A CA 1
ATOM 5050 C C . THR A 1 633 ? 20.789 -21.175 -8.935 1.00 90.62 633 THR A C 1
ATOM 5052 O O . THR A 1 633 ? 21.741 -21.837 -9.318 1.00 90.62 633 THR A O 1
ATOM 5055 N N . TYR A 1 634 ? 20.720 -20.791 -7.661 1.00 91.62 634 TYR A N 1
ATOM 5056 C CA . TYR A 1 634 ? 21.781 -21.116 -6.685 1.00 91.62 634 TYR A CA 1
ATOM 5057 C C . TYR A 1 634 ? 21.655 -22.517 -6.070 1.00 91.62 634 TYR A C 1
ATOM 5059 O O . TYR A 1 634 ? 22.553 -22.997 -5.382 1.00 91.62 634 TYR A O 1
ATOM 5067 N N . LYS A 1 635 ? 20.512 -23.170 -6.276 1.00 93.00 635 LYS A N 1
ATOM 5068 C CA . LYS A 1 635 ? 20.197 -24.510 -5.778 1.00 93.00 635 LYS A CA 1
ATOM 5069 C C . LYS A 1 635 ? 19.217 -25.185 -6.724 1.00 93.00 635 LYS A C 1
ATOM 5071 O O . LYS A 1 635 ? 18.495 -24.494 -7.447 1.00 93.00 635 LYS A O 1
ATOM 5076 N N . GLN A 1 636 ? 19.143 -26.512 -6.655 1.00 92.81 636 GLN A N 1
ATOM 5077 C CA . GLN A 1 636 ? 18.133 -27.259 -7.396 1.00 92.81 636 GLN A CA 1
ATOM 5078 C C . GLN A 1 636 ? 16.736 -26.710 -7.076 1.00 92.81 636 GLN A C 1
ATOM 5080 O O . GLN A 1 636 ? 16.339 -26.605 -5.911 1.00 92.81 636 GLN A O 1
ATOM 5085 N N . THR A 1 637 ? 16.022 -26.309 -8.121 1.00 90.44 637 THR A N 1
ATOM 5086 C CA . THR A 1 637 ? 14.747 -25.600 -8.047 1.00 90.44 637 THR A CA 1
ATOM 5087 C C . THR A 1 637 ? 13.762 -26.263 -9.000 1.00 90.44 637 THR A C 1
ATOM 5089 O O . THR A 1 637 ? 14.125 -26.630 -10.110 1.00 90.44 637 THR A O 1
ATOM 5092 N N . LYS A 1 638 ? 12.511 -26.446 -8.570 1.00 91.12 638 LYS A N 1
ATOM 5093 C CA . LYS A 1 638 ? 11.447 -27.010 -9.409 1.00 91.12 638 LYS A CA 1
ATOM 5094 C C . LYS A 1 638 ? 10.613 -25.866 -10.001 1.00 91.12 638 LYS A C 1
ATOM 5096 O O . LYS A 1 638 ? 10.150 -25.019 -9.239 1.00 91.12 638 LYS A O 1
ATOM 5101 N N . ILE A 1 639 ? 10.442 -25.840 -11.323 1.00 86.81 639 ILE A N 1
ATOM 5102 C CA . ILE A 1 639 ? 9.608 -24.889 -12.077 1.00 86.81 639 ILE A CA 1
ATOM 5103 C C . ILE A 1 639 ? 8.554 -25.700 -12.829 1.00 86.81 639 ILE A C 1
ATOM 5105 O O . ILE A 1 639 ? 8.888 -26.454 -13.741 1.00 86.81 639 ILE A O 1
ATOM 5109 N N . GLY A 1 640 ? 7.287 -25.597 -12.423 1.00 86.38 640 GLY A N 1
ATOM 5110 C CA . GLY A 1 640 ? 6.248 -26.513 -12.905 1.00 86.38 640 GLY A CA 1
ATOM 5111 C C . GLY A 1 640 ? 6.629 -27.960 -12.586 1.00 86.38 640 GLY A C 1
ATOM 5112 O O . GLY A 1 640 ? 6.953 -28.266 -11.440 1.00 86.38 640 GLY A O 1
ATOM 5113 N N . GLU A 1 641 ? 6.666 -28.828 -13.598 1.00 90.62 641 GLU A N 1
ATOM 5114 C CA . GLU A 1 641 ? 7.165 -30.208 -13.477 1.00 90.62 641 GLU A CA 1
ATOM 5115 C C . GLU A 1 641 ? 8.666 -30.366 -13.776 1.00 90.62 641 GLU A C 1
ATOM 5117 O O . GLU A 1 641 ? 9.223 -31.452 -13.614 1.00 90.62 641 GLU A O 1
ATOM 5122 N N . ILE A 1 642 ? 9.355 -29.286 -14.152 1.00 93.69 642 ILE A N 1
ATOM 5123 C CA . ILE A 1 642 ? 10.765 -29.310 -14.546 1.00 93.69 642 ILE A CA 1
ATOM 5124 C C . ILE A 1 642 ? 11.651 -29.103 -13.316 1.00 93.69 642 ILE A C 1
ATOM 5126 O O . ILE A 1 642 ? 11.515 -28.128 -12.577 1.00 93.69 642 ILE A O 1
ATOM 5130 N N . SER A 1 643 ? 12.603 -30.010 -13.101 1.00 94.12 643 SER A N 1
ATOM 5131 C CA . SER A 1 643 ? 13.660 -29.841 -12.102 1.00 94.12 643 SER A CA 1
ATOM 5132 C C . SER A 1 643 ? 14.876 -29.172 -12.737 1.00 94.12 643 SER A C 1
ATOM 5134 O O . SER A 1 643 ? 15.561 -29.780 -13.555 1.00 94.12 643 SER A O 1
ATOM 5136 N N . VAL A 1 644 ? 15.185 -27.954 -12.305 1.00 94.62 644 VAL A N 1
ATOM 5137 C CA . VAL A 1 644 ? 16.343 -27.175 -12.745 1.00 94.62 644 VAL A CA 1
ATOM 5138 C C . VAL A 1 644 ? 17.477 -27.340 -11.724 1.00 94.62 644 VAL A C 1
ATOM 5140 O O . VAL A 1 644 ? 17.265 -27.051 -10.543 1.00 94.62 644 VAL A O 1
ATOM 5143 N N . PRO A 1 645 ? 18.665 -27.840 -12.110 1.00 95.25 645 PRO A N 1
ATOM 5144 C CA . PRO A 1 645 ? 19.801 -27.968 -11.199 1.00 95.25 645 PRO A CA 1
ATOM 5145 C C . PRO A 1 645 ? 20.360 -26.598 -10.786 1.00 95.25 645 PRO A C 1
ATOM 5147 O O . PRO A 1 645 ? 20.012 -25.574 -11.359 1.00 95.25 645 PRO A O 1
ATOM 5150 N N . ALA A 1 646 ? 21.231 -26.581 -9.775 1.00 94.25 646 ALA A N 1
ATOM 5151 C CA . ALA A 1 646 ? 21.977 -25.376 -9.418 1.00 94.25 646 ALA A CA 1
ATOM 5152 C C . ALA A 1 646 ? 22.959 -24.984 -10.538 1.00 94.25 646 ALA A C 1
ATOM 5154 O O . ALA A 1 646 ? 23.499 -25.854 -11.221 1.00 94.25 646 ALA A O 1
ATOM 5155 N N . GLY A 1 647 ? 23.235 -23.691 -10.675 1.00 90.31 647 GLY A N 1
ATOM 5156 C CA . GLY A 1 647 ? 24.155 -23.125 -11.658 1.00 90.31 647 GLY A CA 1
ATOM 5157 C C . GLY A 1 647 ? 23.534 -22.852 -13.029 1.00 90.31 647 GLY A C 1
ATOM 5158 O O . GLY A 1 647 ? 24.267 -22.510 -13.950 1.00 90.31 647 GLY A O 1
ATOM 5159 N N . VAL A 1 648 ? 22.217 -23.009 -13.184 1.00 92.19 648 VAL A N 1
ATOM 5160 C CA . VAL A 1 648 ? 21.504 -22.747 -14.444 1.00 92.19 648 VAL A CA 1
ATOM 5161 C C . VAL A 1 648 ? 20.989 -21.314 -14.478 1.00 92.19 648 VAL A C 1
ATOM 5163 O O . VAL A 1 648 ? 20.311 -20.878 -13.541 1.00 92.19 648 VAL A O 1
ATOM 5166 N N . ASP A 1 649 ? 21.264 -20.625 -15.583 1.00 88.94 649 ASP A N 1
ATOM 5167 C CA . ASP A 1 649 ? 20.654 -19.344 -15.922 1.00 88.94 649 ASP A CA 1
ATOM 5168 C C . ASP A 1 649 ? 19.333 -19.565 -16.666 1.00 88.94 649 ASP A C 1
ATOM 5170 O O . ASP A 1 649 ? 19.248 -20.335 -17.623 1.00 88.94 649 ASP A O 1
ATOM 5174 N N . LEU A 1 650 ? 18.293 -18.879 -16.212 1.00 90.56 650 LEU A N 1
ATOM 5175 C CA . LEU A 1 650 ? 16.963 -18.867 -16.799 1.00 90.56 650 LEU A CA 1
ATOM 5176 C C . LEU A 1 650 ? 16.709 -17.492 -17.400 1.00 90.56 650 LEU A C 1
ATOM 5178 O O . LEU A 1 650 ? 17.002 -16.471 -16.776 1.00 90.56 650 LEU A O 1
ATOM 5182 N N . ILE A 1 651 ? 16.138 -17.477 -18.598 1.00 90.38 651 ILE A N 1
ATOM 5183 C CA . ILE A 1 651 ? 15.837 -16.255 -19.337 1.00 90.38 651 ILE A CA 1
ATOM 5184 C C . ILE A 1 651 ? 14.327 -16.192 -19.527 1.00 90.38 651 ILE A C 1
ATOM 5186 O O . ILE A 1 651 ? 13.740 -17.109 -20.096 1.00 90.38 651 ILE A O 1
ATOM 5190 N N . LEU A 1 652 ? 13.706 -15.114 -19.056 1.00 90.06 652 LEU A N 1
ATOM 5191 C CA . LEU A 1 652 ? 12.319 -14.790 -19.363 1.00 90.06 652 LEU A CA 1
ATOM 5192 C C . LEU A 1 652 ? 12.319 -13.773 -20.509 1.00 90.06 652 LEU A C 1
ATOM 5194 O O . LEU A 1 652 ? 12.738 -12.632 -20.289 1.00 90.06 652 LEU A O 1
ATOM 5198 N N . PRO A 1 653 ? 11.903 -14.156 -21.728 1.00 93.06 653 PRO A N 1
ATOM 5199 C CA . PRO A 1 653 ? 12.000 -13.291 -22.894 1.00 93.06 653 PRO A CA 1
ATOM 5200 C C . PRO A 1 653 ? 10.816 -12.316 -22.947 1.00 93.06 653 PRO A C 1
ATOM 5202 O O . PRO A 1 653 ? 9.849 -12.548 -23.666 1.00 93.06 653 PRO A O 1
ATOM 5205 N N . THR A 1 654 ? 10.894 -11.222 -22.184 1.00 93.81 654 THR A N 1
ATOM 5206 C CA . THR A 1 654 ? 9.857 -10.177 -22.100 1.00 93.81 654 THR A CA 1
ATOM 5207 C C . THR A 1 654 ? 9.344 -9.747 -23.474 1.00 93.81 654 THR A C 1
ATOM 5209 O O . THR A 1 654 ? 8.141 -9.787 -23.699 1.00 93.81 654 THR A O 1
ATOM 5212 N N . LEU A 1 655 ? 10.242 -9.422 -24.412 1.00 94.12 655 LEU A N 1
ATOM 5213 C CA . LEU A 1 655 ? 9.854 -8.970 -25.752 1.00 94.12 655 LEU A CA 1
ATOM 5214 C C . LEU A 1 655 ? 9.040 -10.026 -26.514 1.00 94.12 655 LEU A C 1
ATOM 5216 O O . LEU A 1 655 ? 8.052 -9.679 -27.151 1.00 94.12 655 LEU A O 1
ATOM 5220 N N . LEU A 1 656 ? 9.432 -11.302 -26.430 1.00 94.75 656 LEU A N 1
ATOM 5221 C CA . LEU A 1 656 ? 8.739 -12.384 -27.136 1.00 94.75 656 LEU A CA 1
ATOM 5222 C C . LEU A 1 656 ? 7.363 -12.650 -26.529 1.00 94.75 656 LEU A C 1
ATOM 5224 O O . LEU A 1 656 ? 6.399 -12.797 -27.266 1.00 94.75 656 LEU A O 1
ATOM 5228 N N . VAL A 1 657 ? 7.256 -12.649 -25.197 1.00 94.81 657 VAL A N 1
ATOM 5229 C CA . VAL A 1 657 ? 5.968 -12.834 -24.509 1.00 94.81 657 VAL A CA 1
ATOM 5230 C C . VAL A 1 657 ? 5.020 -11.661 -24.782 1.00 94.81 657 VAL A C 1
ATOM 5232 O O . VAL A 1 657 ? 3.813 -11.844 -24.892 1.00 94.81 657 VAL A O 1
ATOM 5235 N N . HIS A 1 658 ? 5.552 -10.446 -24.938 1.00 95.69 658 HIS A N 1
ATOM 5236 C CA . HIS A 1 658 ? 4.769 -9.251 -25.281 1.00 95.69 658 HIS A CA 1
ATOM 5237 C C . HIS A 1 658 ? 4.295 -9.215 -26.739 1.00 95.69 658 HIS A C 1
ATOM 5239 O O . HIS A 1 658 ? 3.380 -8.449 -27.050 1.00 95.69 658 HIS A O 1
ATOM 5245 N N . HIS A 1 659 ? 4.890 -10.047 -27.600 1.00 95.31 659 HIS A N 1
ATOM 5246 C CA . HIS A 1 659 ? 4.520 -10.223 -29.008 1.00 95.31 659 HIS A CA 1
ATOM 5247 C C . HIS A 1 659 ? 3.887 -11.592 -29.295 1.00 95.31 659 HIS A C 1
ATOM 5249 O O . HIS A 1 659 ? 3.765 -11.992 -30.450 1.00 95.31 659 HIS A O 1
ATOM 5255 N N . ASP A 1 660 ? 3.477 -12.325 -28.259 1.00 95.44 660 ASP A N 1
ATOM 5256 C CA . ASP A 1 660 ? 2.834 -13.621 -28.433 1.00 95.44 660 ASP A CA 1
ATOM 5257 C C . ASP A 1 660 ? 1.355 -13.439 -28.838 1.00 95.44 660 ASP A C 1
ATOM 5259 O O . ASP A 1 660 ? 0.562 -12.932 -28.031 1.00 95.44 660 ASP A O 1
ATOM 5263 N N . PRO A 1 661 ? 0.942 -13.846 -30.055 1.00 94.62 661 PRO A N 1
ATOM 5264 C CA . PRO A 1 661 ? -0.444 -13.714 -30.494 1.00 94.62 661 PRO A CA 1
ATOM 5265 C C . PRO A 1 661 ? -1.421 -14.559 -29.661 1.00 94.62 661 PRO A C 1
ATOM 5267 O O . PRO A 1 661 ? -2.602 -14.213 -29.586 1.00 94.62 661 PRO A O 1
ATOM 5270 N N . GLU A 1 662 ? -0.965 -15.627 -28.992 1.00 93.44 662 GLU A N 1
ATOM 5271 C CA . GLU A 1 662 ? -1.813 -16.412 -28.084 1.00 93.44 662 GLU A CA 1
ATOM 5272 C C . GLU A 1 662 ? -2.187 -15.618 -26.827 1.00 93.44 662 GLU A C 1
ATOM 5274 O O . GLU A 1 662 ? -3.280 -15.792 -26.282 1.00 93.44 662 GLU A O 1
ATOM 5279 N N . LEU A 1 663 ? -1.316 -14.707 -26.391 1.00 92.56 663 LEU A N 1
ATOM 5280 C CA . LEU A 1 663 ? -1.531 -13.873 -25.209 1.00 92.56 663 LEU A CA 1
ATOM 5281 C C . LEU A 1 663 ? -2.177 -12.530 -25.556 1.00 92.56 663 LEU A C 1
ATOM 5283 O O . LEU A 1 663 ? -2.997 -12.040 -24.789 1.00 92.56 663 LEU A O 1
ATOM 5287 N N . TRP A 1 664 ? -1.846 -11.938 -26.703 1.00 93.50 664 TRP A N 1
ATOM 5288 C CA . TRP A 1 664 ? -2.223 -10.554 -27.029 1.00 93.50 664 TRP A CA 1
ATOM 5289 C C . TRP A 1 664 ? -3.230 -10.414 -28.173 1.00 93.50 664 TRP A C 1
ATOM 5291 O O . TRP A 1 664 ? -3.722 -9.308 -28.415 1.00 93.50 664 TRP A O 1
ATOM 5301 N N . GLY A 1 665 ? -3.582 -11.525 -28.826 1.00 91.50 665 GLY A N 1
ATOM 5302 C CA . GLY A 1 665 ? -4.498 -11.569 -29.962 1.00 91.50 665 GLY A CA 1
ATOM 5303 C C . GLY A 1 665 ? -3.805 -11.354 -31.310 1.00 91.50 665 GLY A C 1
ATOM 5304 O O . GLY A 1 665 ? -2.605 -11.122 -31.398 1.00 91.50 665 GLY A O 1
ATOM 5305 N N . ASN A 1 666 ? -4.580 -11.422 -32.396 1.00 93.56 666 ASN A N 1
ATOM 5306 C CA . ASN A 1 666 ? -4.045 -11.284 -33.760 1.00 93.56 666 ASN A CA 1
ATOM 5307 C C . ASN A 1 666 ? -3.573 -9.858 -34.097 1.00 93.56 666 ASN A C 1
ATOM 5309 O O . ASN A 1 666 ? -2.863 -9.678 -35.078 1.00 93.56 666 ASN A O 1
ATOM 5313 N N . ASP A 1 667 ? -3.971 -8.857 -33.307 1.00 94.19 667 ASP A N 1
ATOM 5314 C CA . ASP A 1 667 ? -3.548 -7.457 -33.438 1.00 94.19 667 ASP A CA 1
ATOM 5315 C C . ASP A 1 667 ? -2.304 -7.141 -32.584 1.00 94.19 667 ASP A C 1
ATOM 5317 O O . ASP A 1 667 ? -2.049 -5.988 -32.241 1.00 94.19 667 ASP A O 1
ATOM 5321 N N . VAL A 1 668 ? -1.535 -8.169 -32.205 1.00 94.62 668 VAL A N 1
ATOM 5322 C CA . VAL A 1 668 ? -0.376 -8.053 -31.309 1.00 94.62 668 VAL A CA 1
ATOM 5323 C C . VAL A 1 668 ? 0.717 -7.125 -31.841 1.00 94.62 668 VAL A C 1
ATOM 5325 O O . VAL A 1 668 ? 1.359 -6.436 -31.054 1.00 94.62 668 VAL A O 1
ATOM 5328 N N . ASP A 1 669 ? 0.908 -7.031 -33.151 1.00 94.06 669 ASP A N 1
ATOM 5329 C CA . ASP A 1 669 ? 1.923 -6.143 -33.733 1.00 94.06 669 ASP A CA 1
ATOM 5330 C C . ASP A 1 669 ? 1.403 -4.709 -33.956 1.00 94.06 669 ASP A C 1
ATOM 5332 O O . ASP A 1 669 ? 2.158 -3.818 -34.348 1.00 94.06 669 ASP A O 1
ATOM 5336 N N . GLU A 1 670 ? 0.116 -4.455 -33.697 1.00 95.19 670 GLU A N 1
ATOM 5337 C CA . GLU A 1 670 ? -0.486 -3.132 -33.847 1.00 95.19 670 GLU A CA 1
ATOM 5338 C C . GLU A 1 670 ? -0.298 -2.282 -32.585 1.00 95.19 670 GLU A C 1
ATOM 5340 O O . GLU A 1 670 ? -0.430 -2.755 -31.454 1.00 95.19 670 GLU A O 1
ATOM 5345 N N . PHE A 1 671 ? -0.064 -0.980 -32.772 1.00 95.38 671 PHE A N 1
ATOM 5346 C CA . PHE A 1 671 ? -0.100 -0.017 -31.676 1.00 95.38 671 PHE A CA 1
ATOM 5347 C C . PHE A 1 671 ? -1.546 0.335 -31.311 1.00 95.38 671 PHE A C 1
ATOM 5349 O O . PHE A 1 671 ? -2.191 1.164 -31.961 1.00 95.38 671 PHE A O 1
ATOM 5356 N N . LYS A 1 672 ? -2.054 -0.280 -30.237 1.00 92.88 672 LYS A N 1
ATOM 5357 C CA . LYS A 1 672 ? -3.441 -0.121 -29.785 1.00 92.88 672 LYS A CA 1
ATOM 5358 C C . LYS A 1 672 ? -3.534 0.184 -28.283 1.00 92.88 672 LYS A C 1
ATOM 5360 O O . LYS A 1 672 ? -3.957 -0.677 -27.511 1.00 92.88 672 LYS A O 1
ATOM 5365 N N . PRO A 1 673 ? -3.248 1.428 -27.842 1.00 91.31 673 PRO A N 1
ATOM 5366 C CA . PRO A 1 673 ? -3.336 1.830 -26.431 1.00 91.31 673 PRO A CA 1
ATOM 5367 C C . PRO A 1 673 ? -4.654 1.462 -25.743 1.00 91.31 673 PRO A C 1
ATOM 5369 O O . PRO A 1 673 ? -4.658 1.017 -24.596 1.00 91.31 673 PRO A O 1
ATOM 5372 N N . GLY A 1 674 ? -5.775 1.566 -26.468 1.00 86.38 674 GLY A N 1
ATOM 5373 C CA . GLY A 1 674 ? -7.104 1.216 -25.963 1.00 86.38 674 GLY A CA 1
ATOM 5374 C C . GLY A 1 674 ? -7.244 -0.225 -25.451 1.00 86.38 674 GLY A C 1
ATOM 5375 O O . GLY A 1 674 ? -8.189 -0.489 -24.708 1.00 86.38 674 GLY A O 1
ATOM 5376 N N . ARG A 1 675 ? -6.314 -1.149 -25.759 1.00 88.75 675 ARG A N 1
ATOM 5377 C CA . ARG A 1 675 ? -6.315 -2.507 -25.180 1.00 88.75 675 ARG A CA 1
ATOM 5378 C C . ARG A 1 675 ? -6.209 -2.501 -23.657 1.00 88.75 675 ARG A C 1
ATOM 5380 O O . ARG A 1 675 ? -6.749 -3.386 -23.006 1.00 88.75 675 ARG A O 1
ATOM 5387 N N . PHE A 1 676 ? -5.556 -1.485 -23.094 1.00 82.81 676 PHE A N 1
ATOM 5388 C CA . PHE A 1 676 ? -5.366 -1.346 -21.652 1.00 82.81 676 PHE A CA 1
ATOM 5389 C C . PHE A 1 676 ? -6.517 -0.619 -20.948 1.00 82.81 676 PHE A C 1
ATOM 5391 O O . PHE A 1 676 ? -6.454 -0.454 -19.732 1.00 82.81 676 PHE A O 1
ATOM 5398 N N . SER A 1 677 ? -7.570 -0.212 -21.666 1.00 77.75 677 SER A N 1
ATOM 5399 C CA . SER A 1 677 ? -8.705 0.539 -21.100 1.00 77.75 677 SER A CA 1
ATOM 5400 C C . SER A 1 677 ? -9.425 -0.192 -19.969 1.00 77.75 677 SER A C 1
ATOM 5402 O O . SER A 1 677 ? -9.910 0.447 -19.042 1.00 77.75 677 SER A O 1
ATOM 5404 N N . GLU A 1 678 ? -9.440 -1.525 -20.005 1.00 71.25 678 GLU A N 1
ATOM 5405 C CA . GLU A 1 678 ? -10.039 -2.367 -18.966 1.00 71.25 678 GLU A CA 1
ATOM 5406 C C . GLU A 1 678 ? -8.980 -3.078 -18.096 1.00 71.25 678 GLU A C 1
ATOM 5408 O O . GLU A 1 678 ? -9.276 -4.069 -17.424 1.00 71.25 678 GLU A O 1
ATOM 5413 N N . GLY A 1 679 ? -7.739 -2.578 -18.109 1.00 69.75 679 GLY A N 1
ATOM 5414 C CA . GLY A 1 679 ? -6.607 -3.105 -17.347 1.00 69.75 679 GLY A CA 1
ATOM 5415 C C . GLY A 1 679 ? -5.768 -4.157 -18.084 1.00 69.75 679 GLY A C 1
ATOM 5416 O O . GLY A 1 679 ? -6.141 -4.688 -19.129 1.00 69.75 679 GLY A O 1
ATOM 5417 N N . VAL A 1 680 ? -4.604 -4.469 -17.507 1.00 71.81 680 VAL A N 1
ATOM 5418 C CA . VAL A 1 680 ? -3.585 -5.358 -18.096 1.00 71.81 680 VAL A CA 1
ATOM 5419 C C . VAL A 1 680 ? -4.113 -6.767 -18.361 1.00 71.81 680 VAL A C 1
ATOM 5421 O O . VAL A 1 680 ? -3.920 -7.281 -19.451 1.00 71.81 680 VAL A O 1
ATOM 5424 N N . SER A 1 681 ? -4.823 -7.376 -17.404 1.00 71.94 681 SER A N 1
ATOM 5425 C CA . SER A 1 681 ? -5.322 -8.753 -17.547 1.00 71.94 681 SER A CA 1
ATOM 5426 C C . SER A 1 681 ? -6.210 -8.916 -18.785 1.00 71.94 681 SER A C 1
ATOM 5428 O O . SER A 1 681 ? -6.051 -9.866 -19.544 1.00 71.94 681 SER A O 1
ATOM 5430 N N . LYS A 1 682 ? -7.110 -7.963 -19.044 1.00 75.62 682 LYS A N 1
ATOM 5431 C CA . LYS A 1 682 ? -7.973 -8.007 -20.230 1.00 75.62 682 LYS A CA 1
ATOM 5432 C C . LYS A 1 682 ? -7.226 -7.689 -21.523 1.00 75.62 682 LYS A C 1
ATOM 5434 O O . LYS A 1 682 ? -7.599 -8.217 -22.566 1.00 75.62 682 LYS A O 1
ATOM 5439 N N . ALA A 1 683 ? -6.169 -6.881 -21.451 1.00 77.75 683 ALA A N 1
ATOM 5440 C CA . ALA A 1 683 ? -5.307 -6.587 -22.590 1.00 77.75 683 ALA A CA 1
ATOM 5441 C C . ALA A 1 683 ? -4.545 -7.825 -23.104 1.00 77.75 683 ALA A C 1
ATOM 5443 O O . ALA A 1 683 ? -4.210 -7.862 -24.289 1.00 77.75 683 ALA A O 1
ATOM 5444 N N . SER A 1 684 ? -4.298 -8.809 -22.229 1.00 83.56 684 SER A N 1
ATOM 5445 C CA . SER A 1 684 ? -3.499 -10.013 -22.482 1.00 83.56 684 SER A CA 1
ATOM 5446 C C . SER A 1 684 ? -4.273 -11.328 -22.269 1.00 83.56 684 SER A C 1
ATOM 5448 O O . SER A 1 684 ? -3.836 -12.219 -21.540 1.00 83.56 684 SER A O 1
ATOM 5450 N N . ASN A 1 685 ? -5.465 -11.455 -22.867 1.00 80.44 685 ASN A N 1
ATOM 5451 C CA . ASN A 1 685 ? -6.278 -12.686 -22.864 1.00 80.44 685 ASN A CA 1
ATOM 5452 C C . ASN A 1 685 ? -6.562 -13.293 -21.468 1.00 80.44 685 ASN A C 1
ATOM 5454 O O . ASN A 1 685 ? -6.767 -14.498 -21.324 1.00 80.44 685 ASN A O 1
ATOM 5458 N N . ASN A 1 686 ? -6.693 -12.444 -20.445 1.00 70.12 686 ASN A N 1
ATOM 5459 C CA . ASN A 1 686 ? -6.873 -12.781 -19.025 1.00 70.12 686 ASN A CA 1
ATOM 5460 C C . ASN A 1 686 ? -5.633 -13.346 -18.313 1.00 70.12 686 ASN A C 1
ATOM 5462 O O . ASN A 1 686 ? -5.763 -13.825 -17.185 1.00 70.12 686 ASN A O 1
ATOM 5466 N N . ASP A 1 687 ? -4.442 -13.243 -18.905 1.00 72.50 687 ASP A N 1
ATOM 5467 C CA . ASP A 1 687 ? -3.176 -13.588 -18.258 1.00 72.50 687 ASP A CA 1
ATOM 5468 C C . ASP A 1 687 ? -2.432 -12.320 -17.818 1.00 72.50 687 ASP A C 1
ATOM 5470 O O . ASP A 1 687 ? -1.732 -11.673 -18.597 1.00 72.50 687 ASP A O 1
ATOM 5474 N N . GLN A 1 688 ? -2.567 -11.947 -16.543 1.00 64.81 688 GLN A N 1
ATOM 5475 C CA . GLN A 1 688 ? -1.896 -10.761 -16.001 1.00 64.81 688 GLN A CA 1
ATOM 5476 C C . GLN A 1 688 ? -0.362 -10.902 -15.981 1.00 64.81 688 GLN A C 1
ATOM 5478 O O . GLN A 1 688 ? 0.343 -9.893 -15.983 1.00 64.81 688 GLN A O 1
ATOM 5483 N N . LEU A 1 689 ? 0.169 -12.131 -16.000 1.00 72.94 689 LEU A N 1
ATOM 5484 C CA . LEU A 1 689 ? 1.609 -12.391 -16.011 1.00 72.94 689 LEU A CA 1
ATOM 5485 C C . LEU A 1 689 ? 2.219 -12.261 -17.409 1.00 72.94 689 LEU A C 1
ATOM 5487 O O . LEU A 1 689 ? 3.439 -12.318 -17.530 1.00 72.94 689 LEU A O 1
ATOM 5491 N N . ALA A 1 690 ? 1.412 -12.041 -18.450 1.00 83.75 690 ALA A N 1
ATOM 5492 C CA . ALA A 1 690 ? 1.906 -11.777 -19.797 1.00 83.75 690 ALA A CA 1
ATOM 5493 C C . ALA A 1 690 ? 2.560 -10.389 -19.929 1.00 83.75 690 ALA A C 1
ATOM 5495 O O . ALA A 1 690 ? 3.403 -10.191 -20.800 1.00 83.75 690 ALA A O 1
ATOM 5496 N N . PHE A 1 691 ? 2.235 -9.428 -19.053 1.00 89.88 691 PHE A N 1
ATOM 5497 C CA . PHE A 1 691 ? 2.758 -8.058 -19.113 1.00 89.88 691 PHE A CA 1
ATOM 5498 C C . PHE A 1 691 ? 3.645 -7.706 -17.911 1.00 89.88 691 PHE A C 1
ATOM 5500 O O . PHE A 1 691 ? 3.192 -7.216 -16.880 1.00 89.88 691 PHE A O 1
ATOM 5507 N N . PHE A 1 692 ? 4.949 -7.925 -18.064 1.00 89.44 692 PHE A N 1
ATOM 5508 C CA . PHE A 1 692 ? 5.965 -7.709 -17.026 1.00 89.44 692 PHE A CA 1
ATOM 5509 C C . PHE A 1 692 ? 7.168 -6.874 -17.515 1.00 89.44 692 PHE A C 1
ATOM 5511 O O . PHE A 1 692 ? 8.318 -7.292 -17.353 1.00 89.44 692 PHE A O 1
ATOM 5518 N N . PRO A 1 693 ? 6.964 -5.673 -18.095 1.00 89.81 693 PRO A N 1
ATOM 5519 C CA . PRO A 1 693 ? 8.076 -4.830 -18.559 1.00 89.81 693 PRO A CA 1
ATOM 5520 C C . PRO A 1 693 ? 9.015 -4.380 -17.423 1.00 89.81 693 PRO A C 1
ATOM 5522 O O . PRO A 1 693 ? 10.173 -4.051 -17.663 1.00 89.81 693 PRO A O 1
ATOM 5525 N N . PHE A 1 694 ? 8.531 -4.410 -16.177 1.00 87.19 694 PHE A N 1
ATOM 5526 C CA . PHE A 1 694 ? 9.285 -4.091 -14.961 1.00 87.19 694 PHE A CA 1
ATOM 5527 C C . PHE A 1 694 ? 9.731 -5.337 -14.175 1.00 87.19 694 PHE A C 1
ATOM 5529 O O . PHE A 1 694 ? 10.192 -5.222 -13.039 1.00 87.19 694 PHE A O 1
ATOM 5536 N N . GLY A 1 695 ? 9.607 -6.532 -14.761 1.00 83.31 695 GLY A N 1
ATOM 5537 C CA . GLY A 1 695 ? 9.821 -7.795 -14.059 1.00 83.31 695 GLY A CA 1
ATOM 5538 C C . GLY A 1 695 ? 8.680 -8.140 -13.096 1.00 83.31 695 GLY A C 1
ATOM 5539 O O . GLY A 1 695 ? 7.599 -7.558 -13.155 1.00 83.31 695 GLY A O 1
ATOM 5540 N N . TRP A 1 696 ? 8.916 -9.127 -12.230 1.00 76.25 696 TRP A N 1
ATOM 5541 C CA . TRP A 1 696 ? 7.931 -9.611 -11.260 1.00 76.25 696 TRP A CA 1
ATOM 5542 C C . TRP A 1 696 ? 8.604 -10.206 -10.011 1.00 76.25 696 TRP A C 1
ATOM 5544 O O . TRP A 1 696 ? 9.752 -10.663 -10.054 1.00 76.25 696 TRP A O 1
ATOM 5554 N N . GLY A 1 697 ? 7.867 -10.258 -8.898 1.00 75.81 697 GLY A N 1
ATOM 5555 C CA . GLY A 1 697 ? 8.305 -10.873 -7.643 1.00 75.81 697 GLY A CA 1
ATOM 5556 C C . GLY A 1 697 ? 9.356 -10.060 -6.863 1.00 75.81 697 GLY A C 1
ATOM 5557 O O . GLY A 1 697 ? 9.404 -8.839 -6.960 1.00 75.81 697 GLY A O 1
ATOM 5558 N N . PRO A 1 698 ? 10.232 -10.711 -6.070 1.00 72.31 698 PRO A N 1
ATOM 5559 C CA . PRO A 1 698 ? 11.207 -10.020 -5.210 1.00 72.31 698 PRO A CA 1
ATOM 5560 C C . PRO A 1 698 ? 12.258 -9.181 -5.952 1.00 72.31 698 PRO A C 1
ATOM 5562 O O . PRO A 1 698 ? 13.030 -8.459 -5.328 1.00 72.31 698 PRO A O 1
ATOM 5565 N N . ARG A 1 699 ? 12.343 -9.331 -7.278 1.00 76.06 699 ARG A N 1
ATOM 5566 C CA . ARG A 1 699 ? 13.254 -8.596 -8.162 1.00 76.06 699 ARG A CA 1
ATOM 5567 C C . ARG A 1 699 ? 12.499 -7.673 -9.128 1.00 76.06 699 ARG A C 1
ATOM 5569 O O . ARG A 1 699 ? 13.082 -7.267 -10.128 1.00 76.06 699 ARG A O 1
ATOM 5576 N N . THR A 1 700 ? 11.229 -7.356 -8.851 1.00 80.69 700 THR A N 1
ATOM 5577 C CA . THR A 1 700 ? 10.505 -6.299 -9.574 1.00 80.69 700 THR A CA 1
ATOM 5578 C C . THR A 1 700 ? 11.292 -4.991 -9.508 1.00 80.69 700 THR A C 1
ATOM 5580 O O . THR A 1 700 ? 11.926 -4.683 -8.496 1.00 80.69 700 THR A O 1
ATOM 5583 N N . CYS A 1 701 ? 11.261 -4.223 -10.596 1.00 82.50 701 CYS A N 1
ATOM 5584 C CA . CYS A 1 701 ? 11.935 -2.939 -10.695 1.00 82.50 701 CYS A CA 1
ATOM 5585 C C . CYS A 1 701 ? 11.486 -1.991 -9.575 1.00 82.50 701 CYS A C 1
ATOM 5587 O O . CYS A 1 701 ? 10.355 -1.507 -9.563 1.00 82.50 701 CYS A O 1
ATOM 5589 N N . ILE A 1 702 ? 12.410 -1.656 -8.675 1.00 85.44 702 ILE A N 1
ATOM 5590 C CA . ILE A 1 702 ? 12.174 -0.679 -7.604 1.00 85.44 702 ILE A CA 1
ATOM 5591 C C . ILE A 1 702 ? 11.895 0.733 -8.152 1.00 85.44 702 ILE A C 1
ATOM 5593 O O . ILE A 1 702 ? 11.225 1.537 -7.512 1.00 85.44 702 ILE A O 1
ATOM 5597 N N . GLY A 1 703 ? 12.376 1.026 -9.365 1.00 79.12 703 GLY A N 1
ATOM 5598 C CA . GLY A 1 703 ? 12.191 2.302 -10.052 1.00 79.12 703 GLY A CA 1
ATOM 5599 C C . GLY A 1 703 ? 10.897 2.418 -10.860 1.00 79.12 703 GLY A C 1
ATOM 5600 O O . GLY A 1 703 ? 10.712 3.440 -11.512 1.00 79.12 703 GLY A O 1
ATOM 5601 N N . GLN A 1 704 ? 10.002 1.420 -10.847 1.00 81.75 704 GLN A N 1
ATOM 5602 C CA . GLN A 1 704 ? 8.789 1.417 -11.681 1.00 81.75 704 GLN A CA 1
ATOM 5603 C C . GLN A 1 704 ? 7.949 2.692 -11.504 1.00 81.75 704 GLN A C 1
ATOM 5605 O O . GLN A 1 704 ? 7.598 3.346 -12.486 1.00 81.75 704 GLN A O 1
ATOM 5610 N N . ASN A 1 705 ? 7.664 3.079 -10.260 1.00 77.62 705 ASN A N 1
ATOM 5611 C CA . ASN A 1 705 ? 6.854 4.267 -9.979 1.00 77.62 705 ASN A CA 1
ATOM 5612 C C . ASN A 1 705 ? 7.572 5.560 -10.382 1.00 77.62 705 ASN A C 1
ATOM 5614 O O . ASN A 1 705 ? 6.941 6.464 -10.924 1.00 77.62 705 ASN A O 1
ATOM 5618 N N . PHE A 1 706 ? 8.890 5.624 -10.169 1.00 81.69 706 PHE A N 1
ATOM 5619 C CA . PHE A 1 706 ? 9.718 6.756 -10.582 1.00 81.69 706 PHE A CA 1
ATOM 5620 C C . PHE A 1 706 ? 9.687 6.928 -12.106 1.00 81.69 706 PHE A C 1
ATOM 5622 O O . PHE A 1 706 ? 9.331 7.999 -12.588 1.00 81.69 706 PHE A O 1
ATOM 5629 N N . ALA A 1 707 ? 9.963 5.856 -12.856 1.00 84.81 707 ALA A N 1
ATOM 5630 C CA . ALA A 1 707 ? 9.998 5.866 -14.317 1.00 84.81 707 ALA A CA 1
ATOM 5631 C C . ALA A 1 707 ? 8.628 6.198 -14.927 1.00 84.81 707 ALA A C 1
ATOM 5633 O O . ALA A 1 707 ? 8.538 7.000 -15.854 1.00 84.81 707 ALA A O 1
ATOM 5634 N N . MET A 1 708 ? 7.544 5.626 -14.389 1.00 85.69 708 MET A N 1
ATOM 5635 C CA . MET A 1 708 ? 6.191 5.924 -14.868 1.00 85.69 708 MET A CA 1
ATOM 5636 C C . MET A 1 708 ? 5.781 7.366 -14.569 1.00 85.69 708 MET A C 1
ATOM 5638 O O . MET A 1 708 ? 5.144 7.996 -15.410 1.00 85.69 708 MET A O 1
ATOM 5642 N N . LEU A 1 709 ? 6.134 7.907 -13.400 1.00 83.00 709 LEU A N 1
ATOM 5643 C CA . LEU A 1 709 ? 5.849 9.302 -13.061 1.00 83.00 709 LEU A CA 1
ATOM 5644 C C . LEU A 1 709 ? 6.643 10.265 -13.951 1.00 83.00 709 LEU A C 1
ATOM 5646 O O . LEU A 1 709 ? 6.066 11.201 -14.503 1.00 83.00 709 LEU A O 1
ATOM 5650 N N . GLU A 1 710 ? 7.941 10.009 -14.119 1.00 88.75 710 GLU A N 1
ATOM 5651 C CA . GLU A 1 710 ? 8.828 10.782 -14.988 1.00 88.75 710 GLU A CA 1
ATOM 5652 C C . GLU A 1 710 ? 8.316 10.789 -16.434 1.00 88.75 710 GLU A C 1
ATOM 5654 O O . GLU A 1 710 ? 8.123 11.858 -17.016 1.00 88.75 710 GLU A O 1
ATOM 5659 N N . ALA A 1 711 ? 8.012 9.613 -16.993 1.00 90.75 711 ALA A N 1
ATOM 5660 C CA . ALA A 1 711 ? 7.542 9.490 -18.366 1.00 90.75 711 ALA A CA 1
ATOM 5661 C C . ALA A 1 711 ? 6.180 10.171 -18.582 1.00 90.75 711 ALA A C 1
ATOM 5663 O O . ALA A 1 711 ? 5.993 10.882 -19.573 1.00 90.75 711 ALA A O 1
ATOM 5664 N N . LYS A 1 712 ? 5.238 10.009 -17.638 1.00 87.00 712 LYS A N 1
ATOM 5665 C CA . LYS A 1 712 ? 3.925 10.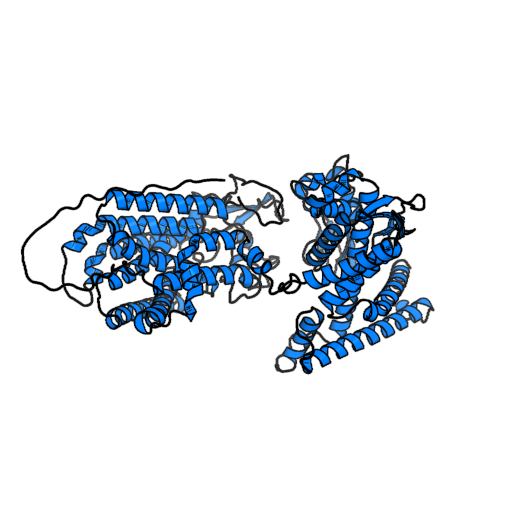670 -17.704 1.00 87.00 712 LYS A CA 1
ATOM 5666 C C . LYS A 1 712 ? 4.061 12.187 -17.675 1.00 87.00 712 LYS A C 1
ATOM 5668 O O . LYS A 1 712 ? 3.430 12.864 -18.485 1.00 87.00 712 LYS A O 1
ATOM 5673 N N . LEU A 1 713 ? 4.882 12.718 -16.767 1.00 85.12 713 LEU A N 1
ATOM 5674 C CA . LEU A 1 713 ? 5.073 14.160 -16.641 1.00 85.12 713 LEU A CA 1
ATOM 5675 C C . LEU A 1 713 ? 5.766 14.738 -17.877 1.00 85.12 713 LEU A C 1
ATOM 5677 O O . LEU A 1 713 ? 5.305 15.744 -18.412 1.00 85.12 713 LEU A O 1
ATOM 5681 N N . ALA A 1 714 ? 6.825 14.086 -18.362 1.00 90.94 714 ALA A N 1
ATOM 5682 C CA . ALA A 1 714 ? 7.529 14.515 -19.564 1.00 90.94 714 ALA A CA 1
ATOM 5683 C C . ALA A 1 714 ? 6.573 14.596 -20.763 1.00 90.94 714 ALA A C 1
ATOM 5685 O O . ALA A 1 714 ? 6.485 15.642 -21.403 1.00 90.94 714 ALA A O 1
ATOM 5686 N N . LEU A 1 715 ? 5.783 13.550 -21.026 1.00 90.75 715 LEU A N 1
ATOM 5687 C CA . LEU A 1 715 ? 4.818 13.561 -22.131 1.00 90.75 715 LEU A CA 1
ATOM 5688 C C . LEU A 1 715 ? 3.728 14.617 -21.950 1.00 90.75 715 LEU A C 1
ATOM 5690 O O . LEU A 1 715 ? 3.443 15.358 -22.891 1.00 90.75 715 LEU A O 1
ATOM 5694 N N . ALA A 1 716 ? 3.165 14.738 -20.746 1.00 86.44 716 ALA A N 1
ATOM 5695 C CA . ALA A 1 716 ? 2.148 15.741 -20.441 1.00 86.44 716 ALA A CA 1
ATOM 5696 C C . ALA A 1 716 ? 2.657 17.179 -20.639 1.00 86.44 716 ALA A C 1
ATOM 5698 O O . ALA A 1 716 ? 1.867 18.068 -20.942 1.00 86.44 716 ALA A O 1
ATOM 5699 N N . MET A 1 717 ? 3.965 17.416 -20.496 1.00 88.19 717 MET A N 1
ATOM 5700 C CA . MET A 1 717 ? 4.583 18.722 -20.733 1.00 88.19 717 MET A CA 1
ATOM 5701 C C . MET A 1 717 ? 5.008 18.936 -22.189 1.00 88.19 717 MET A C 1
ATOM 5703 O O . MET A 1 717 ? 4.962 20.068 -22.667 1.00 88.19 717 MET A O 1
ATOM 5707 N N . ILE A 1 718 ? 5.409 17.890 -22.913 1.00 91.19 718 ILE A N 1
ATOM 5708 C CA . ILE A 1 718 ? 5.872 18.011 -24.303 1.00 91.19 718 ILE A CA 1
ATOM 5709 C C . ILE A 1 718 ? 4.687 18.126 -25.276 1.00 91.19 718 ILE A C 1
ATOM 5711 O O . ILE A 1 718 ? 4.688 19.022 -26.118 1.00 91.19 718 ILE A O 1
ATOM 5715 N N . LEU A 1 719 ? 3.659 17.279 -25.136 1.00 89.62 719 LEU A N 1
ATOM 5716 C CA . LEU A 1 719 ? 2.506 17.197 -26.053 1.00 89.62 719 LEU A CA 1
ATOM 5717 C C . LEU A 1 719 ? 1.691 18.499 -26.219 1.00 89.62 719 LEU A C 1
ATOM 5719 O O . LEU A 1 719 ? 1.089 18.692 -27.277 1.00 89.62 719 LEU A O 1
ATOM 5723 N N . PRO A 1 720 ? 1.604 19.403 -25.223 1.00 87.31 720 PRO A N 1
ATOM 5724 C CA . PRO A 1 720 ? 0.981 20.713 -25.418 1.00 87.31 720 PRO A CA 1
ATOM 5725 C C . PRO A 1 720 ? 1.816 21.695 -26.245 1.00 87.31 720 PRO A C 1
ATOM 5727 O O . PRO A 1 720 ? 1.256 22.646 -26.772 1.00 87.31 720 PRO A O 1
ATOM 5730 N N . ASN A 1 721 ? 3.136 21.502 -26.327 1.00 89.06 721 ASN A N 1
ATOM 5731 C CA . ASN A 1 721 ? 4.059 22.452 -26.959 1.00 89.06 721 ASN A CA 1
ATOM 5732 C C . ASN A 1 721 ? 4.437 22.060 -28.392 1.00 89.06 721 ASN A C 1
ATOM 5734 O O . ASN A 1 721 ? 4.818 22.928 -29.178 1.00 89.06 721 ASN A O 1
ATOM 5738 N N . PHE A 1 722 ? 4.374 20.766 -28.717 1.00 92.12 722 PHE A N 1
ATOM 5739 C CA . PHE A 1 722 ? 4.852 20.242 -29.991 1.00 92.12 722 PHE A CA 1
ATOM 5740 C C . PHE A 1 722 ? 3.942 19.145 -30.539 1.00 92.12 722 PHE A C 1
ATOM 5742 O O . PHE A 1 722 ? 3.407 18.344 -29.770 1.00 92.12 722 PHE A O 1
ATOM 5749 N N . SER A 1 723 ? 3.852 19.061 -31.865 1.00 92.81 723 SER A N 1
ATOM 5750 C CA . SER A 1 723 ? 3.400 17.859 -32.574 1.00 92.81 723 SER A CA 1
ATOM 5751 C C . SER A 1 723 ? 4.567 17.186 -33.293 1.00 92.81 723 SER A C 1
ATOM 5753 O O . SER A 1 723 ? 5.516 17.840 -33.733 1.00 92.81 723 SER A O 1
ATOM 5755 N N . PHE A 1 724 ? 4.495 15.864 -33.416 1.00 94.50 724 PHE A N 1
ATOM 5756 C CA . PHE A 1 724 ? 5.572 15.020 -33.922 1.00 94.50 724 PHE A CA 1
ATOM 5757 C C . PHE A 1 724 ? 5.269 14.495 -35.321 1.00 94.50 724 PHE A C 1
ATOM 5759 O O . PHE A 1 724 ? 4.165 14.025 -35.592 1.00 94.50 724 PHE A O 1
ATOM 5766 N N . GLN A 1 725 ? 6.277 14.486 -36.185 1.00 94.75 725 GLN A N 1
ATOM 5767 C CA . GLN A 1 725 ? 6.224 13.832 -37.487 1.00 94.75 725 GLN A CA 1
ATOM 5768 C C . GLN A 1 725 ? 7.518 13.049 -37.713 1.00 94.75 725 GLN A C 1
ATOM 5770 O O . GLN A 1 725 ? 8.600 13.532 -37.386 1.00 94.75 725 GLN A O 1
ATOM 5775 N N . LEU A 1 726 ? 7.435 11.844 -38.280 1.00 94.88 726 LEU A N 1
ATOM 5776 C CA . LEU A 1 726 ? 8.640 11.103 -38.656 1.00 94.88 726 LEU A CA 1
ATOM 5777 C C . LEU A 1 726 ? 9.438 11.881 -39.706 1.00 94.88 726 LEU A C 1
ATOM 5779 O O . LEU A 1 726 ? 8.876 12.319 -40.713 1.00 94.88 726 LEU A O 1
ATOM 5783 N N . SER A 1 727 ? 10.747 12.029 -39.491 1.00 95.94 727 SER A N 1
ATOM 5784 C CA . SER A 1 727 ? 11.607 12.585 -40.533 1.00 95.94 727 SER A CA 1
ATOM 5785 C C . SER A 1 727 ? 11.784 11.580 -41.682 1.00 95.94 727 SER A C 1
ATOM 5787 O O . SER A 1 727 ? 11.907 10.382 -41.424 1.00 95.94 727 SER A O 1
ATOM 5789 N N . PRO A 1 728 ? 11.900 12.033 -42.945 1.00 94.81 728 PRO A N 1
ATOM 5790 C CA . PRO A 1 728 ? 12.392 11.200 -44.043 1.00 94.81 728 PRO A CA 1
ATOM 5791 C C . PRO A 1 728 ? 13.772 10.566 -43.789 1.00 94.81 728 PRO A C 1
ATOM 5793 O O . PRO A 1 728 ? 14.111 9.584 -44.445 1.00 94.81 728 PRO A O 1
ATOM 5796 N N . SER A 1 729 ? 14.578 11.123 -42.875 1.00 94.88 729 SER A N 1
ATOM 5797 C CA . SER A 1 729 ? 15.880 10.574 -42.474 1.00 94.88 729 SER A CA 1
ATOM 5798 C C . SER A 1 729 ? 15.771 9.432 -41.452 1.00 94.88 729 SER A C 1
ATOM 5800 O O . SER A 1 729 ? 16.755 8.724 -41.222 1.00 94.88 729 SER A O 1
ATOM 5802 N N . TYR A 1 730 ? 14.590 9.224 -40.856 1.00 95.88 730 TYR A N 1
ATOM 5803 C CA . TYR A 1 730 ? 14.362 8.186 -39.858 1.00 95.88 730 TYR A CA 1
ATOM 5804 C C . TYR A 1 730 ? 14.407 6.786 -40.476 1.00 95.88 730 TYR A C 1
ATOM 5806 O O . TYR A 1 730 ? 13.722 6.490 -41.454 1.00 95.88 730 TYR A O 1
ATOM 5814 N N . SER A 1 731 ? 15.167 5.892 -39.844 1.00 95.00 731 SER A N 1
ATOM 5815 C CA . SER A 1 731 ? 15.219 4.473 -40.194 1.00 95.00 731 SER A CA 1
ATOM 5816 C C . SER A 1 731 ? 14.794 3.626 -38.997 1.00 95.00 731 SER A C 1
ATOM 5818 O O . SER A 1 731 ? 15.466 3.613 -37.961 1.00 95.00 731 SER A O 1
ATOM 5820 N N . HIS A 1 732 ? 13.668 2.918 -39.132 1.00 94.44 732 HIS A N 1
ATOM 5821 C CA . HIS A 1 732 ? 13.134 2.074 -38.066 1.00 94.44 732 HIS A CA 1
ATOM 5822 C C . HIS A 1 732 ? 13.961 0.792 -37.916 1.00 94.44 732 HIS A C 1
ATOM 5824 O O . HIS A 1 732 ? 13.736 -0.203 -38.602 1.00 94.44 732 HIS A O 1
ATOM 5830 N N . ALA A 1 733 ? 14.931 0.831 -37.004 1.00 94.00 733 ALA A N 1
ATOM 5831 C CA . ALA A 1 733 ? 15.805 -0.294 -36.692 1.00 94.00 733 ALA A CA 1
ATOM 5832 C C . ALA A 1 733 ? 15.991 -0.434 -35.169 1.00 94.00 733 ALA A C 1
ATOM 5834 O O . ALA A 1 733 ? 16.970 0.082 -34.617 1.00 94.00 733 ALA A O 1
ATOM 5835 N N . PRO A 1 734 ? 15.057 -1.095 -34.454 1.00 93.38 734 PRO A N 1
ATOM 5836 C CA . PRO A 1 734 ? 15.253 -1.456 -33.054 1.00 93.38 734 PRO A CA 1
ATOM 5837 C C . PRO A 1 734 ? 16.455 -2.398 -32.903 1.00 93.38 734 PRO A C 1
ATOM 5839 O O . PRO A 1 734 ? 16.544 -3.436 -33.554 1.00 93.38 734 PRO A O 1
ATOM 5842 N N . HIS A 1 735 ? 17.394 -2.042 -32.031 1.00 89.75 735 HIS A N 1
ATOM 5843 C CA . HIS A 1 735 ? 18.619 -2.794 -31.784 1.00 89.75 735 HIS A CA 1
ATOM 5844 C C . HIS A 1 735 ? 18.842 -2.966 -30.283 1.00 89.75 735 HIS A C 1
ATOM 5846 O O . HIS A 1 735 ? 18.709 -2.021 -29.505 1.00 89.75 735 HIS A O 1
ATOM 5852 N N . THR A 1 736 ? 19.195 -4.181 -29.864 1.00 84.88 736 THR A N 1
ATOM 5853 C CA . THR A 1 736 ? 19.429 -4.491 -28.449 1.00 84.88 736 THR A CA 1
ATOM 5854 C C . THR A 1 736 ? 20.919 -4.509 -28.145 1.00 84.88 736 THR A C 1
ATOM 5856 O O . THR A 1 736 ? 21.667 -5.274 -28.751 1.00 84.88 736 THR A O 1
ATOM 5859 N N . VAL A 1 737 ? 21.331 -3.718 -27.151 1.00 76.62 737 VAL A N 1
ATOM 5860 C CA . VAL A 1 737 ? 22.677 -3.795 -26.554 1.00 76.62 737 VAL A CA 1
ATOM 5861 C C . VAL A 1 737 ? 22.567 -4.293 -25.112 1.00 76.62 737 VAL A C 1
ATOM 5863 O O . VAL A 1 737 ? 22.804 -5.466 -24.847 1.00 76.62 737 VAL A O 1
ATOM 5866 N N . MET A 1 738 ? 22.147 -3.422 -24.192 1.00 78.19 738 MET A N 1
ATOM 5867 C CA . MET A 1 738 ? 21.629 -3.797 -22.863 1.00 78.19 738 MET A CA 1
ATOM 5868 C C . MET A 1 738 ? 20.116 -3.607 -22.819 1.00 78.19 738 MET A C 1
ATOM 5870 O O . MET A 1 738 ? 19.383 -4.431 -22.282 1.00 78.19 738 MET A O 1
ATOM 5874 N N . ILE A 1 739 ? 19.689 -2.491 -23.404 1.00 88.56 739 ILE A N 1
ATOM 5875 C CA . ILE A 1 739 ? 18.309 -2.074 -23.558 1.00 88.56 739 ILE A CA 1
ATOM 5876 C C . ILE A 1 739 ? 17.953 -1.993 -25.043 1.00 88.56 739 ILE A C 1
ATOM 5878 O O . ILE A 1 739 ? 18.848 -1.932 -25.897 1.00 88.56 739 ILE A O 1
ATOM 5882 N N . LEU A 1 740 ? 16.657 -1.977 -25.342 1.00 92.19 740 LEU A N 1
ATOM 5883 C CA . LEU A 1 740 ? 16.146 -1.752 -26.689 1.00 92.19 740 LEU A CA 1
ATOM 5884 C C . LEU A 1 740 ? 16.285 -0.271 -27.071 1.00 92.19 740 LEU A C 1
ATOM 5886 O O . LEU A 1 740 ? 15.709 0.605 -26.425 1.00 92.19 740 LEU A O 1
ATOM 5890 N N . GLN A 1 741 ? 17.043 0.017 -28.125 1.00 90.25 741 GLN A N 1
ATOM 5891 C CA . GLN A 1 741 ? 17.348 1.379 -28.576 1.00 90.25 741 GLN A CA 1
ATOM 5892 C C . GLN A 1 741 ? 17.289 1.487 -30.109 1.00 90.25 741 GLN A C 1
ATOM 5894 O O . GLN A 1 741 ? 17.446 0.475 -30.794 1.00 90.25 741 GLN A O 1
ATOM 5899 N N . PRO A 1 742 ? 17.068 2.678 -30.686 1.00 93.19 742 PRO A N 1
ATOM 5900 C CA . PRO A 1 742 ? 17.071 2.870 -32.128 1.00 93.19 742 PRO A CA 1
ATOM 5901 C C . PRO A 1 742 ? 18.512 2.885 -32.659 1.00 93.19 742 PRO A C 1
ATOM 5903 O O . PRO A 1 742 ? 19.321 3.728 -32.272 1.00 93.19 742 PRO A O 1
ATOM 5906 N N . GLN A 1 743 ? 18.847 1.967 -33.568 1.00 91.94 743 GLN A N 1
ATOM 5907 C CA . GLN A 1 743 ? 20.209 1.799 -34.096 1.00 91.94 743 GLN A CA 1
ATOM 5908 C C . GLN A 1 743 ? 20.758 3.058 -34.778 1.00 91.94 743 GLN A C 1
ATOM 5910 O O . GLN A 1 743 ? 21.953 3.340 -34.693 1.00 91.94 743 GLN A O 1
ATOM 5915 N N . HIS A 1 744 ? 19.887 3.796 -35.467 1.00 93.00 744 HIS A N 1
ATOM 5916 C CA . HIS A 1 744 ? 20.240 4.968 -36.268 1.00 93.00 744 HIS A CA 1
ATOM 5917 C C . HIS A 1 744 ? 19.783 6.292 -35.633 1.00 93.00 744 HIS A C 1
ATOM 5919 O O . HIS A 1 744 ? 19.830 7.328 -36.290 1.00 93.00 744 HIS A O 1
ATOM 5925 N N . GLY A 1 745 ? 19.381 6.276 -34.357 1.00 93.06 745 GLY A N 1
ATOM 5926 C CA . GLY A 1 745 ? 18.741 7.415 -33.694 1.00 93.06 745 GLY A CA 1
ATOM 5927 C C . GLY A 1 745 ? 17.244 7.511 -33.998 1.00 93.06 745 GLY A C 1
ATOM 5928 O O . GLY A 1 745 ? 16.668 6.655 -34.671 1.00 93.06 745 GLY A O 1
ATOM 5929 N N . ALA A 1 746 ? 16.597 8.535 -33.452 1.00 95.56 746 ALA A N 1
ATOM 5930 C CA . ALA A 1 746 ? 15.166 8.774 -33.597 1.00 95.56 746 ALA A CA 1
ATOM 5931 C C . ALA A 1 746 ? 14.928 10.170 -34.181 1.00 95.56 746 ALA A C 1
ATOM 5933 O O . ALA A 1 746 ? 14.632 11.114 -33.451 1.00 95.56 746 ALA A O 1
ATOM 5934 N N . GLN A 1 747 ? 15.099 10.305 -35.499 1.00 97.06 747 GLN A N 1
ATOM 5935 C CA . GLN A 1 747 ? 14.901 11.572 -36.203 1.00 97.06 747 GLN A CA 1
ATOM 5936 C C . GLN A 1 747 ? 13.409 11.900 -36.342 1.00 97.06 747 GLN A C 1
ATOM 5938 O O . GLN A 1 747 ? 12.662 11.236 -37.061 1.00 97.06 747 GLN A O 1
ATOM 5943 N N . ILE A 1 748 ? 12.977 12.950 -35.653 1.00 96.25 748 ILE A N 1
ATOM 5944 C CA . ILE A 1 748 ? 11.597 13.430 -35.604 1.00 96.25 748 ILE A CA 1
ATOM 5945 C C . ILE A 1 748 ? 11.591 14.907 -35.985 1.00 96.25 748 ILE A C 1
ATOM 5947 O O . ILE A 1 748 ? 12.382 15.699 -35.472 1.00 96.25 748 ILE A O 1
ATOM 5951 N N . ILE A 1 749 ? 10.677 15.288 -36.868 1.00 95.69 749 ILE A N 1
ATOM 5952 C CA . ILE A 1 749 ? 10.354 16.684 -37.142 1.00 95.69 749 ILE A CA 1
ATOM 5953 C C . ILE A 1 749 ? 9.398 17.150 -36.042 1.00 95.69 749 ILE A C 1
ATOM 5955 O O . ILE A 1 749 ? 8.287 16.630 -35.906 1.00 95.69 749 ILE A O 1
ATOM 5959 N N . LEU A 1 750 ? 9.852 18.108 -35.236 1.00 94.06 750 LEU A N 1
ATOM 5960 C CA . LEU A 1 750 ? 9.038 18.778 -34.228 1.00 94.06 750 LEU A CA 1
ATOM 5961 C C . LEU A 1 750 ? 8.404 20.013 -34.852 1.00 94.06 750 LEU A C 1
ATOM 5963 O O . LEU A 1 750 ? 9.124 20.895 -35.319 1.00 94.06 750 LEU A O 1
ATOM 5967 N N . HIS A 1 751 ? 7.078 20.092 -34.808 1.00 92.06 751 HIS A N 1
ATOM 5968 C CA . HIS A 1 751 ? 6.317 21.292 -35.156 1.00 92.06 751 HIS A CA 1
ATOM 5969 C C . HIS A 1 751 ? 5.894 21.995 -33.877 1.00 92.06 751 HIS A C 1
ATOM 5971 O O . HIS A 1 751 ? 5.427 21.345 -32.940 1.00 92.06 751 HIS A O 1
ATOM 5977 N N . LYS A 1 752 ? 6.068 23.312 -33.823 1.00 89.12 752 LYS A N 1
ATOM 5978 C CA . LYS A 1 752 ? 5.632 24.117 -32.681 1.00 89.12 752 LYS A CA 1
ATOM 5979 C C . LYS A 1 752 ? 4.123 24.382 -32.767 1.00 89.12 752 LYS A C 1
ATOM 5981 O O . LYS A 1 752 ? 3.638 24.712 -33.846 1.00 89.12 752 LYS A O 1
ATOM 5986 N N . LEU A 1 753 ? 3.412 24.238 -31.644 1.00 85.69 753 LEU A N 1
ATOM 5987 C CA . LEU A 1 753 ? 1.961 24.467 -31.541 1.00 85.69 753 LEU A CA 1
ATOM 5988 C C . LEU A 1 753 ? 1.589 25.888 -31.107 1.00 85.69 753 LEU A C 1
ATOM 5990 O O . LEU A 1 753 ? 2.378 26.515 -30.356 1.00 85.69 753 LEU A O 1
#

Foldseek 3Di:
DDDDDDDDDDDDDDDDDDDDDDDDDDPDPPPPDDQLLLLLLLLVLLVLCLCCVPCVQPDVQSHADLWFDGHSNLLSLLLNLLSLLLVLLVPLVPDPDLVVLLVVLVVVLVVLQVVCQCLQQPCFPAPPALAHDGDPQQGQRFDSSNLSSVLSNVSNNQCSVLVVVLVPQDDDDPCSLCVSSVSLVVLLVVLVVVLCCQFQVDFFAKDKDADCPPPDPRHRPIFIDGARDGNDSDPPRTSQQRVQCVPVNQSNAAQDRSNCLPVLFDPNPVHHDHGDPNRHSRSRGGAHLRGDSLSSLSSNSSSLSNSLSSLVVPPPDLVSSLVVLLVQLVVLLVVLVCCCVVVVWTQTSSSNISSVSSNSSSVSSVVSSVSCCCCVVVVVSVVSVSSSVCSVVVVVSSSCSSSCVVVVVLQCDAPPDPLRGLDLLNQLLVLLVVLLVVVCVVCPPPQWDKDLCLVSLLQSLLQSLCCAAQVHGCVLCVVLQVLLVVLLLLVLVVVPDDDDPCVCVDPDPSSVSNVVSVVVNLVSLLVSLVVVLVCVVVVVDDLSHNSSVLVVQQPVCVPPPDDDDRDDVSNSSVVVSVSSNVRRQQLSQLLLLLLLVCQVPVVVLVVCLPQVLLSSQLSCLQFQQAQKDKDAAQAFDDDPNDTDGHGDIDIDGLNVLSQDCQFQNPCSNPRDSCLCSNHQCSRGVNDNVSRQSQHDDPNGNPCPVVSSVSSSSSSNSVSVFWHKHADPPDDADFDDSRTTDGPSGGIIMIGTD

Secondary structure (DSSP, 8-state):
----PPPP---------------------------HHHHHHHHHHHHHHHHHHHHTTT-TTTSPPSSSS--GGGGHHHHHHHHHHHHHHHHHTT---HHHHHHHHHHHHHHHHHHHHHHHTTSS--TT----S--TTT-----HHHHHHHHHHHHHHHHHHHHHHHTT----STTHHHHHTHHHHHHHHHHHHHHHHHHHH-EE--EEEE---TTSTTTT-EEEE---EES--SSSSSHHHHHHHHHT-GGGS-SS-GGGGSTTTBSSTTS--PBPTT--GGGG----TT-HHHHHHHHHHHHHHHHHHHHHHH---HHHHHHHHHHHHHHHHHHHHHHHHTTSS---TTTT-HHHHHHHHHHHHHHHHHHHIIIIIS---GGGHHHHHHHHTHHHHHHHHHTTHHHHHHHH--SSSGGGSSSSHHHHHHHHHHHHHHHHHHHTTSSEEEEEHHHHHHHHHHHHHHHHHHS--HHHHHHHHHHHHHHHHHHHHHHTS---TTGGGS--HHHHHHHHHHHHHHHHHHHHHHHHHHHHHTTSS-S-SHHHHHHHHHHHTTT--S---PPPHHHHHHHHHHHHHHHHHHHHHHHHHHHHHHHH-HHHHHHHHHHHHHHHHHHHHHS-SS--EEEE-SS-EEETTEEEPTT-EEEE-HHHHHT-HHHH-TTTTS--GGGGGG-HHHHTTT-GGG--TT--GGGS-TTHHHHHHHHHHHHHHHTTTEEEEE-TT----EEESSSEEETT--EEEEEE-

InterPro domains:
  IPR001128 Cytochrome P450 [PF00067] (424-748)
  IPR001128 Cytochrome P450 [PR00385] (582-599)
  IPR001128 Cytochrome P450 [PR00385] (614-625)
  IPR001128 Cytochrome P450 [PR00385] (692-701)
  IPR001128 Cytochrome P450 [PR00385] (701-712)
  IPR002401 Cytochrome P450, E-class, group I [PR00463] (216-235)
  IPR002401 Cytochrome P450, E-class, group I [PR00463] (691-701)
  IPR002401 Cytochrome P450, E-class, group I [PR00463] (701-724)
  IPR012429 Heparan-alpha-glucosaminide N-acetyltransferase, catalytic domain [PF07786] (34-158)
  IPR017972 Cytochrome P450, conserved site [PS00086] (694-703)
  IPR036396 Cytochrome P450 superfamily [G3DSA:1.10.630.10] (416-753)
  IPR036396 Cytochrome P450 superfamily [SSF48264] (420-751)

pLDDT: mean 82.16, std 16.93, range [23.39, 97.56]

Sequence (753 aa):
MSEIKAETTHHHPLIISEPDVSDQQEKSHLKTQRLASLDIFRGLAVALMILVDHAGGDWPEISHAPWNGCNLADFVMPFFLFIVGVAIALALKRIPDRADAVKKVIFRTLKLLFWGILLQGGFSHAPDELTYGVDVRMIRLCGVLQRIALSYLLVSLVEIFTKDVQDKDQSVGRFSIFRLYCWHWLMAACVLVVYLALLYGTYVPDWQFTIINKDSADYGKVFNVTCGVRAKLNPPCNAVGYIDRKVLGINHMYHHPAWRRSKACTQDSPFEGPLRKDAPSWCRAPFEPEGLLSSVSSILSTIIGVHFGHVIIHTKGHLARLKQWVAMGFALLIFGLTLHFTNAIPLNKQLYTLSYVCVTSGAAALVFSAIYALVDIWNLKYPFLPLAWIGMNAMLVYVMAAEGIFAGFINGWYYGDPHNTLVMIPEFATSCRNMIQQWNQMIGSQESSEFDVWPQFQKLTADVISRAAFGSNYEKGKHIFHLQKELIQLTLEAMQTLYFPGFRFVPTKKNKRRRRLNTEITAMLRNVIEGKANALKTGKSRVDDLLGLLLQYCENENESSTKSIGLTIEEVIEECKAFYLAGQETTSSLLTWTVVVLAMHPDWQEKARQEVTMILYEVLRLYPPAIAQYQHTYKQTKIGEISVPAGVDLILPTLLVHHDPELWGNDVDEFKPGRFSEGVSKASNNDQLAFFPFGWGPRTCIGQNFAMLEAKLALAMILPNFSFQLSPSYSHAPHTVMILQPQHGAQIILHKL

Radius of gyration: 32.72 Å; chains: 1; bounding box: 95×74×90 Å

Organism: Citrus unshiu (NCBI:txid55188)